Protein AF-A0A068TWH2-F1 (afdb_monomer)

Radius of gyration: 32.77 Å; Cα contacts (8 Å, |Δi|>4): 901; chains: 1; bounding box: 108×78×83 Å

Foldseek 3Di:
DALKDFAPDWFWAFLVVRDGDKHFAACAPVGRPGAQWIWGFDDQVWTWIFIGRHVHTDDTQGGDPPAARNNDPQQGDDQFKHWDFDHDPGITTIGMHGPDPVWTWMWGQYSQGKIWIWIADPVVRDTDTRDIPPVVSVVVVVVVVVVVVVVVVVVVVVVVVVVVVVVVVVVVVVVVVVVVPDDDDDDDDDDDDDPDLPADEDEPVQVCVQQVNVDPVQFPDADLQGTWGWGAGPVRFIKIKRKGDLVHPLNVLLLVQCSVPQSPDDDPQAWHWRHWYDDPSITITITHDAPQAFQLVQLLDPPNVLVCAPVLLLQQLLSVLVVLLCCCPVDPWNKDQLADDRNQWTAHPVRHTHGHRSSVMDTDDDPDFKDADPDQDYDPLLAAPCCVPGNIDGSLRVLQSSLQRLLCSFQSDHQPPDQDPPDQDGSLVVCVVCVVVVNNNVSGHPSNVPVDDPLLSVLSSQLSLQSQANDSVSRDRSVVSSVSNVDSPDDDDGHDHGRDDGPDDDDPPDPDDPDDDDDDDDDDDDDDDDDD

Organism: Coffea canephora (NCBI:txid49390)

Sequence (532 aa):
MSGTMLPGMKLGCNLKTGTSNIMRSWKNFDDPSHGEFTFSLDPPETPQLILRQGETKKYRWGPFDGDRFSGSNELRNNTVFKPIFVSTSDEVYYAYETLDDSTLVRSVVTPLGSIQYLTWRNTSRDWNMIVELNRIYYSIAENKRRKRIRVAIGISISTAFLLVLLAMAWQMMKRVKRRAEEDTVSMPIEESQDEDLELPIFGLATIVDATDQFAFGNKIGQGGFGPVYKGKLPNGSEIAVKRLSQDSGQGLREFQNEVKLIANLQHRNLVKLLGCCIQGEEKMLVYEYLPNKSLDNFIFDRVKRKLLPWNTRFDIVLGIARGLLYLHQDSRLRIIHRDLKTSNILLDIKMNPKISDFGTARIFGGEQTEEKTRRVIGTYGYMSPEYAMSGHFSIKSDVFSFGVIVLELISGRKNWGFYDPGHDYNLIGHTWKLWNEDRCLELVDEMLDGSFSIKEVIRCIQVALLCVQQRAEDRPAMSTVVFMLSNENVELPQPKEPGFITENSPFKNDPSWSGQDSNTGNELTITAVEGR

pLDDT: mean 81.64, std 18.41, range [25.48, 98.69]

Mean predicted aligned error: 18.65 Å

InterPro domains:
  IPR000719 Protein kinase domain [PS50011] (214-490)
  IPR000719 Protein kinase domain [SM00220] (214-464)
  IPR000858 S-locus glycoprotein domain [PF00954] (59-132)
  IPR001245 Serine-threonine/tyrosine-protein kinase, catalytic domain [PF07714] (216-482)
  IPR008271 Serine/threonine-protein kinase, active site [PS00108] (335-347)
  IPR011009 Protein kinase-like domain superfamily [SSF56112] (197-507)
  IPR021820 S-locus receptor kinase, C-terminal [PF11883] (487-532)

Structure (mmCIF, N/CA/C/O backbone):
data_AF-A0A068TWH2-F1
#
_entry.id   AF-A0A068TWH2-F1
#
loop_
_atom_site.group_PDB
_atom_site.id
_atom_site.type_symbol
_atom_site.label_atom_id
_atom_site.label_alt_id
_atom_site.label_comp_id
_atom_site.label_asym_id
_atom_site.label_entity_id
_atom_site.label_seq_id
_atom_site.pdbx_PDB_ins_code
_atom_site.Cartn_x
_atom_site.Cartn_y
_atom_site.Cartn_z
_atom_site.occupancy
_atom_site.B_iso_or_equiv
_atom_site.auth_seq_id
_atom_site.auth_comp_id
_atom_site.auth_asym_id
_atom_site.auth_atom_id
_atom_site.pdbx_PDB_model_num
ATOM 1 N N . MET A 1 1 ? 33.122 -28.842 38.135 1.00 57.72 1 MET A N 1
ATOM 2 C CA . MET A 1 1 ? 32.907 -28.379 36.745 1.00 57.72 1 MET A CA 1
ATOM 3 C C . MET A 1 1 ? 32.844 -26.864 36.756 1.00 57.72 1 MET A C 1
ATOM 5 O O . MET A 1 1 ? 32.037 -26.314 37.496 1.00 57.72 1 MET A O 1
ATOM 9 N N . SER A 1 2 ? 33.751 -26.213 36.030 1.00 74.75 2 SER A N 1
ATOM 10 C CA . SER A 1 2 ? 33.851 -24.752 35.959 1.00 74.75 2 SER A CA 1
ATOM 11 C C . SER A 1 2 ? 32.922 -24.212 34.869 1.00 74.75 2 SER A C 1
ATOM 13 O O . SER A 1 2 ? 32.707 -24.870 33.852 1.00 74.75 2 SER A O 1
ATOM 15 N N . GLY A 1 3 ? 32.378 -23.011 35.066 1.00 83.75 3 GLY A N 1
ATOM 16 C CA . GLY A 1 3 ? 31.690 -22.261 34.008 1.00 83.75 3 GLY A CA 1
ATOM 17 C C . GLY A 1 3 ? 32.635 -21.669 32.971 1.00 83.75 3 GLY A C 1
ATOM 18 O O . GLY A 1 3 ? 32.160 -21.081 32.004 1.00 83.75 3 GLY A O 1
ATOM 19 N N . THR A 1 4 ? 33.942 -21.845 33.171 1.00 89.56 4 THR A N 1
ATOM 20 C CA . THR A 1 4 ? 35.016 -21.335 32.325 1.00 89.56 4 THR A CA 1
ATOM 21 C C . THR A 1 4 ? 35.788 -22.486 31.696 1.00 89.56 4 THR A C 1
ATOM 23 O O . THR A 1 4 ? 36.175 -23.427 32.391 1.00 89.56 4 THR A O 1
ATOM 26 N N . MET A 1 5 ? 36.057 -22.373 30.402 1.00 92.44 5 MET A N 1
ATOM 27 C CA . MET A 1 5 ? 36.906 -23.275 29.633 1.00 92.44 5 MET A CA 1
ATOM 28 C C . MET A 1 5 ? 38.045 -22.452 29.025 1.00 92.44 5 MET A C 1
ATOM 30 O O . MET A 1 5 ? 37.830 -21.312 28.611 1.00 92.44 5 MET A O 1
ATOM 34 N N . LEU A 1 6 ? 39.255 -23.005 29.055 1.00 91.88 6 LEU A N 1
ATOM 35 C CA . LEU A 1 6 ? 40.493 -22.405 28.556 1.00 91.88 6 LEU A CA 1
ATOM 36 C C . LEU A 1 6 ? 40.940 -23.106 27.261 1.00 91.88 6 LEU A C 1
ATOM 38 O O . LEU A 1 6 ? 40.471 -24.219 26.996 1.00 91.88 6 LEU A O 1
ATOM 42 N N . PRO A 1 7 ? 41.845 -22.497 26.471 1.00 90.38 7 PRO A N 1
ATOM 43 C CA . PRO A 1 7 ? 42.427 -23.140 25.301 1.00 90.38 7 PRO A CA 1
ATOM 44 C C . PRO A 1 7 ? 42.982 -24.532 25.639 1.00 90.38 7 PRO A C 1
ATOM 46 O O . PRO A 1 7 ? 43.585 -24.727 26.694 1.00 90.38 7 PRO A O 1
ATOM 49 N N . GLY A 1 8 ? 42.726 -25.514 24.774 1.00 86.12 8 GLY A N 1
ATOM 50 C CA . GLY A 1 8 ? 43.142 -26.912 24.943 1.00 86.12 8 GLY A CA 1
ATOM 51 C C . GLY A 1 8 ? 42.276 -27.762 25.885 1.00 86.12 8 GLY A C 1
ATOM 52 O O . GLY A 1 8 ? 42.399 -28.988 25.888 1.00 86.12 8 GLY A O 1
ATOM 53 N N . MET A 1 9 ? 41.361 -27.170 26.662 1.00 91.62 9 MET A N 1
ATOM 54 C CA . MET A 1 9 ? 40.413 -27.948 27.468 1.00 91.62 9 MET A CA 1
ATOM 55 C C . MET A 1 9 ? 39.371 -28.645 26.577 1.00 91.62 9 MET A C 1
ATOM 57 O O . MET A 1 9 ? 38.856 -28.062 25.625 1.00 91.62 9 MET A O 1
ATOM 61 N N . LYS A 1 10 ? 39.027 -29.893 26.921 1.00 92.00 10 LYS A N 1
ATOM 62 C CA . LYS A 1 10 ? 38.087 -30.731 26.159 1.00 92.00 10 LYS A CA 1
ATOM 63 C C . LYS A 1 10 ? 36.667 -30.657 26.726 1.00 92.00 10 LYS A C 1
ATOM 65 O O . LYS A 1 10 ? 36.437 -31.085 27.860 1.00 92.00 10 LYS A O 1
ATOM 70 N N . LEU A 1 11 ? 35.714 -30.195 25.919 1.00 91.62 11 LEU A N 1
ATOM 71 C CA . LEU A 1 11 ? 34.271 -30.270 26.161 1.00 91.62 11 LEU A CA 1
ATOM 72 C C . LEU A 1 11 ? 33.678 -31.440 25.369 1.00 91.62 11 LEU A C 1
ATOM 74 O O . LEU A 1 11 ? 33.549 -31.366 24.150 1.00 91.62 11 LEU A O 1
ATOM 78 N N . GLY A 1 12 ? 33.306 -32.521 26.045 1.00 89.12 12 GLY A N 1
ATOM 79 C CA . GLY A 1 12 ? 32.801 -33.720 25.381 1.00 89.12 12 GLY A CA 1
ATOM 80 C C . GLY A 1 12 ? 33.006 -34.982 26.196 1.00 89.12 12 GLY A C 1
ATOM 81 O O . GLY A 1 12 ? 33.169 -34.914 27.415 1.00 89.12 12 GLY A O 1
ATOM 82 N N . CYS A 1 13 ? 32.974 -36.128 25.527 1.00 87.69 13 CYS A N 1
ATOM 83 C CA . CYS A 1 13 ? 32.904 -37.440 26.154 1.00 87.69 13 CYS A CA 1
ATOM 84 C C . CYS A 1 13 ? 34.111 -38.301 25.778 1.00 87.69 13 CYS A C 1
ATOM 86 O O . CYS A 1 13 ? 34.459 -38.430 24.604 1.00 87.69 13 CYS A O 1
ATOM 88 N N . ASN A 1 14 ? 34.703 -38.949 26.779 1.00 86.38 14 ASN A N 1
ATOM 89 C CA . ASN A 1 14 ? 35.609 -40.070 26.566 1.00 86.38 14 ASN A CA 1
ATOM 90 C C . ASN A 1 14 ? 34.771 -41.356 26.524 1.00 86.38 14 ASN A C 1
ATOM 92 O O . ASN A 1 14 ? 34.121 -41.711 27.509 1.00 86.38 14 ASN A O 1
ATOM 96 N N . LEU A 1 15 ? 34.756 -42.025 25.373 1.00 84.50 15 LEU A N 1
ATOM 97 C CA . LEU A 1 15 ? 33.912 -43.191 25.112 1.00 84.50 15 LEU A CA 1
ATOM 98 C C . LEU A 1 15 ? 34.458 -44.465 25.771 1.00 84.50 15 LEU A C 1
ATOM 100 O O . LEU A 1 15 ? 33.687 -45.379 26.047 1.00 84.50 15 LEU A O 1
ATOM 104 N N . LYS A 1 16 ? 35.759 -44.510 26.088 1.00 84.38 16 LYS A N 1
ATOM 105 C CA . LYS A 1 16 ? 36.389 -45.632 26.805 1.00 84.38 16 LYS A CA 1
ATOM 106 C C . LYS A 1 16 ? 36.079 -45.620 28.300 1.00 84.38 16 LYS A C 1
ATOM 108 O O . LYS A 1 16 ? 35.870 -46.674 28.890 1.00 84.38 16 LYS A O 1
ATOM 113 N N . THR A 1 17 ? 36.072 -44.441 28.920 1.00 84.31 17 THR A N 1
ATOM 114 C CA . THR A 1 17 ? 35.857 -44.283 30.371 1.00 84.31 17 THR A CA 1
ATOM 115 C C . THR A 1 17 ? 34.421 -43.906 30.736 1.00 84.31 17 THR A C 1
ATOM 117 O O . THR A 1 17 ? 34.065 -43.947 31.911 1.00 84.31 17 THR A O 1
ATOM 120 N N . GLY A 1 18 ? 33.600 -43.499 29.761 1.00 80.25 18 GLY A N 1
ATOM 121 C CA . GLY A 1 18 ? 32.225 -43.035 29.975 1.00 80.25 18 GLY A CA 1
ATOM 122 C C . GLY A 1 18 ? 32.119 -41.655 30.635 1.00 80.25 18 GLY A C 1
ATOM 123 O O . GLY A 1 18 ? 31.037 -41.256 31.061 1.00 80.25 18 GLY A O 1
ATOM 124 N N . THR A 1 19 ? 33.222 -40.910 30.753 1.00 83.56 19 THR A N 1
ATOM 125 C CA . THR A 1 19 ? 33.244 -39.607 31.436 1.00 83.56 19 THR A CA 1
ATOM 126 C C . THR A 1 19 ? 32.944 -38.455 30.479 1.00 83.56 19 THR A C 1
ATOM 128 O O . THR A 1 19 ? 33.543 -38.383 29.404 1.00 83.56 19 THR A O 1
ATOM 131 N N . SER A 1 20 ? 32.094 -37.511 30.900 1.00 84.50 20 SER A N 1
ATOM 132 C CA . SER A 1 20 ? 31.740 -36.310 30.129 1.00 84.50 20 SER A CA 1
ATOM 133 C C . SER A 1 20 ? 32.155 -35.012 30.825 1.00 84.50 20 SER A C 1
ATOM 135 O O . SER A 1 20 ? 31.813 -34.787 31.990 1.00 84.50 20 SER A O 1
ATOM 137 N N . ASN A 1 21 ? 32.789 -34.110 30.084 1.00 89.12 21 ASN A N 1
ATOM 138 C CA . ASN A 1 21 ? 33.066 -32.748 30.520 1.00 89.12 21 ASN A CA 1
ATOM 139 C C . ASN A 1 21 ? 31.970 -31.801 30.033 1.00 89.12 21 ASN A C 1
ATOM 141 O O . ASN A 1 21 ? 31.683 -31.733 28.837 1.00 89.12 21 ASN A O 1
ATOM 145 N N . ILE A 1 22 ? 31.396 -31.039 30.964 1.00 90.88 22 ILE A N 1
ATOM 146 C CA . ILE A 1 22 ? 30.394 -30.005 30.689 1.00 90.88 22 ILE A CA 1
ATOM 147 C C . ILE A 1 22 ? 30.770 -28.704 31.400 1.00 90.88 22 ILE A C 1
ATOM 149 O O . ILE A 1 22 ? 31.374 -28.720 32.478 1.00 90.88 22 ILE A O 1
ATOM 153 N N . MET A 1 23 ? 30.372 -27.577 30.820 1.00 93.06 23 MET A N 1
ATOM 154 C CA . MET A 1 23 ? 30.449 -26.267 31.464 1.00 93.06 23 MET A CA 1
ATOM 155 C C . MET A 1 23 ? 29.123 -25.952 32.149 1.00 93.06 23 MET A C 1
ATOM 157 O O . MET A 1 23 ? 28.052 -26.293 31.643 1.00 93.06 23 MET A O 1
ATOM 161 N N . ARG A 1 24 ? 29.180 -25.269 33.293 1.00 93.00 24 ARG A N 1
ATOM 162 C CA . ARG A 1 24 ? 27.990 -24.874 34.059 1.00 93.00 24 ARG A CA 1
ATOM 163 C C . ARG A 1 24 ? 28.081 -23.418 34.485 1.00 93.00 24 ARG A C 1
ATOM 165 O O . ARG A 1 24 ? 29.094 -23.019 35.051 1.00 93.00 24 ARG A O 1
ATOM 172 N N . SER A 1 25 ? 27.030 -22.644 34.233 1.00 92.56 25 SER A N 1
ATOM 173 C CA . SER A 1 25 ? 26.997 -21.229 34.598 1.00 92.56 25 SER A CA 1
ATOM 174 C C . SER A 1 25 ? 27.043 -21.028 36.110 1.00 92.56 25 SER A C 1
ATOM 176 O O . SER A 1 25 ? 26.692 -21.913 36.895 1.00 92.56 25 SER A O 1
ATOM 178 N N . TRP A 1 26 ? 27.406 -19.817 36.515 1.00 91.56 26 TRP A N 1
ATOM 179 C CA . TRP A 1 26 ? 27.103 -19.320 37.854 1.00 91.56 26 TRP A CA 1
ATOM 180 C C . TRP A 1 26 ? 25.601 -19.074 38.020 1.00 91.56 26 TRP A C 1
ATOM 182 O O . TRP A 1 26 ? 24.866 -18.966 37.029 1.00 91.56 26 TRP A O 1
ATOM 192 N N . LYS A 1 27 ? 25.145 -18.991 39.270 1.00 86.38 27 LYS A N 1
ATOM 193 C CA . LYS A 1 27 ? 23.747 -18.730 39.621 1.00 86.38 27 LYS A CA 1
ATOM 194 C C . LYS A 1 27 ? 23.327 -17.311 39.257 1.00 86.38 27 LYS A C 1
ATOM 196 O O . LYS A 1 27 ? 22.232 -17.108 38.740 1.00 86.38 27 LYS A O 1
ATOM 201 N N . ASN A 1 28 ? 24.196 -16.336 39.500 1.00 85.25 28 ASN A N 1
ATOM 202 C CA . ASN A 1 28 ? 24.076 -14.962 39.014 1.00 85.25 28 ASN A CA 1
ATOM 203 C C . ASN A 1 28 ? 25.483 -14.333 38.912 1.00 85.25 28 ASN A C 1
ATOM 205 O O . ASN A 1 28 ? 26.478 -15.041 39.033 1.00 85.25 28 ASN A O 1
ATOM 209 N N . PHE A 1 29 ? 25.582 -13.036 38.607 1.00 80.06 29 PHE A N 1
ATOM 210 C CA . PHE A 1 29 ? 26.879 -12.375 38.397 1.00 80.06 29 PHE A CA 1
ATOM 211 C C . PHE A 1 29 ? 27.706 -12.204 39.681 1.00 80.06 29 PHE A C 1
ATOM 213 O O . PHE A 1 29 ? 28.921 -12.062 39.585 1.00 80.06 29 PHE A O 1
ATOM 220 N N . ASP A 1 30 ? 27.063 -12.273 40.848 1.00 82.38 30 ASP A N 1
ATOM 221 C CA . ASP A 1 30 ? 27.673 -12.043 42.161 1.00 82.38 30 ASP A CA 1
ATOM 222 C C . ASP A 1 30 ? 27.807 -13.342 42.987 1.00 82.38 30 ASP A C 1
ATOM 224 O O . ASP A 1 30 ? 28.528 -13.383 43.981 1.00 82.38 30 ASP A O 1
ATOM 228 N N . ASP A 1 31 ? 27.123 -14.417 42.577 1.00 82.69 31 ASP A N 1
ATOM 229 C CA . ASP A 1 31 ? 27.065 -15.711 43.263 1.00 82.69 31 ASP A CA 1
ATOM 230 C C . ASP A 1 31 ? 27.645 -16.828 42.369 1.00 82.69 31 ASP A C 1
ATOM 232 O O . ASP A 1 31 ? 26.969 -17.274 41.429 1.00 82.69 31 ASP A O 1
ATOM 236 N N . PRO A 1 32 ? 28.867 -17.321 42.665 1.00 85.69 32 PRO A N 1
ATOM 237 C CA . PRO A 1 32 ? 29.549 -18.333 41.864 1.00 85.69 32 PRO A CA 1
ATOM 238 C C . PRO A 1 32 ? 29.022 -19.761 42.068 1.00 85.69 32 PRO A C 1
ATOM 240 O O . PRO A 1 32 ? 29.564 -20.704 41.483 1.00 85.69 32 PRO A O 1
ATOM 243 N N . SER A 1 33 ? 27.983 -19.955 42.889 1.00 88.25 33 SER A N 1
ATOM 244 C CA . SER A 1 33 ? 27.324 -21.254 43.033 1.00 88.25 33 SER A CA 1
ATOM 245 C C . SER A 1 33 ? 26.680 -21.721 41.721 1.00 88.25 33 SER A C 1
ATOM 247 O O . SER A 1 33 ? 26.533 -20.970 40.755 1.00 88.25 33 SER A O 1
ATOM 249 N N . HIS A 1 34 ? 26.322 -23.004 41.657 1.00 88.75 34 HIS A N 1
ATOM 250 C CA . HIS A 1 34 ? 25.810 -23.625 40.439 1.00 88.75 34 HIS A CA 1
ATOM 251 C C . HIS A 1 34 ? 24.520 -22.966 39.931 1.00 88.75 34 HIS A C 1
ATOM 253 O O . HIS A 1 34 ? 23.495 -22.969 40.610 1.00 88.75 34 HIS A O 1
ATOM 259 N N . GLY A 1 35 ? 24.578 -22.448 38.704 1.00 87.50 35 GLY A N 1
ATOM 260 C CA . GLY A 1 35 ? 23.433 -21.913 37.982 1.00 87.50 35 GLY A CA 1
ATOM 261 C C . GLY A 1 35 ? 22.685 -22.948 37.151 1.00 87.50 35 GLY A C 1
ATOM 262 O O . GLY A 1 35 ? 23.025 -24.135 37.109 1.00 87.50 35 GLY A O 1
ATOM 263 N N . GLU A 1 36 ? 21.639 -22.468 36.481 1.00 90.12 36 GLU A N 1
ATOM 264 C CA . GLU A 1 36 ? 20.695 -23.310 35.743 1.00 90.12 36 GLU A CA 1
ATOM 265 C C . GLU A 1 36 ? 21.182 -23.713 34.349 1.00 90.12 36 GLU A C 1
ATOM 267 O O . GLU A 1 36 ? 20.640 -24.658 33.772 1.00 90.12 36 GLU A O 1
ATOM 272 N N . PHE A 1 37 ? 22.174 -23.014 33.790 1.00 92.31 37 PHE A N 1
ATOM 273 C CA . PHE A 1 37 ? 22.613 -23.246 32.420 1.00 92.31 37 PHE A CA 1
ATOM 274 C C . PHE A 1 37 ? 23.804 -24.197 32.355 1.00 92.31 37 PHE A C 1
ATOM 276 O O . PHE A 1 37 ? 24.795 -24.034 33.069 1.00 92.31 37 PHE A O 1
ATOM 283 N N . THR A 1 38 ? 23.725 -25.175 31.454 1.00 92.69 38 THR A N 1
ATOM 284 C CA . THR A 1 38 ? 24.835 -26.083 31.146 1.00 92.69 38 THR A CA 1
ATOM 285 C C . THR A 1 38 ? 25.111 -26.111 29.652 1.00 92.69 38 THR A C 1
ATOM 287 O O . THR A 1 38 ? 24.189 -26.089 28.837 1.00 92.69 38 THR A O 1
ATOM 290 N N . PHE A 1 39 ? 26.391 -26.135 29.296 1.00 92.44 39 PHE A N 1
ATOM 291 C CA . PHE A 1 39 ? 26.862 -26.222 27.920 1.00 92.44 39 PHE A CA 1
ATOM 292 C C . PHE A 1 39 ? 27.692 -27.491 27.759 1.00 92.44 39 PHE A C 1
ATOM 294 O O . PHE A 1 39 ? 28.569 -27.777 28.578 1.00 92.44 39 PHE A O 1
ATOM 301 N N . SER A 1 40 ? 27.367 -28.283 26.746 1.00 90.62 40 SER A N 1
ATOM 302 C CA . SER A 1 40 ? 27.868 -29.649 26.592 1.00 90.62 40 SER A CA 1
ATOM 303 C C . SER A 1 40 ? 27.865 -30.078 25.131 1.00 90.62 40 SER A C 1
ATOM 305 O O . SER A 1 40 ? 27.082 -29.555 24.336 1.00 90.62 40 SER A O 1
ATOM 307 N N . LEU A 1 41 ? 28.664 -31.091 24.811 1.00 88.69 41 LEU A N 1
ATOM 308 C CA . LEU A 1 41 ? 28.595 -31.812 23.544 1.00 88.69 41 LEU A CA 1
ATOM 309 C C . LEU A 1 41 ? 27.765 -33.093 23.733 1.00 88.69 41 LEU A C 1
ATOM 311 O O . LEU A 1 41 ? 28.064 -33.892 24.618 1.00 88.69 41 LEU A O 1
ATOM 315 N N . ASP A 1 42 ? 26.700 -33.253 22.949 1.00 80.62 42 ASP A N 1
ATOM 316 C CA . ASP A 1 42 ? 25.801 -34.413 23.018 1.00 80.62 42 ASP A CA 1
ATOM 317 C C . ASP A 1 42 ? 26.414 -35.694 22.397 1.00 80.62 42 ASP A C 1
ATOM 319 O O . ASP A 1 42 ? 27.420 -35.599 21.692 1.00 80.62 42 ASP A O 1
ATOM 323 N N . PRO A 1 43 ? 25.840 -36.889 22.674 1.00 66.19 43 PRO A N 1
ATOM 324 C CA . PRO A 1 43 ? 26.450 -38.199 22.402 1.00 66.19 43 PRO A CA 1
ATOM 325 C C . PRO A 1 43 ? 26.815 -38.478 20.924 1.00 66.19 43 PRO A C 1
ATOM 327 O O . PRO A 1 43 ? 26.304 -37.821 20.014 1.00 66.19 43 PRO A O 1
ATOM 330 N N . PRO A 1 44 ? 27.672 -39.491 20.674 1.00 61.19 44 PRO A N 1
ATOM 331 C CA . PRO A 1 44 ? 28.502 -39.605 19.470 1.00 61.19 44 PRO A CA 1
ATOM 332 C C . PRO A 1 44 ? 27.762 -39.970 18.174 1.00 61.19 44 PRO A C 1
ATOM 334 O O . PRO A 1 44 ? 28.359 -39.845 17.112 1.00 61.19 44 PRO A O 1
ATOM 337 N N . GLU A 1 45 ? 26.491 -40.388 18.222 1.00 67.00 45 GLU A N 1
ATOM 338 C CA . GLU A 1 45 ? 25.708 -40.689 17.007 1.00 67.00 45 GLU A CA 1
ATOM 339 C C . GLU A 1 45 ? 25.443 -39.428 16.168 1.00 67.00 45 GLU A C 1
ATOM 341 O O . GLU A 1 45 ? 25.473 -39.472 14.941 1.00 67.00 45 GLU A O 1
ATOM 346 N N . THR A 1 46 ? 25.238 -38.284 16.830 1.00 70.88 46 THR A N 1
ATOM 347 C CA . THR A 1 46 ? 25.145 -36.961 16.198 1.00 70.88 46 THR A CA 1
ATOM 348 C C . THR A 1 46 ? 25.747 -35.916 17.144 1.00 70.88 46 THR A C 1
ATOM 350 O O . THR A 1 46 ? 25.005 -35.277 17.900 1.00 70.88 46 THR A O 1
ATOM 353 N N . PRO A 1 47 ? 27.079 -35.740 17.164 1.00 79.56 47 PRO A N 1
ATOM 354 C CA . PRO A 1 47 ? 27.720 -34.835 18.104 1.00 79.56 47 PRO A CA 1
ATOM 355 C C . PRO A 1 47 ? 27.349 -33.387 17.782 1.00 79.56 4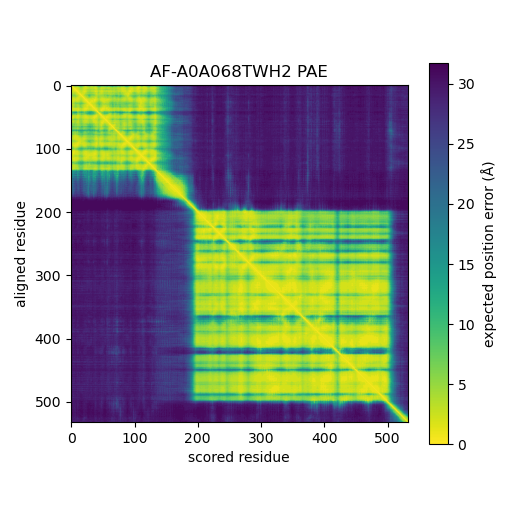7 PRO A C 1
ATOM 357 O O . PRO A 1 47 ? 27.613 -32.874 16.694 1.00 79.56 47 PRO A O 1
ATOM 360 N N . GLN A 1 48 ? 26.701 -32.729 18.741 1.00 86.38 48 GLN A N 1
ATOM 361 C CA . GLN A 1 48 ? 26.226 -31.352 18.615 1.00 86.38 48 GLN A CA 1
ATOM 362 C C . GLN A 1 48 ? 26.508 -30.590 19.900 1.00 86.38 48 GLN A C 1
ATOM 364 O O . GLN A 1 48 ? 26.324 -31.121 20.998 1.00 86.38 48 GLN A O 1
ATOM 369 N N . LEU A 1 49 ? 26.909 -29.326 19.774 1.00 89.38 49 LEU A N 1
ATOM 370 C CA . LEU A 1 49 ? 26.976 -28.423 20.918 1.00 89.38 49 LEU A CA 1
ATOM 371 C C . LEU A 1 49 ? 25.558 -28.033 21.334 1.00 89.38 49 LEU A C 1
ATOM 373 O O . LEU A 1 49 ? 24.742 -27.613 20.505 1.00 89.38 49 LEU A O 1
ATOM 377 N N . ILE A 1 50 ? 25.266 -28.169 22.626 1.00 88.94 50 ILE A N 1
ATOM 378 C CA . ILE A 1 50 ? 23.942 -27.922 23.193 1.00 88.94 50 ILE A CA 1
ATOM 379 C C . ILE A 1 50 ? 24.054 -27.062 24.443 1.00 88.94 50 ILE A C 1
ATOM 381 O O . ILE A 1 50 ? 24.850 -27.327 25.343 1.00 88.94 50 ILE A O 1
ATOM 385 N N . LEU A 1 51 ? 23.176 -26.063 24.514 1.00 91.25 51 LEU A N 1
ATOM 386 C CA . LEU A 1 51 ? 22.895 -25.305 25.725 1.00 91.25 51 LEU A CA 1
ATOM 387 C C . LEU A 1 51 ? 21.593 -25.813 26.348 1.00 91.25 51 LEU A C 1
ATOM 389 O O . LEU A 1 51 ? 20.551 -25.856 25.685 1.00 91.25 51 LEU A O 1
ATOM 393 N N . ARG A 1 52 ? 21.636 -26.149 27.635 1.00 90.88 52 ARG A N 1
ATOM 394 C CA . ARG A 1 52 ? 20.478 -26.559 28.433 1.00 90.88 52 ARG A CA 1
ATOM 395 C C . ARG A 1 52 ? 20.196 -25.563 29.549 1.00 90.88 52 ARG A C 1
ATOM 397 O O . ARG A 1 52 ? 21.117 -24.931 30.056 1.00 90.88 52 ARG A O 1
ATOM 404 N N . GLN A 1 53 ? 18.930 -25.471 29.940 1.00 91.62 53 GLN A N 1
ATOM 405 C CA . GLN A 1 53 ? 18.493 -24.874 31.203 1.00 91.62 53 GLN A CA 1
ATOM 406 C C . GLN A 1 53 ? 17.819 -25.984 32.017 1.00 91.62 53 GLN A C 1
ATOM 408 O O . GLN A 1 53 ? 16.762 -26.479 31.613 1.00 91.62 53 GLN A O 1
ATOM 413 N N . GLY A 1 54 ? 18.453 -26.425 33.105 1.00 87.56 54 GLY A N 1
ATOM 414 C CA . GLY A 1 54 ? 18.100 -27.691 33.756 1.00 87.56 54 GLY A CA 1
ATOM 415 C C . GLY A 1 54 ? 18.189 -28.860 32.765 1.00 87.56 54 GLY A C 1
ATOM 416 O O . GLY A 1 54 ? 19.175 -28.982 32.040 1.00 87.56 54 GLY A O 1
ATOM 417 N N . GLU A 1 55 ? 17.126 -29.660 32.668 1.00 84.06 55 GLU A N 1
ATOM 418 C CA . GLU A 1 55 ? 17.028 -30.790 31.725 1.00 84.06 55 GLU A CA 1
ATOM 419 C C . GLU A 1 55 ? 16.592 -30.378 30.303 1.00 84.06 55 GLU A C 1
ATOM 421 O O . GLU A 1 55 ? 16.638 -31.167 29.358 1.00 84.06 55 GLU A O 1
ATOM 426 N N . THR A 1 56 ? 16.159 -29.127 30.106 1.00 85.88 56 THR A N 1
ATOM 427 C CA . THR A 1 56 ? 15.585 -28.684 28.826 1.00 85.88 56 THR A CA 1
ATOM 428 C C . THR A 1 56 ? 16.663 -28.175 27.872 1.00 85.88 56 THR A C 1
ATOM 430 O O . THR A 1 56 ? 17.354 -27.202 28.178 1.00 85.88 56 THR A O 1
ATOM 433 N N . LYS A 1 57 ? 16.751 -28.751 26.664 1.00 87.94 57 LYS A N 1
ATOM 434 C CA . LYS A 1 57 ? 17.613 -28.249 25.575 1.00 87.94 57 LYS A CA 1
ATOM 435 C C . LYS A 1 57 ? 17.055 -26.927 25.030 1.00 87.94 57 LYS A C 1
ATOM 437 O O . LYS A 1 57 ? 15.966 -26.910 24.465 1.00 87.94 57 LYS A O 1
ATOM 442 N N . LYS A 1 58 ? 17.792 -25.826 25.195 1.00 86.94 58 LYS A N 1
ATOM 443 C CA . LYS A 1 58 ? 17.395 -24.479 24.744 1.00 86.94 58 LYS A CA 1
ATOM 444 C C . LYS A 1 58 ? 17.909 -24.140 23.357 1.00 86.94 58 LYS A C 1
ATOM 446 O O . LYS A 1 58 ? 17.207 -23.471 22.608 1.00 86.94 58 LYS A O 1
ATOM 451 N N . TYR A 1 59 ? 19.116 -24.587 23.028 1.00 85.50 59 TYR A N 1
ATOM 452 C CA . TYR A 1 59 ? 19.737 -24.290 21.744 1.00 85.50 59 TYR A CA 1
ATOM 453 C C . TYR A 1 59 ? 20.628 -25.445 21.288 1.00 85.50 59 TYR A C 1
ATOM 455 O O . TYR A 1 59 ? 21.235 -26.119 22.125 1.00 85.50 59 TYR A O 1
ATOM 463 N N . ARG A 1 60 ? 20.690 -25.669 19.971 1.00 85.75 60 ARG A N 1
ATOM 464 C CA . ARG A 1 60 ? 21.537 -26.675 19.317 1.00 85.75 60 ARG A CA 1
ATOM 465 C C . ARG A 1 60 ? 22.281 -26.008 18.170 1.00 85.75 60 ARG A C 1
ATOM 467 O O . ARG A 1 60 ? 21.637 -25.433 17.300 1.00 85.75 60 ARG A O 1
ATOM 474 N N . TRP A 1 61 ? 23.603 -26.119 18.146 1.00 84.25 61 TRP A N 1
ATOM 475 C CA . TRP A 1 61 ? 24.425 -25.543 17.074 1.00 84.25 61 TRP A CA 1
ATOM 476 C C . TRP A 1 61 ? 24.629 -26.498 15.884 1.00 84.25 61 TRP A C 1
ATOM 478 O O . TRP A 1 61 ? 25.478 -26.249 15.042 1.00 84.25 61 TRP A O 1
ATOM 488 N N . GLY A 1 62 ? 23.820 -27.557 15.764 1.00 78.56 62 GLY A N 1
ATOM 489 C CA . GLY A 1 62 ? 23.894 -28.512 14.649 1.00 78.56 62 GLY A CA 1
ATOM 490 C C . GLY A 1 62 ? 25.181 -29.355 14.649 1.00 78.56 62 GLY A C 1
ATOM 491 O O . GLY A 1 62 ? 25.985 -29.229 15.572 1.00 78.56 62 GLY A O 1
ATOM 492 N N . PRO A 1 63 ? 25.356 -30.275 13.680 1.00 79.38 63 PRO A N 1
ATOM 493 C CA . PRO A 1 63 ? 26.585 -31.059 13.528 1.00 79.38 63 PRO A CA 1
ATOM 494 C C . PRO A 1 63 ? 27.756 -30.206 13.019 1.00 79.38 63 PRO A C 1
ATOM 496 O O . PRO A 1 63 ? 27.544 -29.142 12.424 1.00 79.38 63 PRO A O 1
ATOM 499 N N . PHE A 1 64 ? 28.975 -30.700 13.245 1.00 78.44 64 PHE A N 1
ATOM 500 C CA . PHE A 1 64 ? 30.213 -30.138 12.702 1.00 78.44 64 PHE A CA 1
ATOM 501 C C . PHE A 1 64 ? 30.365 -30.513 11.219 1.00 78.44 64 PHE A C 1
ATOM 503 O O . PHE A 1 64 ? 30.239 -31.687 10.875 1.00 78.44 64 PHE A O 1
ATOM 510 N N . ASP A 1 65 ? 30.613 -29.532 10.350 1.00 74.38 65 ASP A N 1
ATOM 511 C CA . ASP A 1 65 ? 30.682 -29.703 8.887 1.00 74.38 65 ASP A CA 1
ATOM 512 C C . ASP A 1 65 ? 32.113 -29.836 8.331 1.00 74.38 65 ASP A C 1
ATOM 514 O O . ASP A 1 65 ? 32.293 -30.022 7.129 1.00 74.38 65 ASP A O 1
ATOM 518 N N . GLY A 1 66 ? 33.127 -29.777 9.200 1.00 70.75 66 GLY A N 1
ATOM 519 C CA . GLY A 1 66 ? 34.547 -29.800 8.835 1.00 70.75 66 GLY A CA 1
ATOM 520 C C . GLY A 1 66 ? 35.264 -28.468 9.071 1.00 70.75 66 GLY A C 1
ATOM 521 O O . GLY A 1 66 ? 36.478 -28.474 9.254 1.00 70.75 66 GLY A O 1
ATOM 522 N N . ASP A 1 67 ? 34.528 -27.356 9.143 1.00 70.06 67 ASP A N 1
ATOM 523 C CA . ASP A 1 67 ? 35.063 -26.016 9.444 1.00 70.06 67 ASP A CA 1
ATOM 524 C C . ASP A 1 67 ? 34.373 -25.391 10.669 1.00 70.06 67 ASP A C 1
ATOM 526 O O . ASP A 1 67 ? 35.004 -24.730 11.497 1.00 70.06 67 ASP A O 1
ATOM 530 N N . ARG A 1 68 ? 33.068 -25.636 10.836 1.00 78.44 68 ARG A N 1
ATOM 531 C CA . ARG A 1 68 ? 32.254 -25.067 11.916 1.00 78.44 68 ARG A CA 1
ATOM 532 C C . ARG A 1 68 ? 31.091 -25.974 12.306 1.00 78.44 68 ARG A C 1
ATOM 534 O O . ARG A 1 68 ? 30.779 -26.972 11.664 1.00 78.44 68 ARG A O 1
ATOM 541 N N . PHE A 1 69 ? 30.396 -25.601 13.374 1.00 79.31 69 PHE A N 1
ATOM 542 C CA . PHE A 1 69 ? 29.081 -26.164 13.671 1.00 79.31 69 PHE A CA 1
ATOM 543 C C . PHE A 1 69 ? 28.024 -25.456 12.814 1.00 79.31 69 PHE A C 1
ATOM 545 O O . PHE A 1 69 ? 27.930 -24.231 12.843 1.00 79.31 69 PHE A O 1
ATOM 552 N N . SER A 1 70 ? 27.233 -26.217 12.053 1.00 73.94 70 SER A N 1
ATOM 553 C CA . SER A 1 70 ? 26.274 -25.719 11.039 1.00 73.94 70 SER A CA 1
ATOM 554 C C . SER A 1 70 ? 25.242 -24.694 11.541 1.00 73.94 70 SER A C 1
ATOM 556 O O . SER A 1 70 ? 24.714 -23.909 10.758 1.00 73.94 70 SER A O 1
ATOM 558 N N . GLY A 1 71 ? 24.960 -24.672 12.844 1.00 69.44 71 GLY A N 1
ATOM 559 C CA . GLY A 1 71 ? 24.089 -23.704 13.513 1.00 69.44 71 GLY A CA 1
ATOM 560 C C . GLY A 1 71 ? 24.806 -22.484 14.107 1.00 69.44 71 GLY A C 1
ATOM 561 O O . GLY A 1 71 ? 24.160 -21.700 14.796 1.00 69.44 71 GLY A O 1
ATOM 562 N N . SER A 1 72 ? 26.116 -22.317 13.895 1.00 68.44 72 SER A N 1
ATOM 563 C CA . SER A 1 72 ? 26.887 -21.119 14.274 1.00 68.44 72 SER A CA 1
ATOM 564 C C . SER A 1 72 ? 27.703 -20.591 13.103 1.00 68.44 72 SER A C 1
ATOM 566 O O . SER A 1 72 ? 28.538 -21.306 12.556 1.00 68.44 72 SER A O 1
ATOM 568 N N . ASN A 1 73 ? 27.571 -19.299 12.812 1.00 69.19 73 ASN A N 1
ATOM 569 C CA . ASN A 1 73 ? 28.536 -18.595 11.962 1.00 69.19 73 ASN A CA 1
ATOM 570 C C . ASN A 1 73 ? 29.726 -18.061 12.779 1.00 69.19 73 ASN A C 1
ATOM 572 O O . ASN A 1 73 ? 30.749 -17.674 12.218 1.00 69.19 73 ASN A O 1
ATOM 576 N N . GLU A 1 74 ? 29.582 -18.024 14.103 1.00 77.56 74 GLU A N 1
ATOM 577 C CA . GLU A 1 74 ? 30.498 -17.372 15.030 1.00 77.56 74 GLU A CA 1
ATOM 578 C C . GLU A 1 74 ? 31.638 -18.285 15.512 1.00 77.56 74 GLU A C 1
ATOM 580 O O . GLU A 1 74 ? 32.707 -17.789 15.859 1.00 77.56 74 GLU A O 1
ATOM 585 N N . LEU A 1 75 ? 31.446 -19.611 15.509 1.00 76.94 75 LEU A N 1
ATOM 586 C CA . LEU A 1 75 ? 32.471 -20.602 15.872 1.00 76.94 75 LEU A CA 1
ATOM 587 C C . LEU A 1 75 ? 33.229 -21.102 14.636 1.00 76.94 75 LEU A C 1
ATOM 589 O O . LEU A 1 75 ? 33.194 -22.287 14.315 1.00 76.94 75 LEU A O 1
ATOM 593 N N . ARG A 1 76 ? 33.907 -20.183 13.950 1.00 79.62 76 ARG A N 1
ATOM 594 C CA . ARG A 1 76 ? 34.833 -20.473 12.845 1.00 79.62 76 ARG A CA 1
ATOM 595 C C . ARG A 1 76 ? 36.234 -19.979 13.182 1.00 79.62 76 ARG A C 1
ATOM 597 O O . ARG A 1 76 ? 36.391 -19.146 14.081 1.00 79.62 76 ARG A O 1
ATOM 604 N N . ASN A 1 77 ? 37.225 -20.438 12.424 1.00 80.50 77 ASN A N 1
ATOM 605 C CA . ASN A 1 77 ? 38.581 -19.895 12.486 1.00 80.50 77 ASN A CA 1
ATOM 606 C C . ASN A 1 77 ? 38.549 -18.360 12.379 1.00 80.50 77 ASN A C 1
ATOM 608 O O . ASN A 1 77 ? 37.940 -17.794 11.468 1.00 80.50 77 ASN A O 1
ATOM 612 N N . ASN A 1 78 ? 39.182 -17.683 13.333 1.00 81.12 78 ASN A N 1
ATOM 613 C CA . ASN A 1 78 ? 39.314 -16.230 13.357 1.00 81.12 78 ASN A CA 1
ATOM 614 C C . ASN A 1 78 ? 40.744 -15.840 13.746 1.00 81.12 78 ASN A C 1
ATOM 616 O O . ASN A 1 78 ? 41.576 -16.702 13.999 1.00 81.12 78 ASN A O 1
ATOM 620 N N . THR A 1 79 ? 41.038 -14.542 13.798 1.00 80.25 79 THR A N 1
ATOM 621 C CA . THR A 1 79 ? 42.388 -14.029 14.083 1.00 80.25 79 THR A CA 1
ATOM 622 C C . THR A 1 79 ? 42.879 -14.286 15.511 1.00 80.25 79 THR A C 1
ATOM 624 O O . THR A 1 79 ? 44.037 -14.002 15.796 1.00 80.25 79 THR A O 1
ATOM 627 N N . VAL A 1 80 ? 42.035 -14.805 16.409 1.00 83.81 80 VAL A N 1
ATOM 628 C CA . VAL A 1 80 ? 42.353 -15.006 17.830 1.00 83.81 80 VAL A CA 1
ATOM 629 C C . VAL A 1 80 ? 42.396 -16.485 18.221 1.00 83.81 80 VAL A C 1
ATOM 631 O O . VAL A 1 80 ? 43.311 -16.908 18.930 1.00 83.81 80 VAL A O 1
ATOM 634 N N . PHE A 1 81 ? 41.425 -17.287 17.783 1.00 87.31 81 PHE A N 1
ATOM 635 C CA . PHE A 1 81 ? 41.365 -18.712 18.108 1.00 87.31 81 PHE A CA 1
ATOM 636 C C . PHE A 1 81 ? 40.850 -19.562 16.944 1.00 87.31 81 PHE A C 1
ATOM 638 O O . PHE A 1 81 ? 40.088 -19.094 16.091 1.00 87.31 81 PHE A O 1
ATOM 645 N N . LYS A 1 82 ? 41.229 -20.844 16.960 1.00 87.44 82 LYS A N 1
ATOM 646 C CA . LYS A 1 82 ? 40.731 -21.881 16.048 1.00 87.44 82 LYS A CA 1
ATOM 647 C C . LYS A 1 82 ? 39.910 -22.930 16.817 1.00 87.44 82 LYS A C 1
ATOM 649 O O . LYS A 1 82 ? 40.409 -23.470 17.810 1.00 87.44 82 LYS A O 1
ATOM 654 N N . PRO A 1 83 ? 38.647 -23.204 16.440 1.00 88.25 83 PRO A N 1
ATOM 655 C CA . PRO A 1 83 ? 37.904 -24.335 16.981 1.00 88.25 83 PRO A CA 1
ATOM 656 C C . PRO A 1 83 ? 38.530 -25.666 16.549 1.00 88.25 83 PRO A C 1
ATOM 658 O O . PRO A 1 83 ? 39.003 -25.816 15.427 1.00 88.25 83 PRO A O 1
ATOM 661 N N . ILE A 1 84 ? 38.499 -26.646 17.446 1.00 88.56 84 ILE A N 1
ATOM 662 C CA . ILE A 1 84 ? 38.962 -28.012 17.213 1.00 88.56 84 ILE A CA 1
ATOM 663 C C . ILE A 1 84 ? 37.821 -28.948 17.560 1.00 88.56 84 ILE A C 1
ATOM 665 O O . ILE A 1 84 ? 37.282 -28.920 18.667 1.00 88.56 84 ILE A O 1
ATOM 669 N N . PHE A 1 85 ? 37.467 -29.796 16.608 1.00 89.75 85 PHE A N 1
ATOM 670 C CA . PHE A 1 85 ? 36.499 -30.853 16.814 1.00 89.75 85 PHE A CA 1
ATOM 671 C C . PHE A 1 85 ? 37.152 -32.192 16.501 1.00 89.75 85 PHE A C 1
ATOM 673 O O . PHE A 1 85 ? 37.731 -32.374 15.432 1.00 89.75 85 PHE A O 1
ATOM 680 N N . VAL A 1 86 ? 37.066 -33.122 17.447 1.00 88.69 86 VAL A N 1
ATOM 681 C CA . VAL A 1 86 ? 37.607 -34.472 17.304 1.00 88.69 86 VAL A CA 1
ATOM 682 C C . VAL A 1 86 ? 36.487 -35.462 17.549 1.00 88.69 86 VAL A C 1
ATOM 684 O O . VAL A 1 86 ? 35.787 -35.381 18.557 1.00 88.69 86 VAL A O 1
ATOM 687 N N . SER A 1 87 ? 36.333 -36.405 16.624 1.00 87.56 87 SER A N 1
ATOM 688 C CA . SER A 1 87 ? 35.409 -37.525 16.743 1.00 87.56 87 SER A CA 1
ATOM 689 C C . SER A 1 87 ? 36.127 -38.798 16.314 1.00 87.56 87 SER A C 1
ATOM 691 O O . SER A 1 87 ? 36.446 -38.987 15.143 1.00 87.56 87 SER A O 1
ATOM 693 N N . THR A 1 88 ? 36.444 -39.637 17.294 1.00 86.50 88 THR A N 1
ATOM 694 C CA . THR A 1 88 ? 37.120 -40.928 17.114 1.00 86.50 88 THR A CA 1
ATOM 695 C C . THR A 1 88 ? 36.328 -42.026 17.822 1.00 86.50 88 THR A C 1
ATOM 697 O O . THR A 1 88 ? 35.377 -41.739 18.549 1.00 86.50 88 THR A O 1
ATOM 700 N N . SER A 1 89 ? 36.741 -43.287 17.666 1.00 83.69 89 SER A N 1
ATOM 701 C CA . SER A 1 89 ? 36.184 -44.409 18.439 1.00 83.69 89 SER A CA 1
ATOM 702 C C . SER A 1 89 ? 36.384 -44.270 19.953 1.00 83.69 89 SER A C 1
ATOM 704 O O . SER A 1 89 ? 35.681 -44.913 20.728 1.00 83.69 89 SER A O 1
ATOM 706 N N . ASP A 1 90 ? 37.346 -43.449 20.373 1.00 86.56 90 ASP A N 1
ATOM 707 C CA . ASP A 1 90 ? 37.816 -43.381 21.753 1.00 86.56 90 ASP A CA 1
ATOM 708 C C . ASP A 1 90 ? 37.271 -42.160 22.494 1.00 86.56 90 ASP A C 1
ATOM 710 O O . ASP A 1 90 ? 36.985 -42.222 23.690 1.00 86.56 90 ASP A O 1
ATOM 714 N N . GLU A 1 91 ? 37.126 -41.038 21.794 1.00 89.69 91 GLU A N 1
ATOM 715 C CA . GLU A 1 91 ? 36.660 -39.776 22.354 1.00 89.69 91 GLU A CA 1
ATOM 716 C C . GLU A 1 91 ? 35.998 -38.889 21.300 1.00 89.69 91 GLU A C 1
ATOM 718 O O . GLU A 1 91 ? 36.371 -38.891 20.121 1.00 89.69 91 GLU A O 1
ATOM 723 N N . VAL A 1 92 ? 35.027 -38.098 21.759 1.00 89.56 92 VAL A N 1
ATOM 724 C CA . VAL A 1 92 ? 34.364 -37.064 20.967 1.00 89.56 92 VAL A CA 1
ATOM 725 C C . VAL A 1 92 ? 34.344 -35.778 21.774 1.00 89.56 92 VAL A C 1
ATOM 727 O O . VAL A 1 92 ? 33.730 -35.725 22.841 1.00 89.56 92 VAL A O 1
ATOM 730 N N . TYR A 1 93 ? 35.030 -34.743 21.295 1.00 91.31 93 TYR A N 1
ATOM 731 C CA . TYR A 1 93 ? 35.131 -33.483 22.018 1.00 91.31 93 TYR A CA 1
ATOM 732 C C . TYR A 1 93 ? 35.253 -32.268 21.103 1.00 91.31 93 TYR A C 1
ATOM 734 O O . TYR A 1 93 ? 35.747 -32.325 19.978 1.00 91.31 93 TYR A O 1
ATOM 742 N N . TYR A 1 94 ? 34.823 -31.143 21.658 1.00 91.38 94 TYR A N 1
ATOM 743 C CA . TYR A 1 94 ? 35.094 -29.805 21.181 1.00 91.38 94 TYR A CA 1
ATOM 744 C C . TYR A 1 94 ? 36.165 -29.159 22.064 1.00 91.38 94 TYR A C 1
ATOM 746 O O . TYR A 1 94 ? 36.136 -29.283 23.289 1.00 91.38 94 TYR A O 1
ATOM 754 N N . ALA A 1 95 ? 37.103 -28.465 21.441 1.00 91.75 95 ALA A N 1
ATOM 755 C CA . ALA A 1 95 ? 38.103 -27.632 22.084 1.00 91.75 95 ALA A CA 1
ATOM 756 C C . ALA A 1 95 ? 38.361 -26.399 21.209 1.00 91.75 95 ALA A C 1
ATOM 758 O O . ALA A 1 95 ? 37.806 -26.251 20.119 1.00 91.75 95 ALA A O 1
ATOM 759 N N . TYR A 1 96 ? 39.219 -25.506 21.675 1.00 90.81 96 TYR A N 1
ATOM 760 C CA . TYR A 1 96 ? 39.774 -24.447 20.843 1.00 90.81 96 TYR A CA 1
ATOM 761 C C . TYR A 1 96 ? 41.215 -24.172 21.258 1.00 90.81 96 TYR A C 1
ATOM 763 O O . TYR A 1 96 ? 41.592 -24.402 22.408 1.00 90.81 96 TYR A O 1
ATOM 771 N N . GLU A 1 97 ? 42.007 -23.670 20.323 1.00 90.06 97 GLU A N 1
ATOM 772 C CA . GLU A 1 97 ? 43.395 -23.260 20.539 1.00 90.06 97 GLU A CA 1
ATOM 773 C C . GLU A 1 97 ? 43.560 -21.787 20.177 1.00 90.06 97 GLU A C 1
ATOM 775 O O . GLU A 1 97 ? 42.882 -21.272 19.285 1.00 90.06 97 GLU A O 1
ATOM 780 N N . THR A 1 98 ? 44.459 -21.106 20.877 1.00 88.44 98 THR A N 1
ATOM 781 C CA . THR A 1 98 ? 44.899 -19.752 20.534 1.00 88.44 98 THR A CA 1
ATOM 782 C C . THR A 1 98 ? 45.836 -19.799 19.334 1.00 88.44 98 THR A C 1
ATOM 784 O O . THR A 1 98 ? 46.587 -20.756 19.170 1.00 88.44 98 THR A O 1
ATOM 787 N N . LEU A 1 99 ? 45.784 -18.779 18.474 1.00 84.44 99 LEU A N 1
ATOM 788 C CA . LEU A 1 99 ? 46.757 -18.646 17.380 1.00 84.44 99 LEU A CA 1
ATOM 789 C C . LEU A 1 99 ? 48.090 -18.043 17.847 1.00 84.44 99 LEU A C 1
ATOM 791 O O . LEU A 1 99 ? 49.111 -18.242 17.197 1.00 84.44 99 LEU A O 1
ATOM 795 N N . ASP A 1 100 ? 48.063 -17.322 18.968 1.00 83.00 100 ASP A N 1
ATOM 796 C CA . ASP A 1 100 ? 49.218 -16.716 19.624 1.00 83.00 100 ASP A CA 1
ATOM 797 C C . ASP A 1 100 ? 49.197 -17.093 21.111 1.00 83.00 100 ASP A C 1
ATOM 799 O O . ASP A 1 100 ? 48.263 -16.737 21.836 1.00 83.00 100 ASP A O 1
ATOM 803 N N . ASP A 1 101 ? 50.230 -17.806 21.562 1.00 77.69 101 ASP A N 1
ATOM 804 C CA . ASP A 1 101 ? 50.371 -18.297 22.939 1.00 77.69 101 ASP A CA 1
ATOM 805 C C . ASP A 1 101 ? 50.493 -17.167 23.976 1.00 77.69 101 ASP A C 1
ATOM 807 O O . ASP A 1 101 ? 50.278 -17.386 25.169 1.00 77.69 101 ASP A O 1
ATOM 811 N N . SER A 1 102 ? 50.799 -15.940 23.541 1.00 79.94 102 SER A N 1
ATOM 812 C CA . SER A 1 102 ? 50.831 -14.761 24.410 1.00 79.94 102 SER A CA 1
ATOM 813 C C . SER A 1 102 ? 49.439 -14.163 24.683 1.00 79.94 102 SER A C 1
ATOM 815 O O . SER A 1 102 ? 49.277 -13.342 25.593 1.00 79.94 102 SER A O 1
ATOM 817 N N . THR A 1 103 ? 48.411 -14.591 23.939 1.00 80.69 103 THR A N 1
ATOM 818 C CA . THR A 1 103 ? 47.035 -14.099 24.073 1.00 80.69 103 THR A CA 1
ATOM 819 C C . THR A 1 103 ? 46.244 -14.946 25.070 1.00 80.69 103 THR A C 1
ATOM 821 O O . THR A 1 103 ? 45.933 -16.111 24.834 1.00 80.69 103 THR A O 1
ATOM 824 N N . LEU A 1 104 ? 45.813 -14.338 26.179 1.00 88.50 104 LEU A N 1
ATOM 825 C CA . LEU A 1 104 ? 44.912 -14.998 27.124 1.00 88.50 104 LEU A CA 1
ATOM 826 C C . LEU A 1 104 ? 43.478 -14.991 26.591 1.00 88.50 104 LEU A C 1
ATOM 828 O O . LEU A 1 104 ? 42.842 -13.939 26.527 1.00 88.50 104 LEU A O 1
ATOM 832 N N . VAL A 1 105 ? 42.945 -16.175 26.293 1.00 90.12 105 VAL A N 1
ATOM 833 C CA . VAL A 1 105 ? 41.557 -16.371 25.854 1.00 90.12 105 VAL A CA 1
ATOM 834 C C . VAL A 1 105 ? 40.822 -17.270 26.839 1.00 90.12 105 VAL A C 1
ATOM 836 O O . VAL A 1 105 ? 41.377 -18.240 27.346 1.00 90.12 105 VAL A O 1
ATOM 839 N N . ARG A 1 106 ? 39.548 -16.988 27.108 1.00 92.31 106 ARG A N 1
ATOM 840 C CA . ARG A 1 106 ? 38.671 -17.872 27.889 1.00 92.31 106 ARG A CA 1
ATOM 841 C C . ARG A 1 106 ? 37.260 -17.875 27.329 1.00 92.31 106 ARG A C 1
ATOM 843 O O . ARG A 1 106 ? 36.797 -16.857 26.823 1.00 92.31 106 ARG A O 1
ATOM 850 N N . SER A 1 107 ? 36.559 -18.987 27.491 1.00 92.12 107 SER A N 1
ATOM 851 C CA . SER A 1 107 ? 35.128 -19.080 27.210 1.00 92.12 107 SER A CA 1
ATOM 852 C C . SER A 1 107 ? 34.339 -19.263 28.501 1.00 92.12 107 SER A C 1
ATOM 854 O O . SER A 1 107 ? 34.788 -19.971 29.401 1.00 92.12 107 SER A O 1
ATOM 856 N N . VAL A 1 108 ? 33.186 -18.600 28.622 1.00 92.25 108 VAL A N 1
ATOM 857 C CA . VAL A 1 108 ? 32.361 -18.605 29.840 1.00 92.25 108 VAL A CA 1
ATOM 858 C C . VAL A 1 108 ? 30.889 -18.809 29.498 1.00 92.25 108 VAL A C 1
ATOM 860 O O . VAL A 1 108 ? 30.368 -18.144 28.604 1.00 92.25 108 VAL A O 1
ATOM 863 N N . VAL A 1 109 ? 30.199 -19.683 30.239 1.00 92.25 109 VAL A N 1
ATOM 864 C CA . VAL A 1 109 ? 28.727 -19.763 30.219 1.00 92.25 109 VAL A CA 1
ATOM 865 C C . VAL A 1 109 ? 28.161 -18.772 31.232 1.00 92.25 109 VAL A C 1
ATOM 867 O O . VAL A 1 109 ? 28.380 -18.903 32.439 1.00 92.25 109 VAL A O 1
ATOM 870 N N . THR A 1 110 ? 27.416 -17.779 30.756 1.00 90.19 110 THR A N 1
ATOM 871 C CA . THR A 1 110 ? 26.844 -16.735 31.609 1.00 90.19 110 THR A CA 1
ATOM 872 C C . THR A 1 110 ? 25.607 -17.239 32.367 1.00 90.19 110 THR A C 1
ATOM 874 O O . THR A 1 110 ? 24.903 -18.131 31.881 1.00 90.19 110 THR A O 1
ATOM 877 N N . PRO A 1 111 ? 25.258 -16.640 33.525 1.00 87.25 111 PRO A N 1
ATOM 878 C CA . PRO A 1 111 ? 24.009 -16.938 34.242 1.00 87.25 111 PRO A CA 1
ATOM 879 C C . PRO A 1 111 ? 22.737 -16.657 33.431 1.00 87.25 111 PRO A C 1
ATOM 881 O O . PRO A 1 111 ? 21.644 -17.054 33.820 1.00 87.25 111 PRO A O 1
ATOM 884 N N . LEU A 1 112 ? 22.870 -15.937 32.315 1.00 86.81 112 LEU A N 1
ATOM 885 C CA . LEU A 1 112 ? 21.782 -15.595 31.408 1.00 86.81 112 LEU A CA 1
ATOM 886 C C . LEU A 1 112 ? 21.701 -16.543 30.204 1.00 86.81 112 LEU A C 1
ATOM 888 O O . LEU A 1 112 ? 20.855 -16.331 29.343 1.00 86.81 112 LEU A O 1
ATOM 892 N N . GLY A 1 113 ? 22.545 -17.577 30.131 1.00 86.69 113 GLY A N 1
ATOM 893 C CA . GLY A 1 113 ? 22.485 -18.583 29.072 1.00 86.69 113 GLY A CA 1
ATOM 894 C C . GLY A 1 113 ? 23.113 -18.144 27.747 1.00 86.69 113 GLY A C 1
ATOM 895 O O . GLY A 1 113 ? 22.707 -18.636 26.697 1.00 86.69 113 GLY A O 1
ATOM 896 N N . SER A 1 114 ? 24.082 -17.228 27.770 1.00 89.88 114 SER A N 1
ATOM 897 C CA . SER A 1 114 ? 24.976 -16.977 26.629 1.00 89.88 114 SER A CA 1
ATOM 898 C C . SER A 1 114 ? 26.346 -17.613 26.862 1.00 89.88 114 SER A C 1
ATOM 900 O O . SER A 1 114 ? 26.748 -17.828 28.006 1.00 89.88 114 SER A O 1
ATOM 902 N N . ILE A 1 115 ? 27.059 -17.938 25.781 1.00 91.25 115 ILE A N 1
ATOM 903 C CA . ILE A 1 115 ? 28.444 -18.422 25.846 1.00 91.25 115 ILE A CA 1
ATOM 904 C C . ILE A 1 115 ? 29.333 -17.344 25.247 1.00 91.25 115 ILE A C 1
ATOM 906 O O . ILE A 1 115 ? 29.165 -16.992 24.083 1.00 91.25 115 ILE A O 1
ATOM 910 N N . GLN A 1 116 ? 30.264 -16.816 26.032 1.00 91.94 116 GLN A N 1
ATOM 911 C CA . GLN A 1 116 ? 31.122 -15.704 25.630 1.00 91.94 116 GLN A CA 1
ATOM 912 C C . GLN A 1 116 ? 32.568 -16.164 25.516 1.00 91.94 116 GLN A C 1
ATOM 914 O O . GLN A 1 116 ? 33.095 -16.727 26.471 1.00 91.94 116 GLN A O 1
ATOM 919 N N . TYR A 1 117 ? 33.211 -15.882 24.385 1.00 91.50 117 TYR A N 1
ATOM 920 C CA . TYR A 1 117 ? 34.655 -15.998 24.193 1.00 91.50 117 TYR A CA 1
ATOM 921 C C . TYR A 1 117 ? 35.276 -14.623 24.397 1.00 91.50 117 TYR A C 1
ATOM 923 O O . TYR A 1 117 ? 34.907 -13.652 23.731 1.00 91.50 117 TYR A O 1
ATOM 931 N N . LEU A 1 118 ? 36.200 -14.545 25.344 1.00 91.06 118 LEU A N 1
ATOM 932 C CA . LEU A 1 118 ? 36.811 -13.318 25.823 1.00 91.06 118 LEU A CA 1
ATOM 933 C C . LEU A 1 118 ? 38.326 -13.397 25.631 1.00 91.06 118 LEU A C 1
ATOM 935 O O . LEU A 1 118 ? 38.917 -14.429 25.943 1.00 91.06 118 LEU A O 1
ATOM 939 N N . THR A 1 119 ? 38.952 -12.302 25.209 1.00 91.38 119 THR A N 1
ATOM 940 C CA . THR A 1 119 ? 40.410 -12.122 25.236 1.00 91.38 119 THR A CA 1
ATOM 941 C C . THR A 1 119 ? 40.800 -11.064 26.250 1.00 91.38 119 THR A C 1
ATOM 943 O O . THR A 1 119 ? 40.087 -10.078 26.437 1.00 91.38 119 THR A O 1
ATOM 946 N N . TRP A 1 120 ? 41.932 -11.250 26.914 1.00 88.62 120 TRP A N 1
ATOM 947 C CA . TRP A 1 120 ? 42.479 -10.248 27.817 1.00 88.62 120 TRP A CA 1
ATOM 948 C C . TRP A 1 120 ? 43.140 -9.124 27.026 1.00 88.62 120 TRP A C 1
ATOM 950 O O . TRP A 1 120 ? 43.931 -9.383 26.117 1.00 88.62 120 TRP A O 1
ATOM 960 N N . ARG A 1 121 ? 42.850 -7.870 27.381 1.00 82.69 121 ARG A N 1
ATOM 961 C CA . ARG A 1 121 ? 43.548 -6.713 26.823 1.00 82.69 121 ARG A CA 1
ATOM 962 C C . ARG A 1 121 ? 44.495 -6.131 27.868 1.00 82.69 121 ARG A C 1
ATOM 964 O O . ARG A 1 121 ? 44.063 -5.545 28.857 1.00 82.69 121 ARG A O 1
ATOM 971 N N . ASN A 1 122 ? 45.801 -6.233 27.617 1.00 80.69 122 ASN A N 1
ATOM 972 C CA . ASN A 1 122 ? 46.825 -5.732 28.542 1.00 80.69 122 ASN A CA 1
ATOM 973 C C . ASN A 1 122 ? 46.753 -4.212 28.764 1.00 80.69 122 ASN A C 1
ATOM 975 O O . ASN A 1 122 ? 47.048 -3.749 29.864 1.00 80.69 122 ASN A O 1
ATOM 979 N N . THR A 1 123 ? 46.335 -3.438 27.755 1.00 81.69 123 THR A N 1
ATOM 980 C CA . THR A 1 123 ? 46.266 -1.969 27.841 1.00 81.69 123 THR A CA 1
ATOM 981 C C . THR A 1 123 ? 45.179 -1.478 28.795 1.00 81.69 123 THR A C 1
ATOM 983 O O . THR A 1 123 ? 45.433 -0.576 29.588 1.00 81.69 123 THR A O 1
ATOM 986 N N . SER A 1 124 ? 43.988 -2.077 28.758 1.00 82.44 124 SER A N 1
ATOM 987 C CA . SER A 1 124 ? 42.838 -1.694 29.590 1.00 82.44 124 SER A CA 1
ATOM 988 C C . SER A 1 124 ? 42.627 -2.587 30.816 1.00 82.44 124 SER A C 1
ATOM 990 O O . SER A 1 124 ? 41.781 -2.271 31.649 1.00 82.44 124 SER A O 1
ATOM 992 N N . ARG A 1 125 ? 43.422 -3.659 30.966 1.00 83.75 125 ARG A N 1
ATOM 993 C CA . ARG A 1 125 ? 43.336 -4.644 32.061 1.00 83.75 125 ARG A CA 1
ATOM 994 C C . ARG A 1 125 ? 41.922 -5.207 32.243 1.00 83.75 125 ARG A C 1
ATOM 996 O O . ARG A 1 125 ? 41.445 -5.374 33.365 1.00 83.75 125 ARG A O 1
ATOM 1003 N N . ASP A 1 126 ? 41.258 -5.496 31.132 1.00 87.31 126 ASP A N 1
ATOM 1004 C CA . ASP A 1 126 ? 39.904 -6.033 31.097 1.00 87.31 126 ASP A CA 1
ATOM 1005 C C . ASP A 1 126 ? 39.753 -7.146 30.049 1.00 87.31 126 ASP A C 1
ATOM 1007 O O . ASP A 1 126 ? 40.619 -7.394 29.204 1.00 87.31 126 ASP A O 1
ATOM 1011 N N . TRP A 1 127 ? 38.631 -7.859 30.142 1.00 88.00 127 TRP A N 1
ATOM 1012 C CA . TRP A 1 127 ? 38.257 -8.908 29.200 1.00 88.00 127 TRP A CA 1
ATOM 1013 C C . TRP A 1 127 ? 37.407 -8.319 28.078 1.00 88.00 127 TRP A C 1
ATOM 1015 O O . TRP A 1 127 ? 36.292 -7.856 28.313 1.00 88.00 127 TRP A O 1
ATOM 1025 N N . ASN A 1 128 ? 37.905 -8.390 26.849 1.00 88.12 128 ASN A N 1
ATOM 1026 C CA . ASN A 1 128 ? 37.183 -7.970 25.660 1.00 88.12 128 ASN A CA 1
ATOM 1027 C C . ASN A 1 128 ? 36.474 -9.162 25.002 1.00 88.12 128 ASN A C 1
ATOM 1029 O O . ASN A 1 128 ? 37.061 -10.229 24.836 1.00 88.12 128 ASN A O 1
ATOM 1033 N N . MET A 1 129 ? 35.206 -8.987 24.633 1.00 89.06 129 MET A N 1
ATOM 1034 C CA . MET A 1 129 ? 34.395 -10.035 24.012 1.00 89.06 129 MET A CA 1
ATOM 1035 C C . MET A 1 129 ? 34.659 -10.135 22.511 1.00 89.06 129 MET A C 1
ATOM 1037 O O . MET A 1 129 ? 34.552 -9.142 21.799 1.00 89.06 129 MET A O 1
ATOM 1041 N N . ILE A 1 130 ? 34.944 -11.351 22.046 1.00 86.06 130 ILE A N 1
ATOM 1042 C CA . ILE A 1 130 ? 35.242 -11.660 20.641 1.00 86.06 130 ILE A CA 1
ATOM 1043 C C . ILE A 1 130 ? 34.030 -12.304 19.974 1.00 86.06 130 ILE A C 1
ATOM 1045 O O . ILE A 1 130 ? 33.626 -11.911 18.883 1.00 86.06 130 ILE A O 1
ATOM 1049 N N . VAL A 1 131 ? 33.442 -13.295 20.647 1.00 86.19 131 VAL A N 1
ATOM 1050 C CA . VAL A 1 131 ? 32.293 -14.062 20.158 1.00 86.19 131 VAL A CA 1
ATOM 1051 C C . VAL A 1 131 ? 31.294 -14.245 21.292 1.00 86.19 131 VAL A C 1
ATOM 1053 O O . VAL A 1 131 ? 31.679 -14.587 22.410 1.00 86.19 131 VAL A O 1
ATOM 1056 N N . GLU A 1 132 ? 30.008 -14.068 20.999 1.00 87.94 132 GLU A N 1
ATOM 1057 C CA . GLU A 1 132 ? 28.916 -14.433 21.900 1.00 87.94 132 GLU A CA 1
ATOM 1058 C C . GLU A 1 132 ? 27.908 -15.330 21.184 1.00 87.94 132 GLU A C 1
ATOM 1060 O O . GLU A 1 132 ? 27.309 -14.944 20.180 1.00 87.94 132 GLU A O 1
ATOM 1065 N N . LEU A 1 133 ? 27.683 -16.517 21.739 1.00 85.88 133 LEU A N 1
ATOM 1066 C CA . LEU A 1 133 ? 26.653 -17.441 21.286 1.00 85.88 133 LEU A CA 1
ATOM 1067 C C . LEU A 1 133 ? 25.351 -17.204 22.059 1.00 85.88 133 LEU A C 1
ATOM 1069 O O . LEU A 1 133 ? 25.371 -16.914 23.257 1.00 85.88 133 LEU A O 1
ATOM 1073 N N . ASN A 1 134 ? 24.214 -17.400 21.382 1.00 81.12 134 ASN A N 1
ATOM 1074 C CA . ASN A 1 134 ? 22.859 -17.207 21.921 1.00 81.12 134 ASN A CA 1
ATOM 1075 C C . ASN A 1 134 ? 22.511 -15.743 22.304 1.00 81.12 134 ASN A C 1
ATOM 1077 O O . ASN A 1 134 ? 21.789 -15.477 23.267 1.00 81.12 134 ASN A O 1
ATOM 1081 N N . ARG A 1 135 ? 22.980 -14.771 21.504 1.00 68.62 135 ARG A N 1
ATOM 1082 C CA . ARG A 1 135 ? 22.792 -13.316 21.706 1.00 68.62 135 ARG A CA 1
ATOM 1083 C C . ARG A 1 135 ? 21.321 -12.862 21.796 1.00 68.62 135 ARG A C 1
ATOM 1085 O O . ARG A 1 135 ? 20.995 -11.912 22.509 1.00 68.62 135 ARG A O 1
ATOM 1092 N N . ILE A 1 136 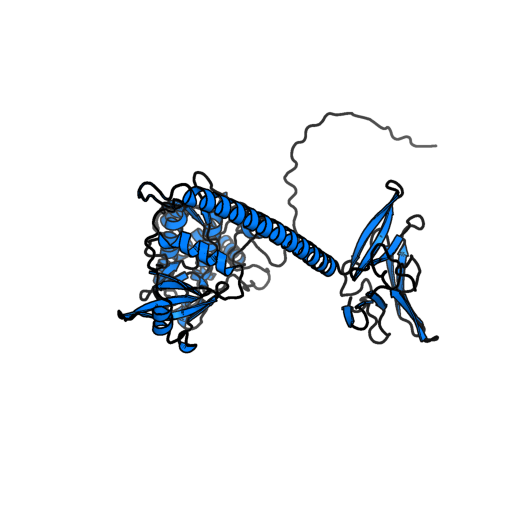? 20.407 -13.553 21.106 1.00 58.66 136 ILE A N 1
ATOM 1093 C CA . ILE A 1 136 ? 18.977 -13.193 21.043 1.00 58.66 136 ILE A CA 1
ATOM 1094 C C . ILE A 1 136 ? 18.304 -13.356 22.416 1.00 58.66 136 ILE A C 1
ATOM 1096 O O . ILE A 1 136 ? 17.541 -12.482 22.835 1.00 58.66 136 ILE A O 1
ATOM 1100 N N . TYR A 1 137 ? 18.632 -14.411 23.167 1.00 58.72 137 TYR A N 1
ATOM 1101 C CA . TYR A 1 137 ? 18.015 -14.681 24.468 1.00 58.72 137 TYR A CA 1
ATOM 1102 C C . TYR A 1 137 ? 18.368 -13.616 25.525 1.00 58.72 137 TYR A C 1
ATOM 1104 O O . TYR A 1 137 ? 17.485 -13.177 26.268 1.00 58.72 137 TYR A O 1
ATOM 1112 N N . TYR A 1 138 ? 19.611 -13.117 25.530 1.00 56.06 138 TYR A N 1
ATOM 1113 C CA . TYR A 1 138 ? 20.052 -12.029 26.415 1.00 56.06 138 TYR A CA 1
ATOM 1114 C C . TYR A 1 138 ? 19.221 -10.752 26.207 1.00 56.06 138 TYR A C 1
ATOM 1116 O O . TYR A 1 138 ? 18.678 -10.193 27.163 1.00 56.06 138 TYR A O 1
ATOM 1124 N N . SER A 1 139 ? 19.030 -10.334 24.950 1.00 56.66 139 SER A N 1
ATOM 1125 C CA . SER A 1 139 ? 18.267 -9.116 24.632 1.00 56.66 139 SER A CA 1
ATOM 1126 C C . SER A 1 139 ? 16.785 -9.206 25.028 1.00 56.66 139 SER A C 1
ATOM 1128 O O . SER A 1 139 ? 16.175 -8.211 25.432 1.00 56.66 139 SER A O 1
ATOM 1130 N N . ILE A 1 140 ? 16.198 -10.406 24.974 1.00 58.69 140 ILE A N 1
ATOM 1131 C CA . ILE A 1 140 ? 14.815 -10.664 25.395 1.00 58.69 140 ILE A CA 1
ATOM 1132 C C . ILE A 1 140 ? 14.699 -10.639 26.927 1.00 58.69 140 ILE A C 1
ATOM 1134 O O . ILE A 1 140 ? 13.761 -10.041 27.471 1.00 58.69 140 ILE A O 1
ATOM 1138 N N . ALA A 1 141 ? 15.646 -11.258 27.636 1.00 58.94 141 ALA A N 1
ATOM 1139 C CA . ALA A 1 141 ? 15.662 -11.307 29.097 1.00 58.94 141 ALA A CA 1
ATOM 1140 C C . ALA A 1 141 ? 15.878 -9.915 29.720 1.00 58.94 141 ALA A C 1
ATOM 1142 O O . ALA A 1 141 ? 15.156 -9.522 30.645 1.00 58.94 141 ALA A O 1
ATOM 1143 N N . GLU A 1 142 ? 16.797 -9.121 29.166 1.00 63.94 142 GLU A N 1
ATOM 1144 C CA . GLU A 1 142 ? 17.072 -7.762 29.634 1.00 63.94 142 GLU A CA 1
ATOM 1145 C C . GLU A 1 142 ? 15.883 -6.817 29.384 1.00 63.94 142 GLU A C 1
ATOM 1147 O O . GLU A 1 142 ? 15.485 -6.048 30.268 1.00 63.94 142 GLU A O 1
ATOM 1152 N N . ASN A 1 143 ? 15.224 -6.935 28.225 1.00 64.75 143 ASN A N 1
ATOM 1153 C CA . ASN A 1 143 ? 14.014 -6.169 27.924 1.00 64.75 143 ASN A CA 1
ATOM 1154 C C . ASN A 1 143 ? 12.855 -6.491 28.876 1.00 64.75 143 ASN A C 1
ATOM 1156 O O . ASN A 1 143 ? 12.155 -5.573 29.316 1.00 64.75 143 ASN A O 1
ATOM 1160 N N . LYS A 1 144 ? 12.664 -7.763 29.257 1.00 64.81 144 LYS A N 1
ATOM 1161 C CA . LYS A 1 144 ? 11.663 -8.144 30.271 1.00 64.81 144 LYS A CA 1
ATOM 1162 C C . LYS A 1 144 ? 11.952 -7.494 31.628 1.00 64.81 144 LYS A C 1
ATOM 1164 O O . LYS A 1 144 ? 11.023 -6.976 32.252 1.00 64.81 144 LYS A O 1
ATOM 1169 N N . ARG A 1 145 ? 13.218 -7.449 32.065 1.00 69.00 145 ARG A N 1
ATOM 1170 C CA . ARG A 1 145 ? 13.627 -6.781 33.317 1.00 69.00 145 ARG A CA 1
ATOM 1171 C C . ARG A 1 145 ? 13.379 -5.267 33.259 1.00 69.00 145 ARG A C 1
ATOM 1173 O O . ARG A 1 145 ? 12.731 -4.724 34.153 1.00 69.00 145 ARG A O 1
ATOM 1180 N N . ARG A 1 146 ? 13.792 -4.595 32.176 1.00 68.88 146 ARG A N 1
ATOM 1181 C CA . ARG A 1 146 ? 13.572 -3.146 31.972 1.00 68.88 146 ARG A CA 1
ATOM 1182 C C . ARG A 1 146 ? 12.087 -2.776 31.860 1.00 68.88 146 ARG A C 1
ATOM 1184 O O . ARG A 1 146 ? 11.703 -1.675 32.252 1.00 68.88 146 ARG A O 1
ATOM 1191 N N . LYS A 1 147 ? 11.238 -3.664 31.327 1.00 68.38 147 LYS A N 1
ATOM 1192 C CA . LYS A 1 147 ? 9.779 -3.460 31.257 1.00 68.38 147 LYS A CA 1
ATOM 1193 C C . LYS A 1 147 ? 9.139 -3.498 32.649 1.00 68.38 147 LYS A C 1
ATOM 1195 O O . LYS A 1 147 ? 8.337 -2.624 32.954 1.00 68.38 147 LYS A O 1
ATOM 1200 N N . ARG A 1 148 ? 9.538 -4.445 33.510 1.00 69.69 148 ARG A N 1
ATOM 1201 C CA . ARG A 1 148 ? 9.043 -4.540 34.899 1.00 69.69 148 ARG A CA 1
ATOM 1202 C C . ARG A 1 148 ? 9.379 -3.294 35.724 1.00 69.69 148 ARG A C 1
ATOM 1204 O O . ARG A 1 148 ? 8.506 -2.779 36.412 1.00 69.69 148 ARG A O 1
ATOM 1211 N N . ILE A 1 149 ? 10.599 -2.768 35.589 1.00 71.19 149 ILE A N 1
ATOM 1212 C CA . ILE A 1 149 ? 11.029 -1.543 36.289 1.00 71.19 149 ILE A CA 1
ATOM 1213 C C . ILE A 1 149 ? 10.209 -0.326 35.831 1.00 71.19 149 ILE A C 1
ATOM 1215 O O . ILE A 1 149 ? 9.712 0.427 36.663 1.00 71.19 149 ILE A O 1
ATOM 1219 N N . ARG A 1 150 ? 9.999 -0.158 34.517 1.00 70.88 150 ARG A N 1
ATOM 1220 C CA . ARG A 1 150 ? 9.197 0.956 33.976 1.00 70.88 150 ARG A CA 1
ATOM 1221 C C . ARG A 1 150 ? 7.734 0.923 34.432 1.00 70.88 150 ARG A C 1
ATOM 1223 O O . ARG A 1 150 ? 7.176 1.973 34.725 1.00 70.88 150 ARG A O 1
ATOM 1230 N N . VAL A 1 151 ? 7.133 -0.265 34.525 1.00 75.50 151 VAL A N 1
ATOM 1231 C CA . VAL A 1 151 ? 5.757 -0.429 35.029 1.00 75.50 151 VAL A CA 1
ATOM 1232 C C . VAL A 1 151 ? 5.662 -0.065 36.512 1.00 75.50 151 VAL A C 1
ATOM 1234 O O . VAL A 1 151 ? 4.751 0.664 36.891 1.00 75.50 151 VAL A O 1
ATOM 1237 N N . ALA A 1 152 ? 6.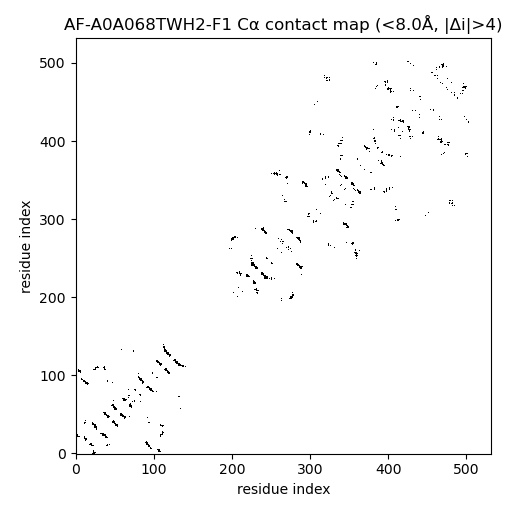617 -0.503 37.338 1.00 73.44 152 ALA A N 1
ATOM 1238 C CA . ALA A 1 152 ? 6.630 -0.177 38.765 1.00 73.44 152 ALA A CA 1
ATOM 1239 C C . ALA A 1 152 ? 6.735 1.339 39.016 1.00 73.44 152 ALA A C 1
ATOM 1241 O O . ALA A 1 152 ? 5.968 1.879 39.806 1.00 73.44 152 ALA A O 1
ATOM 1242 N N . ILE A 1 153 ? 7.615 2.035 38.283 1.00 79.38 153 ILE A N 1
ATOM 1243 C CA . ILE A 1 153 ? 7.757 3.499 38.369 1.00 79.38 153 ILE A CA 1
ATOM 1244 C C . ILE A 1 153 ? 6.457 4.204 37.951 1.00 79.38 153 ILE A C 1
ATOM 1246 O O . ILE A 1 153 ? 6.021 5.133 38.626 1.00 79.38 153 ILE A O 1
ATOM 1250 N N . GLY A 1 154 ? 5.812 3.742 36.874 1.00 77.69 154 GLY A N 1
ATOM 1251 C CA . GLY A 1 154 ? 4.534 4.296 36.417 1.00 77.69 154 GLY A CA 1
ATOM 1252 C C . GLY A 1 154 ? 3.432 4.189 37.474 1.00 77.69 154 GLY A C 1
ATOM 1253 O O . GLY A 1 154 ? 2.763 5.178 37.754 1.00 77.69 154 GLY A O 1
ATOM 1254 N N . ILE A 1 155 ? 3.300 3.025 38.122 1.00 83.62 155 ILE A N 1
ATOM 1255 C CA . ILE A 1 155 ? 2.306 2.806 39.185 1.00 83.62 155 ILE A CA 1
ATOM 1256 C C . ILE A 1 155 ? 2.555 3.753 40.366 1.00 83.62 155 ILE A C 1
ATOM 1258 O O . ILE A 1 155 ? 1.611 4.367 40.853 1.00 83.62 155 ILE A O 1
ATOM 1262 N N . SER A 1 156 ? 3.810 3.923 40.796 1.00 80.38 156 SER A N 1
ATOM 1263 C CA . SER A 1 156 ? 4.156 4.825 41.904 1.00 80.38 156 SER A CA 1
ATOM 1264 C C . SER A 1 156 ? 3.859 6.300 41.606 1.00 80.38 156 SER A C 1
ATOM 1266 O O . SER A 1 156 ? 3.433 7.030 42.498 1.00 80.38 156 SER A O 1
ATOM 1268 N N . ILE A 1 157 ? 4.055 6.752 40.362 1.00 83.81 157 ILE A N 1
ATOM 1269 C CA . ILE A 1 157 ? 3.742 8.134 39.961 1.00 83.81 157 ILE A CA 1
ATOM 1270 C C . ILE A 1 157 ? 2.223 8.345 39.907 1.00 83.81 157 ILE A C 1
ATOM 1272 O O . ILE A 1 157 ? 1.722 9.349 40.413 1.00 83.81 157 ILE A O 1
ATOM 1276 N N . SER A 1 158 ? 1.475 7.389 39.349 1.00 81.00 158 SER A N 1
ATOM 1277 C CA . SER A 1 158 ? 0.013 7.469 39.269 1.00 81.00 158 SER A CA 1
ATOM 1278 C C . SER A 1 158 ? -0.656 7.459 40.646 1.00 81.00 158 SER A C 1
ATOM 1280 O O . SER A 1 158 ? -1.606 8.209 40.861 1.00 81.00 158 SER A O 1
ATOM 1282 N N . THR A 1 159 ? -0.158 6.662 41.598 1.00 86.38 159 THR A N 1
ATOM 1283 C CA . THR A 1 159 ? -0.703 6.640 42.966 1.00 86.38 159 THR A CA 1
ATOM 1284 C C . THR A 1 159 ? -0.405 7.932 43.721 1.00 86.38 159 THR A C 1
ATOM 1286 O O . THR A 1 159 ? -1.300 8.467 44.374 1.00 86.38 159 THR A O 1
ATOM 1289 N N . ALA A 1 160 ? 0.804 8.486 43.588 1.00 87.06 160 ALA A N 1
ATOM 1290 C CA . ALA A 1 160 ? 1.146 9.781 44.174 1.00 87.06 160 ALA A CA 1
ATOM 1291 C C . ALA A 1 160 ? 0.274 10.914 43.603 1.00 87.06 160 ALA A C 1
ATOM 1293 O O . ALA A 1 160 ? -0.248 11.732 44.359 1.00 87.06 160 ALA A O 1
ATOM 1294 N N . PHE A 1 161 ? 0.049 10.926 42.285 1.00 87.88 161 PHE A N 1
ATOM 1295 C CA . PHE A 1 161 ? -0.812 11.912 41.631 1.00 87.88 161 PHE A CA 1
ATOM 1296 C C . PHE A 1 161 ? -2.271 11.810 42.101 1.00 87.88 161 PHE A C 1
ATOM 1298 O O . PHE A 1 161 ? -2.888 12.826 42.421 1.00 87.88 161 PHE A O 1
ATOM 1305 N N . LEU A 1 162 ? -2.806 10.590 42.236 1.00 91.69 162 LEU A N 1
ATOM 1306 C CA . LEU A 1 162 ? -4.161 10.365 42.746 1.00 91.69 162 LEU A CA 1
ATOM 1307 C C . LEU A 1 162 ? -4.321 10.861 44.193 1.00 91.69 162 LEU A C 1
ATOM 1309 O O . LEU A 1 162 ? -5.325 11.487 44.520 1.00 91.69 162 LEU A O 1
ATOM 1313 N N . LEU A 1 163 ? -3.323 10.638 45.055 1.00 92.00 163 LEU A N 1
ATOM 1314 C CA . LEU A 1 163 ? -3.340 11.130 46.438 1.00 92.00 163 LEU A CA 1
ATOM 1315 C C . LEU A 1 163 ? -3.320 12.663 46.508 1.00 92.00 163 LEU A C 1
ATOM 1317 O O . LEU A 1 163 ? -4.023 13.245 47.334 1.00 92.00 163 LEU A O 1
ATOM 1321 N N . VAL A 1 164 ? -2.571 13.321 45.620 1.00 91.81 164 VAL A N 1
ATOM 1322 C CA . VAL A 1 164 ? -2.555 14.788 45.513 1.00 91.81 164 VAL A CA 1
ATOM 1323 C C . VAL A 1 164 ? -3.908 15.317 45.030 1.00 91.81 164 VAL A C 1
ATOM 1325 O O . VAL A 1 164 ? -4.428 16.265 45.617 1.00 91.81 164 VAL A O 1
ATOM 1328 N N . LEU A 1 165 ? -4.532 14.677 44.034 1.00 91.12 165 LEU A N 1
ATOM 1329 C CA . LEU A 1 165 ? -5.881 15.033 43.576 1.00 91.12 165 LEU A CA 1
ATOM 1330 C C . LEU A 1 165 ? -6.932 14.857 44.677 1.00 91.12 165 LEU A C 1
ATOM 1332 O O . LEU A 1 165 ? -7.769 15.736 44.864 1.00 91.12 165 LEU A O 1
ATOM 1336 N N . LEU A 1 166 ? -6.866 13.769 45.448 1.00 91.94 166 LEU A N 1
ATOM 1337 C CA . LEU A 1 166 ? -7.769 13.532 46.577 1.00 91.94 166 LEU A CA 1
ATOM 1338 C C . LEU A 1 166 ? -7.567 14.561 47.698 1.00 91.94 166 LEU A C 1
ATOM 1340 O O . LEU A 1 166 ? -8.544 15.041 48.272 1.00 91.94 166 LEU A O 1
ATOM 1344 N N . ALA A 1 167 ? -6.323 14.957 47.980 1.00 89.19 167 ALA A N 1
ATOM 1345 C CA . ALA A 1 167 ? -6.024 16.008 48.950 1.00 89.19 167 ALA A CA 1
ATOM 1346 C C . ALA A 1 167 ? -6.525 17.387 48.482 1.00 89.19 167 ALA A C 1
ATOM 1348 O O . ALA A 1 167 ? -7.099 18.133 49.279 1.00 89.19 167 ALA A O 1
ATOM 1349 N N . MET A 1 168 ? -6.370 17.709 47.192 1.00 87.00 168 MET A N 1
ATOM 1350 C CA . MET A 1 168 ? -6.906 18.936 46.592 1.00 87.00 168 MET A CA 1
ATOM 1351 C C . MET A 1 168 ? -8.437 18.939 46.594 1.00 87.00 168 MET A C 1
ATOM 1353 O O . MET A 1 168 ? -9.035 19.920 47.030 1.00 87.00 168 MET A O 1
ATOM 1357 N N . ALA A 1 169 ? -9.079 17.829 46.223 1.00 85.19 169 ALA A N 1
ATOM 1358 C CA . ALA A 1 169 ? -10.530 17.672 46.285 1.00 85.19 169 ALA A CA 1
ATOM 1359 C C . ALA A 1 169 ? -11.055 17.805 47.723 1.00 85.19 169 ALA A C 1
ATOM 1361 O O . ALA A 1 169 ? -12.050 18.488 47.958 1.00 85.19 169 ALA A O 1
ATOM 1362 N N . TRP A 1 170 ? -10.360 17.235 48.713 1.00 83.44 170 TRP A N 1
ATOM 1363 C CA . TRP A 1 170 ? -10.705 17.397 50.127 1.00 83.44 170 TRP A CA 1
ATOM 1364 C C . TRP A 1 170 ? -10.566 18.850 50.599 1.00 83.44 170 TRP A C 1
ATOM 1366 O O . TRP A 1 170 ? -11.453 19.366 51.281 1.00 83.44 170 TRP A O 1
ATOM 1376 N N . GLN A 1 171 ? -9.503 19.553 50.192 1.00 80.75 171 GLN A N 1
ATOM 1377 C CA . GLN A 1 171 ? -9.346 20.983 50.472 1.00 80.75 171 GLN A CA 1
ATOM 1378 C C . GLN A 1 171 ? -10.428 21.831 49.791 1.00 80.75 171 GLN A C 1
ATOM 1380 O O . GLN A 1 171 ? -10.948 22.755 50.418 1.00 80.75 171 GLN A O 1
ATOM 1385 N N . MET A 1 172 ? -10.800 21.517 48.547 1.00 78.19 172 MET A N 1
ATOM 1386 C CA . MET A 1 172 ? -11.884 22.191 47.828 1.00 78.19 172 MET A CA 1
ATOM 1387 C C . MET A 1 172 ? -13.232 21.934 48.498 1.00 78.19 172 MET A C 1
ATOM 1389 O O . MET A 1 172 ? -13.933 22.894 48.790 1.00 78.19 172 MET A O 1
ATOM 1393 N N . MET A 1 173 ? -13.557 20.693 48.870 1.00 76.94 173 MET A N 1
ATOM 1394 C CA . MET A 1 173 ? -14.779 20.374 49.622 1.00 76.94 173 MET A CA 1
ATOM 1395 C C . MET A 1 173 ? -14.828 21.096 50.975 1.00 76.94 173 MET A C 1
ATOM 1397 O O . MET A 1 173 ? -15.876 21.599 51.376 1.00 76.94 173 MET A O 1
ATOM 1401 N N . LYS A 1 174 ? -13.687 21.234 51.663 1.00 76.06 174 LYS A N 1
ATOM 1402 C CA . LYS A 1 174 ? -13.586 21.997 52.917 1.00 76.06 174 LYS A CA 1
ATOM 1403 C C . LYS A 1 174 ? -13.769 23.508 52.706 1.00 76.06 174 LYS A C 1
ATOM 1405 O O . LYS A 1 174 ? -14.290 24.185 53.591 1.00 76.06 174 LYS A O 1
ATOM 1410 N N . ARG A 1 175 ? -13.364 24.039 51.544 1.00 66.25 175 ARG A N 1
ATOM 1411 C CA . ARG A 1 175 ? -13.588 25.439 51.133 1.00 66.25 175 ARG A CA 1
ATOM 1412 C C . ARG A 1 175 ? -15.031 25.687 50.681 1.00 66.25 175 ARG A C 1
ATOM 1414 O O . ARG A 1 175 ? -15.581 26.719 51.040 1.00 66.25 175 ARG A O 1
ATOM 1421 N N . VAL A 1 176 ? -15.653 24.736 49.981 1.00 63.81 176 VAL A N 1
ATOM 1422 C CA . VAL A 1 176 ? -17.059 24.782 49.537 1.00 63.81 176 VAL A CA 1
ATOM 1423 C C . VAL A 1 176 ? -18.014 24.670 50.726 1.00 63.81 176 VAL A C 1
ATOM 1425 O O . VAL A 1 176 ? -18.951 25.448 50.820 1.00 63.81 176 VAL A O 1
ATOM 1428 N N . LYS A 1 177 ? -17.719 23.822 51.723 1.00 54.94 177 LYS A N 1
ATOM 1429 C CA . LYS A 1 177 ? -18.502 23.750 52.973 1.00 54.94 177 LYS A CA 1
ATOM 1430 C C . LYS A 1 177 ? -18.412 25.030 53.828 1.00 54.94 177 LYS A C 1
ATOM 1432 O O . LYS A 1 177 ? -19.272 25.254 54.667 1.00 54.94 177 LYS A O 1
ATOM 1437 N N . ARG A 1 178 ? -17.391 25.873 53.611 1.00 52.06 178 ARG A N 1
ATOM 1438 C CA . ARG A 1 178 ? -17.265 27.230 54.191 1.00 52.06 178 ARG A CA 1
ATOM 1439 C C . ARG A 1 178 ? -17.904 28.331 53.333 1.00 52.06 178 ARG A C 1
ATOM 1441 O O . ARG A 1 178 ? -17.959 29.460 53.796 1.00 52.06 178 ARG A O 1
ATOM 1448 N N . ARG A 1 179 ? -18.333 28.020 52.106 1.00 48.06 179 ARG A N 1
ATOM 1449 C CA . ARG A 1 179 ? -18.960 28.934 51.132 1.00 48.06 179 ARG A CA 1
ATOM 1450 C C . ARG A 1 179 ? -20.394 28.508 50.775 1.00 48.06 179 ARG A C 1
ATOM 1452 O O . ARG A 1 179 ? -20.903 28.891 49.736 1.00 48.06 179 ARG A O 1
ATOM 1459 N N . ALA A 1 180 ? -21.019 27.678 51.611 1.00 46.59 180 ALA A N 1
ATOM 1460 C CA . ALA A 1 180 ? -22.405 27.228 51.454 1.00 46.59 180 ALA A CA 1
ATOM 1461 C C . ALA A 1 180 ? -23.398 28.086 52.269 1.00 46.59 180 ALA A C 1
ATOM 1463 O O . ALA A 1 180 ? -24.437 27.595 52.695 1.00 46.59 180 ALA A O 1
ATOM 1464 N N . GLU A 1 181 ? -23.055 29.356 52.480 1.00 44.59 181 GLU A N 1
ATOM 1465 C CA . GLU A 1 181 ? -23.985 30.476 52.619 1.00 44.59 181 GLU A CA 1
ATOM 1466 C C . GLU A 1 181 ? -23.556 31.467 51.522 1.00 44.59 181 GLU A C 1
ATOM 1468 O O . GLU A 1 181 ? -22.365 31.756 51.420 1.00 44.59 181 GLU A O 1
ATOM 1473 N N . GLU A 1 182 ? -24.511 31.916 50.703 1.00 33.47 182 GLU A N 1
ATOM 1474 C CA . GLU A 1 182 ? -24.384 32.794 49.516 1.00 33.47 182 GLU A CA 1
ATOM 1475 C C . GLU A 1 182 ? -24.143 32.115 48.145 1.00 33.47 182 GLU A C 1
ATOM 1477 O O . GLU A 1 182 ? -23.030 31.844 47.702 1.00 33.47 182 GLU A O 1
ATOM 1482 N N . ASP A 1 183 ? -25.287 31.872 47.498 1.00 33.31 183 ASP A N 1
ATOM 1483 C CA . ASP A 1 183 ? -25.636 31.955 46.073 1.00 33.31 183 ASP A CA 1
ATOM 1484 C C . ASP A 1 183 ? -24.716 31.418 44.955 1.00 33.31 183 ASP A C 1
ATOM 1486 O O . ASP A 1 183 ? -23.708 31.985 44.540 1.00 33.31 183 ASP A O 1
ATOM 1490 N N . THR A 1 184 ? -25.231 30.332 44.370 1.00 38.25 184 THR A N 1
ATOM 1491 C CA . THR A 1 184 ? -25.466 30.040 42.944 1.00 38.25 184 THR A CA 1
ATOM 1492 C C . THR A 1 184 ? -24.918 31.016 41.889 1.00 38.25 184 THR A C 1
ATOM 1494 O O . THR A 1 184 ? -25.568 32.008 41.592 1.00 38.25 184 THR A O 1
ATOM 1497 N N . VAL A 1 185 ? -23.843 30.628 41.182 1.00 29.94 185 VAL A N 1
ATOM 1498 C CA . VAL A 1 185 ? -23.657 30.842 39.726 1.00 29.94 185 VAL A CA 1
ATOM 1499 C C . VAL A 1 185 ? -22.765 29.723 39.159 1.00 29.94 185 VAL A C 1
ATOM 1501 O O . VAL A 1 185 ? -21.684 29.438 39.669 1.00 29.94 185 VAL A O 1
ATOM 1504 N N . SER A 1 186 ? -23.239 29.081 38.094 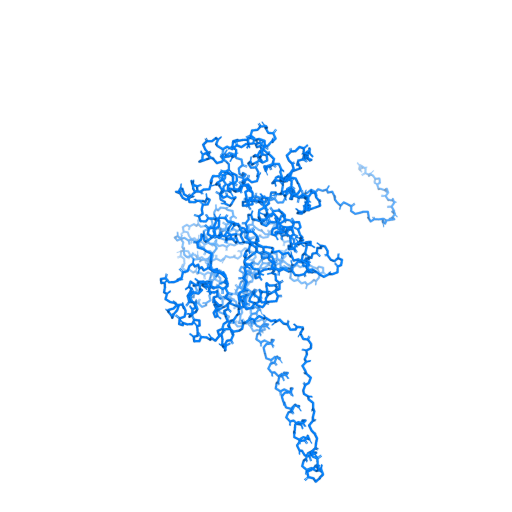1.00 35.69 186 SER A N 1
ATOM 1505 C CA . SER A 1 186 ? -22.564 28.076 37.260 1.00 35.69 186 SER A CA 1
ATOM 1506 C C . SER A 1 186 ? -21.638 28.702 36.212 1.00 35.69 186 SER A C 1
ATOM 1508 O O . SER A 1 186 ? -22.069 29.667 35.587 1.00 35.69 186 SER A O 1
ATOM 1510 N N . MET A 1 187 ? -20.465 28.106 35.926 1.00 26.55 187 MET A N 1
ATOM 1511 C CA . MET A 1 187 ? -19.770 28.188 34.618 1.00 26.55 187 MET A CA 1
ATOM 1512 C C . MET A 1 187 ? -18.543 27.229 34.534 1.00 26.55 187 MET A C 1
ATOM 1514 O O . MET A 1 187 ? -18.190 26.646 35.557 1.00 26.55 187 MET A O 1
ATOM 1518 N N . PRO A 1 188 ? -17.954 26.966 33.344 1.00 29.69 188 PRO A N 1
ATOM 1519 C CA . PRO A 1 188 ? -17.969 25.686 32.627 1.00 29.69 188 PRO A CA 1
ATOM 1520 C C . PRO A 1 188 ? -16.632 24.917 32.671 1.00 29.69 188 PRO A C 1
ATOM 1522 O O . PRO A 1 188 ? -15.605 25.438 33.098 1.00 29.69 188 PRO A O 1
ATOM 1525 N N . ILE A 1 189 ? -16.650 23.665 32.204 1.00 29.47 189 ILE A N 1
ATOM 1526 C CA . ILE A 1 189 ? -15.443 22.855 31.991 1.00 29.47 189 ILE A CA 1
ATOM 1527 C C . ILE A 1 189 ? -14.898 23.170 30.595 1.00 29.47 189 ILE A C 1
ATOM 1529 O O . ILE A 1 189 ? -15.626 23.075 29.611 1.00 29.47 189 ILE A O 1
ATOM 1533 N N . GLU A 1 190 ? -13.625 23.559 30.544 1.00 27.44 190 GLU A N 1
ATOM 1534 C CA . GLU A 1 190 ? -12.843 23.754 29.325 1.00 27.44 190 GLU A CA 1
ATOM 1535 C C . GLU A 1 190 ? -12.739 22.442 28.538 1.00 27.44 190 GLU A C 1
ATOM 1537 O O . GLU A 1 190 ? -12.108 21.478 28.978 1.00 27.44 190 GLU A O 1
ATOM 1542 N N . GLU A 1 191 ? -13.343 22.425 27.354 1.00 28.58 191 GLU A N 1
ATOM 1543 C CA . GLU A 1 191 ? -13.005 21.472 26.307 1.00 28.58 191 GLU A CA 1
ATOM 1544 C C . GLU A 1 191 ? -11.695 21.910 25.650 1.00 28.58 191 GLU A C 1
ATOM 1546 O O . GLU A 1 191 ? -11.522 23.050 25.212 1.00 28.58 191 GLU A O 1
ATOM 1551 N N . SER A 1 192 ? -10.750 20.976 25.589 1.00 31.28 192 SER A N 1
ATOM 1552 C CA . SER A 1 192 ? -9.619 21.055 24.679 1.00 31.28 192 SER A CA 1
ATOM 1553 C C . SER A 1 192 ? -10.143 21.220 23.255 1.00 31.28 192 SER A C 1
ATOM 1555 O O . SER A 1 192 ? -10.917 20.385 22.795 1.00 31.28 192 SER A O 1
ATOM 1557 N N . GLN A 1 193 ? -9.698 22.275 22.579 1.00 38.06 193 GLN A N 1
ATOM 1558 C CA . GLN A 1 193 ? -9.977 22.547 21.173 1.00 38.06 193 GLN A CA 1
ATOM 1559 C C . GLN A 1 193 ? -9.539 21.361 20.296 1.00 38.06 193 GLN A C 1
ATOM 1561 O O . GLN A 1 193 ? -8.355 21.214 20.000 1.00 38.06 193 GLN A O 1
ATOM 1566 N N . ASP A 1 194 ? -10.493 20.535 19.880 1.00 36.22 194 ASP A N 1
ATOM 1567 C CA . ASP A 1 194 ? -10.409 19.734 18.660 1.00 36.22 194 ASP A CA 1
ATOM 1568 C C . ASP A 1 194 ? -11.532 20.266 17.763 1.00 36.22 194 ASP A C 1
ATOM 1570 O O . ASP A 1 194 ? -12.698 20.261 18.154 1.00 36.22 194 ASP A O 1
ATOM 1574 N N . GLU A 1 195 ? -11.170 20.822 16.607 1.00 43.25 195 GLU A N 1
ATOM 1575 C CA . GLU A 1 195 ? -12.133 21.282 15.603 1.00 43.25 195 GLU A CA 1
ATOM 1576 C C . GLU A 1 195 ? -13.091 20.127 15.253 1.00 43.25 195 GLU A C 1
ATOM 1578 O O . GLU A 1 195 ? -12.638 19.029 14.921 1.00 43.25 195 GLU A O 1
ATOM 1583 N N . ASP A 1 196 ? -14.400 20.384 15.352 1.00 42.28 196 ASP A N 1
ATOM 1584 C CA . ASP A 1 196 ? -15.511 19.463 15.080 1.00 42.28 196 ASP A CA 1
ATOM 1585 C C . ASP A 1 196 ? -15.258 18.551 13.863 1.00 42.28 196 ASP A C 1
ATOM 1587 O O . ASP A 1 196 ? -15.413 18.948 12.705 1.00 42.28 196 ASP A O 1
ATOM 1591 N N . LEU A 1 197 ? -14.919 17.281 14.110 1.00 51.25 197 LEU A N 1
ATOM 1592 C CA . LEU A 1 197 ? -15.117 16.226 13.119 1.00 51.25 197 LEU A CA 1
ATOM 1593 C C . LEU A 1 197 ? -16.593 15.803 13.177 1.00 51.25 197 LEU A C 1
ATOM 1595 O O . LEU A 1 197 ? -16.978 15.029 14.053 1.00 51.25 197 LEU A O 1
ATOM 1599 N N . GLU A 1 198 ? -17.406 16.229 12.206 1.00 64.38 198 GLU A N 1
ATOM 1600 C CA . GLU A 1 198 ? -18.768 15.711 11.972 1.00 64.38 198 GLU A CA 1
ATOM 1601 C C . GLU A 1 198 ? -18.743 14.266 11.419 1.00 64.38 198 GLU A C 1
ATOM 1603 O O . GLU A 1 198 ? -19.307 13.961 10.367 1.00 64.38 198 GLU A O 1
ATOM 1608 N N . LEU A 1 199 ? -18.048 13.339 12.085 1.00 77.06 199 LEU A N 1
ATOM 1609 C CA . LEU A 1 199 ? -18.056 11.930 11.702 1.00 77.06 199 LEU A CA 1
ATOM 1610 C C . LEU A 1 199 ? -19.209 11.206 12.426 1.00 77.06 199 LEU A C 1
ATOM 1612 O O . LEU A 1 199 ? -19.190 11.128 13.655 1.00 77.06 199 LEU A O 1
ATOM 1616 N N . PRO A 1 200 ? -20.192 10.623 11.709 1.00 86.31 200 PRO A N 1
ATOM 1617 C CA . PRO A 1 200 ? -21.308 9.927 12.342 1.00 86.31 200 PRO A CA 1
ATOM 1618 C C . PRO A 1 200 ? -20.852 8.774 13.245 1.00 86.31 200 PRO A C 1
ATOM 1620 O O . PRO A 1 200 ? -20.074 7.908 12.826 1.00 86.31 200 PRO A O 1
ATOM 1623 N N . ILE A 1 201 ? -21.378 8.730 14.472 1.00 89.25 201 ILE A N 1
ATOM 1624 C CA . ILE A 1 201 ? -21.142 7.631 15.414 1.00 89.25 201 ILE A CA 1
ATOM 1625 C C . ILE A 1 201 ? -22.306 6.642 15.330 1.00 89.25 201 ILE A C 1
ATOM 1627 O O . ILE A 1 201 ? -23.454 6.977 15.614 1.00 89.25 201 ILE A O 1
ATOM 1631 N N . PHE A 1 202 ? -22.002 5.401 14.962 1.00 90.19 202 PHE A N 1
ATOM 1632 C CA . PHE A 1 202 ? -22.961 4.302 14.929 1.00 90.19 202 PHE A CA 1
ATOM 1633 C C . PHE A 1 202 ? -22.994 3.571 16.276 1.00 90.19 202 PHE A C 1
ATOM 1635 O O . PHE A 1 202 ? -21.950 3.252 16.850 1.00 90.19 202 PHE A O 1
ATOM 1642 N N . GLY A 1 203 ? -24.195 3.249 16.763 1.00 92.25 203 GLY A N 1
ATOM 1643 C CA . GLY A 1 203 ? -24.366 2.397 17.941 1.00 92.25 203 GLY A CA 1
ATOM 1644 C C . GLY A 1 203 ? -23.958 0.949 17.657 1.00 92.25 203 GLY A C 1
ATOM 1645 O O . GLY A 1 203 ? -24.206 0.437 16.562 1.00 92.25 203 GLY A O 1
ATOM 1646 N N . LEU A 1 204 ? -23.366 0.264 18.643 1.00 93.19 204 LEU A N 1
ATOM 1647 C CA . LEU A 1 204 ? -22.905 -1.121 18.477 1.00 93.19 204 LEU A CA 1
ATOM 1648 C C . LEU A 1 204 ? -24.044 -2.058 18.063 1.00 93.19 204 LEU A C 1
ATOM 1650 O O . LEU A 1 204 ? -23.849 -2.872 17.168 1.00 93.19 204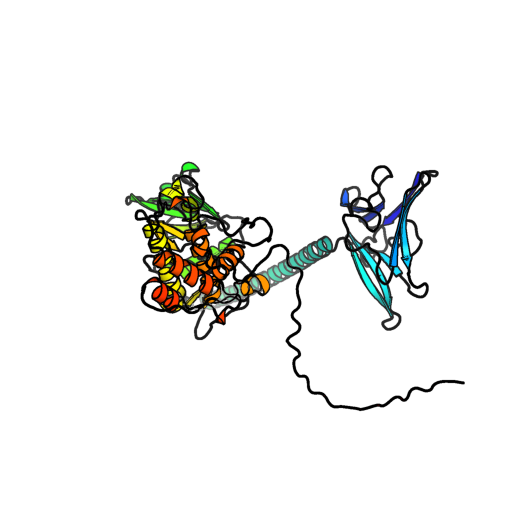 LEU A O 1
ATOM 1654 N N . ALA A 1 205 ? -25.232 -1.903 18.655 1.00 93.00 205 ALA A N 1
ATOM 1655 C CA . ALA A 1 205 ? -26.412 -2.699 18.310 1.00 93.00 205 ALA A CA 1
ATOM 1656 C C . ALA A 1 205 ? -26.756 -2.589 16.816 1.00 93.00 205 ALA A C 1
ATOM 1658 O O . ALA A 1 205 ? -26.896 -3.603 16.143 1.00 93.00 205 ALA A O 1
ATOM 1659 N N . THR A 1 206 ? -26.760 -1.371 16.262 1.00 94.06 206 THR A N 1
ATOM 1660 C CA . THR A 1 206 ? -27.006 -1.144 14.831 1.00 94.06 206 THR A CA 1
ATOM 1661 C C . THR A 1 206 ? -25.997 -1.878 13.950 1.00 94.06 206 THR A C 1
ATOM 1663 O O . THR A 1 206 ? -26.373 -2.426 12.919 1.00 94.06 206 THR A O 1
ATOM 1666 N N . ILE A 1 207 ? -24.717 -1.892 14.333 1.00 95.69 207 ILE A N 1
ATOM 1667 C CA . ILE A 1 207 ? -23.658 -2.555 13.559 1.00 95.69 207 ILE A CA 1
ATOM 1668 C C . ILE A 1 207 ? -23.729 -4.079 13.694 1.00 95.69 207 ILE A C 1
ATOM 1670 O O . ILE A 1 207 ? -23.540 -4.792 12.707 1.00 95.69 207 ILE A O 1
ATOM 1674 N N . VAL A 1 208 ? -24.020 -4.581 14.893 1.00 94.44 208 VAL A N 1
ATOM 1675 C CA . VAL A 1 208 ? -24.240 -6.008 15.157 1.00 94.44 208 VAL A CA 1
ATOM 1676 C C . VAL A 1 208 ? -25.406 -6.517 14.312 1.00 94.44 208 VAL A C 1
ATOM 1678 O O . VAL A 1 208 ? -25.235 -7.494 13.588 1.00 94.44 208 VAL A O 1
ATOM 1681 N N . ASP A 1 209 ? -26.537 -5.813 14.313 1.00 95.25 209 ASP A N 1
ATOM 1682 C CA . ASP A 1 209 ? -27.710 -6.178 13.515 1.00 95.25 209 ASP A CA 1
ATOM 1683 C C . ASP A 1 209 ? -27.412 -6.082 12.013 1.00 95.25 209 ASP A C 1
ATOM 1685 O O . ASP A 1 209 ? -27.691 -7.010 11.254 1.00 95.25 209 ASP A O 1
ATOM 1689 N N . ALA A 1 210 ? -26.764 -4.996 11.575 1.00 95.31 210 ALA A N 1
ATOM 1690 C CA . ALA A 1 210 ? -26.428 -4.790 10.167 1.00 95.31 210 ALA A CA 1
ATOM 1691 C C . ALA A 1 210 ? -25.484 -5.865 9.609 1.00 95.31 210 ALA A C 1
ATOM 1693 O O . ALA A 1 210 ? -25.512 -6.127 8.408 1.00 95.31 210 ALA A O 1
ATOM 1694 N N . THR A 1 211 ? -24.633 -6.462 10.447 1.00 95.38 211 THR A N 1
ATOM 1695 C CA . THR A 1 211 ? -23.650 -7.486 10.051 1.00 95.38 211 THR A CA 1
ATOM 1696 C C . THR A 1 211 ? -24.105 -8.916 10.338 1.00 95.38 211 THR A C 1
ATOM 1698 O O . THR A 1 211 ? -23.313 -9.841 10.141 1.00 95.38 211 THR A O 1
ATOM 1701 N N . ASP A 1 212 ? -25.355 -9.109 10.775 1.00 94.44 212 ASP A N 1
ATOM 1702 C CA . ASP A 1 212 ? -25.886 -10.398 11.233 1.00 94.44 212 ASP A CA 1
ATOM 1703 C C . ASP A 1 212 ? -24.986 -11.026 12.311 1.00 94.44 212 ASP A C 1
ATOM 1705 O O . ASP A 1 212 ? -24.425 -12.107 12.153 1.00 94.44 212 ASP A O 1
ATOM 1709 N N . GLN A 1 213 ? -24.740 -10.270 13.385 1.00 94.00 213 GLN A N 1
ATOM 1710 C CA . GLN A 1 213 ? -23.871 -10.661 14.501 1.00 94.00 213 GLN A CA 1
ATOM 1711 C C . GLN A 1 213 ? -22.441 -11.023 14.070 1.00 94.00 213 GLN A C 1
ATOM 1713 O O . GLN A 1 213 ? -21.815 -11.926 14.627 1.00 94.00 213 GLN A O 1
ATOM 1718 N N . PHE A 1 214 ? -21.902 -10.306 13.078 1.00 93.69 214 PHE A N 1
ATOM 1719 C CA . PHE A 1 214 ? -20.606 -10.607 12.462 1.00 93.69 214 PHE A CA 1
ATOM 1720 C C . PHE A 1 214 ? -20.523 -12.039 11.907 1.00 93.69 214 PHE A C 1
ATOM 1722 O O . PHE A 1 214 ? -19.478 -12.691 12.007 1.00 93.69 214 PHE A O 1
ATOM 1729 N N . ALA A 1 215 ? -21.620 -12.531 11.317 1.00 92.19 215 ALA A N 1
ATOM 1730 C CA . ALA A 1 215 ? -21.686 -13.856 10.717 1.00 92.19 215 ALA A CA 1
ATOM 1731 C C . ALA A 1 215 ? -20.509 -14.107 9.767 1.00 92.19 215 ALA A C 1
ATOM 1733 O O . ALA A 1 215 ? -20.111 -13.251 8.970 1.00 92.19 215 ALA A O 1
ATOM 1734 N N . PHE A 1 216 ? -19.977 -15.331 9.797 1.00 90.69 216 PHE A N 1
ATOM 1735 C CA . PHE A 1 216 ? -18.842 -15.712 8.957 1.00 90.69 216 PHE A CA 1
ATOM 1736 C C . PHE A 1 216 ? -19.127 -15.510 7.459 1.00 90.69 216 PHE A C 1
ATOM 1738 O O . PHE A 1 216 ? -18.245 -15.070 6.727 1.00 90.69 216 PHE A O 1
ATOM 1745 N N . GLY A 1 217 ? -20.368 -15.750 7.015 1.00 90.75 217 GLY A N 1
ATOM 1746 C CA . GLY A 1 217 ? -20.792 -15.523 5.627 1.00 90.75 217 GLY A CA 1
ATOM 1747 C C . GLY A 1 217 ? -20.722 -14.058 5.176 1.00 90.75 217 GLY A C 1
ATOM 1748 O O . GLY A 1 217 ? -20.578 -13.793 3.985 1.00 90.75 217 GLY A O 1
ATOM 1749 N N . ASN A 1 218 ? -20.744 -13.113 6.119 1.00 92.25 218 ASN A N 1
ATOM 1750 C CA . ASN A 1 218 ? -20.603 -11.686 5.847 1.00 92.25 218 ASN A CA 1
ATOM 1751 C C . ASN A 1 218 ? -19.146 -11.216 5.877 1.00 92.25 218 ASN A C 1
ATOM 1753 O O . ASN A 1 218 ? -18.869 -10.069 5.534 1.00 92.25 218 ASN A O 1
ATOM 1757 N N . LYS A 1 219 ? -18.184 -12.061 6.256 1.00 93.75 219 LYS A N 1
ATOM 1758 C CA . LYS A 1 219 ? -16.770 -11.684 6.264 1.00 93.75 219 LYS A CA 1
ATOM 1759 C C . LYS A 1 219 ? -16.249 -11.544 4.831 1.00 93.75 219 LYS A C 1
ATOM 1761 O O . LYS A 1 219 ? -16.198 -12.509 4.075 1.00 93.75 219 LYS A O 1
ATOM 1766 N N . ILE A 1 220 ? -15.819 -10.339 4.465 1.00 91.00 220 ILE A N 1
ATOM 1767 C CA . ILE A 1 220 ? -15.345 -10.010 3.110 1.00 91.00 220 ILE A CA 1
ATOM 1768 C C . ILE A 1 220 ? -13.825 -9.865 3.004 1.00 91.00 220 ILE A C 1
ATOM 1770 O O . ILE A 1 220 ? -13.299 -9.918 1.893 1.00 91.00 220 ILE A O 1
ATOM 1774 N N . GLY A 1 221 ? -13.121 -9.718 4.130 1.00 85.44 221 GLY A N 1
ATOM 1775 C CA . GLY A 1 221 ? -11.663 -9.611 4.168 1.00 85.44 221 GLY A CA 1
ATOM 1776 C C . GLY A 1 221 ? -11.094 -9.661 5.586 1.00 85.44 221 GLY A C 1
ATOM 1777 O O . GLY A 1 221 ? -11.832 -9.664 6.573 1.00 85.44 221 GLY A O 1
ATOM 1778 N N . GLN A 1 222 ? -9.768 -9.719 5.695 1.00 84.38 222 GLN A N 1
ATOM 1779 C CA . GLN A 1 222 ? -9.041 -9.611 6.961 1.00 84.38 222 GLN A CA 1
ATOM 1780 C C . GLN A 1 222 ? -7.641 -9.043 6.706 1.00 84.38 222 GLN A C 1
ATOM 1782 O O . GLN A 1 222 ? -6.919 -9.563 5.861 1.00 84.38 222 GLN A O 1
ATOM 1787 N N . GLY A 1 223 ? -7.266 -8.002 7.453 1.00 71.19 223 GLY A N 1
ATOM 1788 C CA . GLY A 1 223 ? -5.937 -7.379 7.407 1.00 71.19 223 GLY A CA 1
ATOM 1789 C C . GLY A 1 223 ? -5.296 -7.260 8.793 1.00 71.19 223 GLY A C 1
ATOM 1790 O O . GLY A 1 223 ? -5.809 -7.813 9.767 1.00 71.19 223 GLY A O 1
ATOM 1791 N N . GLY A 1 224 ? -4.193 -6.508 8.896 1.00 66.12 224 GLY A N 1
ATOM 1792 C CA . GLY A 1 224 ? -3.475 -6.274 10.165 1.00 66.12 224 GLY A CA 1
ATOM 1793 C C . GLY A 1 224 ? -4.297 -5.528 11.226 1.00 66.12 224 GLY A C 1
ATOM 1794 O O . GLY A 1 224 ? -4.091 -5.709 12.428 1.00 66.12 224 GLY A O 1
ATOM 1795 N N . PHE A 1 225 ? -5.282 -4.755 10.774 1.00 70.81 225 PHE A N 1
ATOM 1796 C CA . PHE A 1 225 ? -6.266 -4.092 11.621 1.00 70.81 225 PHE A CA 1
ATOM 1797 C C . PHE A 1 225 ? -7.284 -5.072 12.233 1.00 70.81 225 PHE A C 1
ATOM 1799 O O . PHE A 1 225 ? -7.694 -4.916 13.383 1.00 70.81 225 PHE A O 1
ATOM 1806 N N . GLY A 1 226 ? -7.697 -6.088 11.470 1.00 84.56 226 GLY A N 1
ATOM 1807 C CA . GLY A 1 226 ? -8.750 -7.024 11.853 1.00 84.56 226 GLY A CA 1
ATOM 1808 C C . GLY A 1 226 ? -9.646 -7.458 10.684 1.00 84.56 226 GLY A C 1
ATOM 1809 O O . GLY A 1 226 ? -9.338 -7.180 9.518 1.00 84.56 226 GLY A O 1
ATOM 1810 N N . PRO A 1 227 ? -10.725 -8.205 10.974 1.00 90.75 227 PRO A N 1
ATOM 1811 C CA . PRO A 1 227 ? -11.690 -8.657 9.975 1.00 90.75 227 PRO A CA 1
ATOM 1812 C C . PRO A 1 227 ? -12.585 -7.520 9.458 1.00 90.75 227 PRO A C 1
ATOM 1814 O O . PRO A 1 227 ? -12.943 -6.595 10.190 1.00 90.75 227 PRO A O 1
ATOM 1817 N N . VAL A 1 228 ? -12.986 -7.632 8.191 1.00 93.44 228 VAL A N 1
ATOM 1818 C CA . VAL A 1 228 ? -13.939 -6.736 7.528 1.00 93.44 228 VAL A CA 1
ATOM 1819 C C . VAL A 1 228 ? -15.201 -7.518 7.183 1.00 93.44 228 VAL A C 1
ATOM 1821 O O . VAL A 1 228 ? -15.115 -8.582 6.564 1.00 93.44 228 VAL A O 1
ATOM 1824 N N . TYR A 1 229 ? -16.361 -6.979 7.548 1.00 95.94 229 TYR A N 1
ATOM 1825 C CA . TYR A 1 229 ? -17.670 -7.581 7.304 1.00 95.94 229 TYR A CA 1
ATOM 1826 C C . TYR A 1 229 ? -18.507 -6.715 6.367 1.00 95.94 229 TYR A C 1
ATOM 1828 O O . TYR A 1 229 ? -18.496 -5.491 6.466 1.00 95.94 229 TYR A O 1
ATOM 1836 N N . LYS A 1 230 ? -19.259 -7.346 5.470 1.00 96.69 230 LYS A N 1
ATOM 1837 C CA . LYS A 1 230 ? -20.372 -6.715 4.769 1.00 96.69 230 LYS A CA 1
ATOM 1838 C C . LYS A 1 230 ? -21.530 -6.559 5.751 1.00 96.69 230 LYS A C 1
ATOM 1840 O O . LYS A 1 230 ? -21.822 -7.476 6.511 1.00 96.69 230 LYS A O 1
ATOM 1845 N N . GLY A 1 231 ? -22.193 -5.414 5.714 1.00 96.31 231 GLY A N 1
ATOM 1846 C CA . GLY A 1 231 ? -23.430 -5.198 6.445 1.00 96.31 231 GLY A CA 1
ATOM 1847 C C . GLY A 1 231 ? -24.459 -4.451 5.615 1.00 96.31 231 GLY A C 1
ATOM 1848 O O . GLY A 1 231 ? -24.141 -3.889 4.564 1.00 96.31 231 GLY A O 1
ATOM 1849 N N . LYS A 1 232 ? -25.698 -4.437 6.096 1.00 96.94 232 LYS A N 1
ATOM 1850 C CA . LYS A 1 232 ? -26.797 -3.675 5.511 1.00 96.94 232 LYS A CA 1
ATOM 1851 C C . LYS A 1 232 ? -27.502 -2.886 6.606 1.00 96.94 232 LYS A C 1
ATOM 1853 O O . LYS A 1 232 ? -28.053 -3.464 7.536 1.00 96.94 232 LYS A O 1
ATOM 1858 N N . LEU A 1 233 ? -27.456 -1.562 6.504 1.00 93.75 233 LEU A N 1
ATOM 1859 C CA . LEU A 1 233 ? -28.113 -0.664 7.451 1.00 93.75 233 LEU A CA 1
ATOM 1860 C C . LEU A 1 233 ? -29.649 -0.722 7.301 1.00 93.75 233 LEU A C 1
ATOM 1862 O O . LEU A 1 233 ? -30.143 -1.112 6.239 1.00 93.75 233 LEU A O 1
ATOM 1866 N N . PRO A 1 234 ? -30.424 -0.272 8.311 1.00 90.56 234 PRO A N 1
ATOM 1867 C CA . PRO A 1 234 ? -31.892 -0.274 8.258 1.00 90.56 234 PRO A CA 1
ATOM 1868 C C . PRO A 1 234 ? -32.483 0.515 7.081 1.00 90.56 234 PRO A C 1
ATOM 1870 O O . PRO A 1 234 ? -33.539 0.169 6.564 1.00 90.56 234 PRO A O 1
ATOM 1873 N N . ASN A 1 235 ? -31.780 1.553 6.621 1.00 90.38 235 ASN A N 1
ATOM 1874 C CA . ASN A 1 235 ? -32.154 2.341 5.443 1.00 90.38 235 ASN A CA 1
ATOM 1875 C C . ASN A 1 235 ? -31.860 1.632 4.103 1.00 90.38 235 ASN A C 1
ATOM 1877 O O . ASN A 1 235 ? -32.081 2.211 3.044 1.00 90.38 235 ASN A O 1
ATOM 1881 N N . GLY A 1 236 ? -31.348 0.399 4.136 1.00 91.38 236 GLY A N 1
ATOM 1882 C CA . GLY A 1 236 ? -31.022 -0.411 2.967 1.00 91.38 236 GLY A CA 1
ATOM 1883 C C . GLY A 1 236 ? -29.602 -0.229 2.431 1.00 91.38 236 GLY A C 1
ATOM 1884 O O . GLY A 1 236 ? -29.198 -1.014 1.573 1.00 91.38 236 GLY A O 1
ATOM 1885 N N . SER A 1 237 ? -28.837 0.740 2.941 1.00 93.38 237 SER A N 1
ATOM 1886 C CA . SER A 1 237 ? -27.468 1.010 2.493 1.00 93.38 237 SER A CA 1
ATOM 1887 C C . SER A 1 237 ? -26.522 -0.136 2.850 1.00 93.38 237 SER A C 1
ATOM 1889 O O . SER A 1 237 ? -26.427 -0.541 4.011 1.00 93.38 237 SER A O 1
ATOM 1891 N N . GLU A 1 238 ? -25.788 -0.638 1.858 1.00 96.38 238 GLU A N 1
ATOM 1892 C CA . GLU A 1 238 ? -24.726 -1.620 2.077 1.00 96.38 238 GLU A CA 1
ATOM 1893 C C . GLU A 1 238 ? -23.450 -0.935 2.585 1.00 96.38 238 GLU A C 1
ATOM 1895 O O . GLU A 1 238 ? -23.014 0.088 2.051 1.00 96.38 238 GLU A O 1
ATOM 1900 N N . ILE A 1 239 ? -22.842 -1.519 3.616 1.00 96.62 239 ILE A N 1
ATOM 1901 C CA . ILE A 1 239 ? -21.660 -0.987 4.299 1.00 96.62 239 ILE A CA 1
ATOM 1902 C C . ILE A 1 239 ? -20.568 -2.047 4.436 1.00 96.62 239 ILE A C 1
ATOM 1904 O O . ILE A 1 239 ? -20.836 -3.250 4.435 1.00 96.62 239 ILE A O 1
ATOM 1908 N N . ALA A 1 240 ? -19.327 -1.591 4.583 1.00 96.75 240 ALA A N 1
ATOM 1909 C CA . ALA A 1 240 ? -18.197 -2.420 4.980 1.00 96.75 240 ALA A CA 1
ATOM 1910 C C . ALA A 1 240 ? -17.731 -2.014 6.386 1.00 96.75 240 ALA A C 1
ATOM 1912 O O . ALA A 1 240 ? -17.356 -0.867 6.618 1.00 96.75 240 ALA A O 1
ATOM 1913 N N . VAL A 1 241 ? -17.755 -2.957 7.325 1.00 95.38 241 VAL A N 1
ATOM 1914 C CA . VAL A 1 241 ? -17.416 -2.746 8.736 1.00 95.38 241 VAL A CA 1
ATOM 1915 C C . VAL A 1 241 ? -16.059 -3.371 9.025 1.00 95.38 241 VAL A C 1
ATOM 1917 O O . VAL A 1 241 ? -15.926 -4.594 9.071 1.00 95.38 241 VAL A O 1
ATOM 1920 N N . LYS A 1 242 ? -15.046 -2.532 9.232 1.00 92.75 242 LYS A N 1
ATOM 1921 C CA . LYS A 1 242 ? -13.685 -2.932 9.607 1.00 92.75 242 LYS A CA 1
ATOM 1922 C C . LYS A 1 242 ? -13.601 -2.938 11.136 1.00 92.75 242 LYS A C 1
ATOM 1924 O O . LYS A 1 242 ? -13.603 -1.877 11.759 1.00 92.75 242 LYS A O 1
ATOM 1929 N N . ARG A 1 243 ? -13.586 -4.128 11.747 1.00 91.56 243 ARG A N 1
ATOM 1930 C CA . ARG A 1 243 ? -13.587 -4.314 13.210 1.00 91.56 243 ARG A CA 1
ATOM 1931 C C . ARG A 1 243 ? -12.162 -4.495 13.722 1.00 91.56 243 ARG A C 1
ATOM 1933 O O . ARG A 1 243 ? -11.426 -5.336 13.208 1.00 91.56 243 ARG A O 1
ATOM 1940 N N . LEU A 1 244 ? -11.780 -3.714 14.729 1.00 85.75 244 LEU A N 1
ATOM 1941 C CA . LEU A 1 244 ? -10.449 -3.778 15.325 1.00 85.75 244 LEU A CA 1
ATOM 1942 C C . LEU A 1 244 ? -10.264 -5.099 16.085 1.00 85.75 244 LEU A C 1
ATOM 1944 O O . LEU A 1 244 ? -11.102 -5.469 16.904 1.00 85.75 244 LEU A O 1
ATOM 1948 N N . SER A 1 245 ? -9.155 -5.799 15.839 1.00 77.38 245 SER A N 1
ATOM 1949 C CA . SER A 1 245 ? -8.783 -6.984 16.622 1.00 77.38 245 SER A CA 1
ATOM 1950 C C . SER A 1 245 ? -8.305 -6.600 18.032 1.00 77.38 245 SER A C 1
ATOM 1952 O O . SER A 1 245 ? -7.481 -5.694 18.175 1.00 77.38 245 SER A O 1
ATOM 1954 N N . GLN A 1 246 ? -8.773 -7.312 19.066 1.00 64.50 246 GLN A N 1
ATOM 1955 C CA . GLN A 1 246 ? -8.476 -7.025 20.482 1.00 64.50 246 GLN A CA 1
ATOM 1956 C C . GLN A 1 246 ? -6.983 -7.198 20.849 1.00 64.50 246 GLN A C 1
ATOM 1958 O O . GLN A 1 246 ? -6.491 -6.525 21.752 1.00 64.50 246 GLN A O 1
ATOM 1963 N N . ASP A 1 247 ? -6.222 -8.003 20.097 1.00 61.09 247 ASP A N 1
ATOM 1964 C CA . ASP A 1 247 ? -4.827 -8.358 20.426 1.00 61.09 247 ASP A CA 1
ATOM 1965 C C . ASP A 1 247 ? -3.758 -7.434 19.800 1.00 61.09 247 ASP A C 1
ATOM 1967 O O . ASP A 1 247 ? -2.550 -7.657 19.931 1.00 61.09 247 ASP A O 1
ATOM 1971 N N . SER A 1 248 ? -4.173 -6.385 19.086 1.00 60.47 248 SER A N 1
ATOM 1972 C CA . SER A 1 248 ? -3.296 -5.604 18.209 1.00 60.47 248 SER A CA 1
ATOM 1973 C C . SER A 1 248 ? -3.034 -4.190 18.743 1.00 60.47 248 SER A C 1
ATOM 1975 O O . SER A 1 248 ? -3.767 -3.241 18.467 1.00 60.47 248 SER A O 1
ATOM 1977 N N . GLY A 1 249 ? -1.905 -3.993 19.440 1.00 63.81 249 GLY A N 1
ATOM 1978 C CA . GLY A 1 249 ? -1.427 -2.645 19.805 1.00 63.81 249 GLY A CA 1
ATOM 1979 C C . GLY A 1 249 ? -1.109 -1.749 18.591 1.00 63.81 249 GLY A C 1
ATOM 1980 O O . GLY A 1 249 ? -1.018 -0.528 18.716 1.00 63.81 249 GLY A O 1
ATOM 1981 N N . GLN A 1 250 ? -0.940 -2.350 17.409 1.00 67.94 250 GLN A N 1
ATOM 1982 C CA . GLN A 1 250 ? -0.801 -1.660 16.127 1.00 67.94 250 GLN A CA 1
ATOM 1983 C C . GLN A 1 250 ? -2.152 -1.154 15.604 1.00 67.94 250 GLN A C 1
ATOM 1985 O O . GLN A 1 250 ? -2.237 0.005 15.201 1.00 67.94 250 GLN A O 1
ATOM 1990 N N . GLY A 1 251 ? -3.203 -1.970 15.685 1.00 71.88 251 GLY A N 1
ATOM 1991 C CA . GLY A 1 251 ? -4.515 -1.645 15.135 1.00 71.88 251 GLY A CA 1
ATOM 1992 C C . GLY A 1 251 ? -5.175 -0.441 15.813 1.00 71.88 251 GLY A C 1
ATOM 1993 O O . GLY A 1 251 ? -5.828 0.347 15.141 1.00 71.88 251 GLY A O 1
ATOM 1994 N N . LEU A 1 252 ? -4.934 -0.205 17.112 1.00 75.62 252 LEU A N 1
ATOM 1995 C CA . LEU A 1 252 ? -5.439 1.005 17.781 1.00 75.62 252 LEU A CA 1
ATOM 1996 C C . LEU A 1 252 ? -4.844 2.295 17.186 1.00 75.62 252 LEU A C 1
ATOM 1998 O O . LEU A 1 252 ? -5.546 3.294 17.053 1.00 75.62 252 LEU A O 1
ATOM 2002 N N . ARG A 1 253 ? -3.556 2.280 16.813 1.00 76.94 253 ARG A N 1
ATOM 2003 C CA . ARG A 1 253 ? -2.908 3.437 16.172 1.00 76.94 253 ARG A CA 1
ATOM 2004 C C . ARG A 1 253 ? -3.390 3.623 14.741 1.00 76.94 253 ARG A C 1
ATOM 2006 O O . ARG A 1 253 ? -3.579 4.756 14.320 1.00 76.94 253 ARG A O 1
ATOM 2013 N N . GLU A 1 254 ? -3.577 2.527 14.010 1.00 80.56 254 GLU A N 1
ATOM 2014 C CA . GLU A 1 254 ? -4.156 2.563 12.664 1.00 80.56 254 GLU A CA 1
ATOM 2015 C C . GLU A 1 254 ? -5.580 3.123 12.704 1.00 80.56 254 GLU A C 1
ATOM 2017 O O . GLU A 1 254 ? -5.882 4.019 11.931 1.00 80.56 254 GLU A O 1
ATOM 2022 N N . PHE A 1 255 ? -6.404 2.714 13.675 1.00 83.88 255 PHE A N 1
ATOM 2023 C CA . PHE A 1 255 ? -7.745 3.268 13.890 1.00 83.88 255 PHE A CA 1
ATOM 2024 C C . PHE A 1 255 ? -7.716 4.775 14.128 1.00 83.88 255 PHE A C 1
ATOM 2026 O O . PHE A 1 255 ? -8.412 5.520 13.446 1.00 83.88 255 PHE A O 1
ATOM 2033 N N . GLN A 1 256 ? -6.889 5.236 15.070 1.00 81.19 256 GLN A N 1
ATOM 2034 C CA . GLN A 1 256 ? -6.762 6.665 15.357 1.00 81.19 256 GLN A CA 1
ATOM 2035 C C . GLN A 1 256 ? -6.270 7.455 14.139 1.00 81.19 256 GLN A C 1
ATOM 2037 O O . GLN A 1 256 ? -6.762 8.555 13.902 1.00 81.19 256 GLN A O 1
ATOM 2042 N N . ASN A 1 257 ? -5.331 6.905 13.361 1.00 80.56 257 ASN A N 1
ATOM 2043 C CA . ASN A 1 257 ? -4.878 7.536 12.122 1.00 80.56 257 ASN A CA 1
ATOM 2044 C C . ASN A 1 257 ? -6.003 7.600 11.090 1.00 80.56 257 ASN A C 1
ATOM 2046 O O . ASN A 1 257 ? -6.212 8.664 10.521 1.00 80.56 257 ASN A O 1
ATOM 2050 N N . GLU A 1 258 ? -6.734 6.504 10.863 1.00 84.25 258 GLU A N 1
ATOM 2051 C CA . GLU A 1 258 ? -7.825 6.475 9.887 1.00 84.25 258 GLU A CA 1
ATOM 2052 C C . GLU A 1 258 ? -8.913 7.476 10.260 1.00 84.25 258 GLU A C 1
ATOM 2054 O O . GLU A 1 258 ? -9.239 8.305 9.422 1.00 84.25 258 GLU A O 1
ATOM 2059 N N . VAL A 1 259 ? -9.397 7.491 11.509 1.00 82.94 259 VAL A N 1
ATOM 2060 C CA . VAL A 1 259 ? -10.408 8.469 11.957 1.00 82.94 259 VAL A CA 1
ATOM 2061 C C . VAL A 1 259 ? -9.936 9.906 11.722 1.00 82.94 259 VAL A C 1
ATOM 2063 O O . VAL A 1 259 ? -10.683 10.702 11.163 1.00 82.94 259 VAL A O 1
ATOM 2066 N N . LYS A 1 260 ? -8.691 10.235 12.093 1.00 81.12 260 LYS A N 1
ATOM 2067 C CA . LYS A 1 260 ? -8.144 11.593 11.931 1.00 81.12 260 LYS A CA 1
ATOM 2068 C C . LYS A 1 260 ? -7.943 11.997 10.470 1.00 81.12 260 LYS A C 1
ATOM 2070 O O . LYS A 1 260 ? -8.107 13.164 10.137 1.00 81.12 260 LYS A O 1
ATOM 2075 N N . LEU A 1 261 ? -7.538 11.058 9.617 1.00 76.56 261 LEU A N 1
ATOM 2076 C CA . LEU A 1 261 ? -7.185 11.329 8.226 1.00 76.56 261 LEU A CA 1
ATOM 2077 C C . LEU A 1 261 ? -8.396 11.305 7.309 1.00 76.56 261 LEU A C 1
ATOM 2079 O O . LEU A 1 261 ? -8.632 12.262 6.585 1.00 76.56 261 LEU A O 1
ATOM 2083 N N . ILE A 1 262 ? -9.141 10.201 7.304 1.00 75.44 262 ILE A N 1
ATOM 2084 C CA . ILE A 1 262 ? -10.098 9.916 6.236 1.00 75.44 262 ILE A CA 1
ATOM 2085 C C . ILE A 1 262 ? -11.451 10.598 6.447 1.00 75.44 262 ILE A C 1
ATOM 2087 O O . ILE A 1 262 ? -12.187 10.766 5.480 1.00 75.44 262 ILE A O 1
ATOM 2091 N N . ALA A 1 263 ? -11.779 11.015 7.675 1.00 74.81 263 ALA A N 1
ATOM 2092 C CA . ALA A 1 263 ? -13.054 11.673 7.967 1.00 74.81 263 ALA A CA 1
ATOM 2093 C C . ALA A 1 263 ? -13.286 12.925 7.104 1.00 74.81 263 ALA A C 1
ATOM 2095 O O . ALA A 1 263 ? -14.419 13.211 6.730 1.00 74.81 263 ALA A O 1
ATOM 2096 N N . ASN A 1 264 ? -12.205 13.611 6.722 1.00 74.12 264 ASN A N 1
ATOM 2097 C CA . ASN A 1 264 ? -12.254 14.845 5.940 1.00 74.12 264 ASN A CA 1
ATOM 2098 C C . ASN A 1 264 ? -11.845 14.662 4.468 1.00 74.12 264 ASN A C 1
ATOM 2100 O O . ASN A 1 264 ? -11.833 15.633 3.712 1.00 74.12 264 ASN A O 1
ATOM 2104 N N . LEU A 1 265 ? -11.508 13.441 4.033 1.00 84.69 265 LEU A N 1
ATOM 2105 C CA . LEU A 1 265 ? -11.117 13.184 2.645 1.00 84.69 265 LEU A CA 1
ATOM 2106 C C . LEU A 1 265 ? -12.343 12.867 1.801 1.00 84.69 265 LEU A C 1
ATOM 2108 O O . LEU A 1 265 ? -13.035 11.873 2.016 1.00 84.69 265 LEU A O 1
ATOM 2112 N N . GLN A 1 266 ? -12.585 13.700 0.794 1.00 88.38 266 GLN A N 1
ATOM 2113 C CA . GLN A 1 266 ? -13.697 13.529 -0.131 1.00 88.38 266 GLN A CA 1
ATOM 2114 C C . GLN A 1 266 ? -13.193 13.617 -1.563 1.00 88.38 266 GLN A C 1
ATOM 2116 O O . GLN A 1 266 ? -12.927 14.693 -2.092 1.00 88.38 266 GLN A O 1
ATOM 2121 N N . HIS A 1 267 ? -13.072 12.461 -2.208 1.00 95.00 267 HIS A N 1
ATOM 2122 C CA . HIS A 1 267 ? -12.665 12.385 -3.601 1.00 95.00 267 HIS A CA 1
ATOM 2123 C C . HIS A 1 267 ? -13.211 11.110 -4.250 1.00 95.00 267 HIS A C 1
ATOM 2125 O O . HIS A 1 267 ? -13.319 10.068 -3.607 1.00 95.00 267 HIS A O 1
ATOM 2131 N N . ARG A 1 268 ? -13.535 11.169 -5.549 1.00 95.69 268 ARG A N 1
ATOM 2132 C CA . ARG A 1 268 ? -14.158 10.050 -6.286 1.00 95.69 268 ARG A CA 1
ATOM 2133 C C . ARG A 1 268 ? -13.297 8.780 -6.325 1.00 95.69 268 ARG A C 1
ATOM 2135 O O . ARG A 1 268 ? -13.843 7.690 -6.453 1.00 95.69 268 ARG A O 1
ATOM 2142 N N . ASN A 1 269 ? -11.974 8.938 -6.220 1.00 97.81 269 ASN A N 1
ATOM 2143 C CA . ASN A 1 269 ? -10.994 7.850 -6.238 1.00 97.81 269 ASN A CA 1
ATOM 2144 C C . ASN A 1 269 ? -10.431 7.499 -4.853 1.00 97.81 269 ASN A C 1
ATOM 2146 O O . ASN A 1 269 ? -9.400 6.838 -4.775 1.00 97.81 269 ASN A O 1
ATOM 2150 N N . LEU A 1 270 ? -11.078 7.925 -3.768 1.00 96.12 270 LEU A N 1
ATOM 2151 C CA . LEU A 1 270 ? -10.778 7.474 -2.408 1.00 96.12 270 LEU A CA 1
ATOM 2152 C C . LEU A 1 270 ? -12.017 6.784 -1.825 1.00 96.12 270 LEU A C 1
ATOM 2154 O O . LEU A 1 270 ? -13.148 7.121 -2.183 1.00 96.12 270 LEU A O 1
ATOM 2158 N N . VAL A 1 271 ? -11.816 5.804 -0.947 1.00 94.69 271 VAL A N 1
ATOM 2159 C CA . VAL A 1 271 ? -12.928 5.159 -0.236 1.00 94.69 271 VAL A CA 1
ATOM 2160 C C . VAL A 1 271 ? -13.522 6.125 0.783 1.00 94.69 271 VAL A C 1
ATOM 2162 O O . VAL A 1 271 ? -12.801 6.703 1.593 1.00 94.69 271 VAL A O 1
ATOM 2165 N N . LYS A 1 272 ? -14.847 6.267 0.775 1.00 92.19 272 LYS A N 1
ATOM 2166 C CA . LYS A 1 272 ? -15.574 7.108 1.722 1.00 92.19 272 LYS A CA 1
ATOM 2167 C C . LYS A 1 272 ? -15.772 6.393 3.059 1.00 92.19 272 LYS A C 1
ATOM 2169 O O . LYS A 1 272 ? -16.410 5.337 3.121 1.00 92.19 272 LYS A O 1
ATOM 2174 N N . LEU A 1 273 ? -15.286 7.006 4.136 1.00 91.94 273 LEU A N 1
ATOM 2175 C CA . LEU A 1 273 ? -15.688 6.653 5.495 1.00 91.94 273 LEU A CA 1
ATOM 2176 C C . LEU A 1 273 ? -17.061 7.270 5.782 1.00 91.94 273 LEU A C 1
ATOM 2178 O O . LEU A 1 273 ? -17.275 8.462 5.580 1.00 91.94 273 LEU A O 1
ATOM 2182 N N . LEU A 1 274 ? -18.000 6.436 6.212 1.00 91.69 274 LEU A N 1
ATOM 2183 C CA . LEU A 1 274 ? -19.364 6.831 6.558 1.00 91.69 274 LEU A CA 1
ATOM 2184 C C . LEU A 1 274 ? -19.508 7.143 8.046 1.00 91.69 274 LEU A C 1
ATOM 2186 O O . LEU A 1 274 ? -20.397 7.898 8.420 1.00 91.69 274 LEU A O 1
ATOM 2190 N N . GLY A 1 275 ? -18.665 6.545 8.888 1.00 91.50 275 GLY A N 1
ATOM 2191 C CA . GLY A 1 275 ? -18.655 6.798 10.320 1.00 91.50 275 GLY A CA 1
ATOM 2192 C C . GLY A 1 275 ? -17.803 5.807 11.098 1.00 91.50 275 GLY A C 1
ATOM 2193 O O . GLY A 1 275 ? -17.084 4.984 10.524 1.00 91.50 275 GLY A O 1
ATOM 2194 N N . CYS A 1 276 ? -17.902 5.858 12.421 1.00 92.06 276 CYS A N 1
ATOM 2195 C CA . CYS A 1 276 ? -17.229 4.917 13.310 1.00 92.06 276 CYS A CA 1
ATOM 2196 C C . CYS A 1 276 ? -18.166 4.415 14.414 1.00 92.06 276 CYS A C 1
ATOM 2198 O O . CYS A 1 276 ? -19.217 4.989 14.677 1.00 92.06 276 CYS A O 1
ATOM 2200 N N . CYS A 1 277 ? -17.795 3.312 15.055 1.00 90.81 277 CYS A N 1
ATOM 2201 C CA . CYS A 1 277 ? -18.435 2.816 16.267 1.00 90.81 277 CYS A CA 1
ATOM 2202 C C . CYS A 1 277 ? -17.359 2.680 17.342 1.00 90.81 277 CYS A C 1
ATOM 2204 O O . CYS A 1 277 ? -16.336 2.032 17.110 1.00 90.81 277 CYS A O 1
ATOM 2206 N N . ILE A 1 278 ? -17.574 3.311 18.496 1.00 88.56 278 ILE A N 1
ATOM 2207 C CA . ILE A 1 278 ? -16.665 3.261 19.643 1.00 88.56 278 ILE A CA 1
ATOM 2208 C C . ILE A 1 278 ? -17.516 2.980 20.880 1.00 88.56 278 ILE A C 1
ATOM 2210 O O . ILE A 1 278 ? -18.188 3.874 21.389 1.00 88.56 278 ILE A O 1
ATOM 2214 N N . GLN A 1 279 ? -17.503 1.737 21.361 1.00 85.00 279 GLN A N 1
ATOM 2215 C CA . GLN A 1 279 ? -18.238 1.342 22.564 1.00 85.00 279 GLN A CA 1
ATOM 2216 C C . GLN A 1 279 ? -17.406 0.366 23.402 1.00 85.00 279 GLN A C 1
ATOM 2218 O O . GLN A 1 279 ? -17.235 -0.800 23.053 1.00 85.00 279 GLN A O 1
ATOM 2223 N N . GLY A 1 280 ? -16.871 0.851 24.526 1.00 82.25 280 GLY A N 1
ATOM 2224 C CA . GLY A 1 280 ? -15.957 0.078 25.370 1.00 82.25 280 GLY A CA 1
ATOM 2225 C C . GLY A 1 280 ? -14.682 -0.320 24.617 1.00 82.25 280 GLY A C 1
ATOM 2226 O O . GLY A 1 280 ? -13.929 0.532 24.135 1.00 82.25 280 GLY A O 1
ATOM 2227 N N . GLU A 1 281 ? -14.427 -1.624 24.517 1.00 80.56 281 GLU A N 1
ATOM 2228 C CA . GLU A 1 281 ? -13.280 -2.158 23.771 1.00 80.56 281 GLU A CA 1
ATOM 2229 C C . GLU A 1 281 ? -13.538 -2.264 22.263 1.00 80.56 281 GLU A C 1
ATOM 2231 O O . GLU A 1 281 ? -12.584 -2.263 21.482 1.00 80.56 281 GLU A O 1
ATOM 2236 N N . GLU A 1 282 ? -14.804 -2.260 21.841 1.00 84.81 282 GLU A N 1
ATOM 2237 C CA . GLU A 1 282 ? -15.193 -2.371 20.440 1.00 84.81 282 GLU A CA 1
ATOM 2238 C C . GLU A 1 282 ? -14.938 -1.058 19.696 1.00 84.81 282 GLU A C 1
ATOM 2240 O O . GLU A 1 282 ? -15.492 -0.005 20.025 1.00 84.81 282 GLU A O 1
ATOM 2245 N N . LYS A 1 283 ? -14.080 -1.131 18.675 1.00 89.12 283 LYS A N 1
ATOM 2246 C CA . LYS A 1 283 ? -13.761 -0.021 17.772 1.00 89.12 283 LYS A CA 1
ATOM 2247 C C . LYS A 1 283 ? -13.925 -0.495 16.339 1.00 89.12 283 LYS A C 1
ATOM 2249 O O . LYS A 1 283 ? -13.303 -1.479 15.933 1.00 89.12 283 LYS A O 1
ATOM 2254 N N . MET A 1 284 ? -14.772 0.187 15.580 1.00 91.88 284 MET A N 1
ATOM 2255 C CA . MET A 1 284 ? -15.087 -0.187 14.203 1.00 91.88 284 MET A CA 1
ATOM 2256 C C . MET A 1 284 ? -15.137 1.039 13.304 1.00 91.88 284 MET A C 1
ATOM 2258 O O . MET A 1 284 ? -15.565 2.114 13.724 1.00 91.88 284 MET A O 1
ATOM 2262 N N . LEU A 1 285 ? -14.721 0.858 12.057 1.00 92.56 285 LEU A N 1
ATOM 2263 C CA . LEU A 1 285 ? -14.838 1.853 10.996 1.00 92.56 285 LEU A CA 1
ATOM 2264 C C . LEU A 1 285 ? -15.861 1.371 9.976 1.00 92.56 285 LEU A C 1
ATOM 2266 O O . LEU A 1 285 ? -15.844 0.201 9.584 1.00 92.56 285 LEU A O 1
ATOM 2270 N N . VAL A 1 286 ? -16.757 2.268 9.575 1.00 94.25 286 VAL A N 1
ATOM 2271 C CA . VAL A 1 286 ? -17.863 1.979 8.662 1.00 94.25 286 VAL A CA 1
ATOM 2272 C C . VAL A 1 286 ? -17.608 2.705 7.351 1.00 94.25 286 VAL A C 1
ATOM 2274 O O . VAL A 1 286 ? -17.615 3.931 7.308 1.00 94.25 286 VAL A O 1
ATOM 2277 N N . TYR A 1 287 ? -17.396 1.952 6.279 1.00 94.44 287 TYR A N 1
ATOM 2278 C CA . TYR A 1 287 ? -17.128 2.463 4.935 1.00 94.44 287 TYR A CA 1
ATOM 2279 C C . TYR A 1 287 ? -18.288 2.179 3.985 1.00 94.44 287 TYR A C 1
ATOM 2281 O O . TYR A 1 287 ? -19.125 1.307 4.242 1.00 94.44 287 TYR A O 1
ATOM 2289 N N . GLU A 1 288 ? -18.298 2.875 2.848 1.00 94.69 288 GLU A N 1
ATOM 2290 C CA . GLU A 1 288 ? -19.102 2.453 1.700 1.00 94.69 288 GLU A CA 1
ATOM 2291 C C . GLU A 1 288 ? -18.719 1.026 1.266 1.00 94.69 288 GLU A C 1
ATOM 2293 O O . GLU A 1 288 ? -17.540 0.661 1.236 1.00 94.69 288 GLU A O 1
ATOM 2298 N N . TYR A 1 289 ? -19.714 0.197 0.942 1.00 96.12 289 TYR A N 1
ATOM 2299 C CA . TYR A 1 289 ? -19.452 -1.134 0.405 1.00 96.12 289 TYR A CA 1
ATOM 2300 C C . TYR A 1 289 ? -19.103 -1.064 -1.086 1.00 96.12 289 TYR A C 1
ATOM 2302 O O . TYR A 1 289 ? -19.841 -0.487 -1.884 1.00 96.12 289 TYR A O 1
ATOM 2310 N N . LEU A 1 290 ? -17.992 -1.699 -1.466 1.00 96.06 290 LEU A N 1
ATOM 2311 C CA . LEU A 1 290 ? -17.522 -1.773 -2.848 1.00 96.06 290 LEU A CA 1
ATOM 2312 C C . LEU A 1 290 ? -17.637 -3.219 -3.361 1.00 96.06 290 LEU A C 1
ATOM 2314 O O . LEU A 1 290 ? -16.885 -4.093 -2.913 1.00 96.06 290 LEU A O 1
ATOM 2318 N N . PRO A 1 291 ? -18.586 -3.508 -4.276 1.00 93.94 291 PRO A N 1
ATOM 2319 C CA . PRO A 1 291 ? -18.965 -4.880 -4.621 1.00 93.94 291 PRO A CA 1
ATOM 2320 C C . PRO A 1 291 ? -17.877 -5.631 -5.392 1.00 93.94 291 PRO A C 1
ATOM 2322 O O . PRO A 1 291 ? -17.754 -6.848 -5.247 1.00 93.94 291 PRO A O 1
ATOM 2325 N N . ASN A 1 292 ? -17.047 -4.912 -6.155 1.00 95.06 292 ASN A N 1
ATOM 2326 C CA . ASN A 1 292 ? -15.955 -5.498 -6.925 1.00 95.06 292 ASN A CA 1
ATOM 2327 C C . ASN A 1 292 ? -14.668 -5.672 -6.098 1.00 95.06 292 ASN A C 1
ATOM 2329 O O . ASN A 1 292 ? -13.649 -6.066 -6.644 1.00 95.06 292 ASN A O 1
ATOM 2333 N N . LYS A 1 293 ? -14.700 -5.483 -4.769 1.00 93.62 293 LYS A N 1
ATOM 2334 C CA . LYS A 1 293 ? -13.561 -5.765 -3.869 1.00 93.62 293 LYS A CA 1
ATOM 2335 C C . LYS A 1 293 ? -12.260 -5.092 -4.353 1.00 93.62 293 LYS A C 1
ATOM 2337 O O . LYS A 1 293 ? -12.312 -4.017 -4.938 1.00 93.62 293 LYS A O 1
ATOM 2342 N N . SER A 1 294 ? -11.101 -5.672 -4.044 1.00 95.44 294 SER A N 1
ATOM 2343 C CA . SER A 1 294 ? -9.780 -5.149 -4.403 1.00 95.44 294 SER A CA 1
ATOM 2344 C C . SER A 1 294 ? -9.305 -5.561 -5.801 1.00 95.44 294 SER A C 1
ATOM 2346 O O . SER A 1 294 ? -9.670 -6.623 -6.309 1.00 95.44 294 SER A O 1
ATOM 2348 N N . LEU A 1 295 ? -8.460 -4.722 -6.403 1.00 96.62 295 LEU A N 1
ATOM 2349 C CA . LEU A 1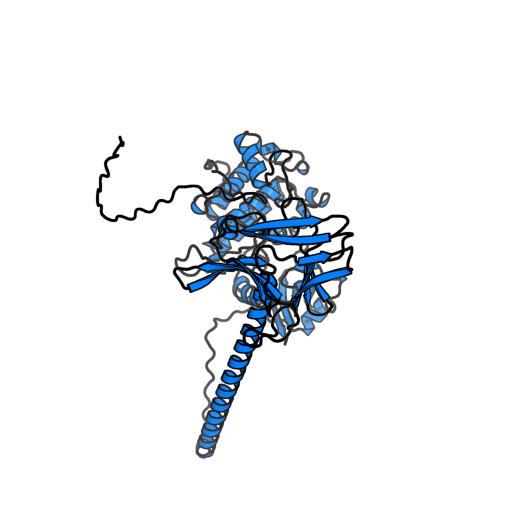 295 ? -7.909 -4.867 -7.751 1.00 96.62 295 LEU A CA 1
ATOM 2350 C C . LEU A 1 295 ? -7.083 -6.150 -7.926 1.00 96.62 295 LEU A C 1
ATOM 2352 O O . LEU A 1 295 ? -7.152 -6.793 -8.976 1.00 96.62 295 LEU A O 1
ATOM 2356 N N . ASP A 1 296 ? -6.345 -6.559 -6.894 1.00 94.44 296 ASP A N 1
ATOM 2357 C CA . ASP A 1 296 ? -5.561 -7.801 -6.879 1.00 94.44 296 ASP A CA 1
ATOM 2358 C C . ASP A 1 296 ? -6.415 -9.059 -7.147 1.00 94.44 296 ASP A C 1
ATOM 2360 O O . ASP A 1 296 ? -5.953 -9.983 -7.820 1.00 94.44 296 ASP A O 1
ATOM 2364 N N . ASN A 1 297 ? -7.685 -9.066 -6.713 1.00 93.19 297 ASN A N 1
ATOM 2365 C CA . ASN A 1 297 ? -8.635 -10.156 -6.972 1.00 93.19 297 ASN A CA 1
ATOM 2366 C C . ASN A 1 297 ? -9.007 -10.304 -8.448 1.00 93.19 297 ASN A C 1
ATOM 2368 O O . ASN A 1 297 ? -9.547 -11.343 -8.826 1.00 93.19 297 ASN A O 1
ATOM 2372 N N . PHE A 1 298 ? -8.810 -9.264 -9.255 1.00 94.00 298 PHE A N 1
ATOM 2373 C CA . PHE A 1 298 ? -9.088 -9.308 -10.684 1.00 94.00 298 PHE A CA 1
ATOM 2374 C C . PHE A 1 298 ? -7.822 -9.639 -11.445 1.00 94.00 298 PHE A C 1
ATOM 2376 O O . PHE A 1 298 ? -7.788 -10.608 -12.195 1.00 94.00 298 PHE A O 1
ATOM 2383 N N . ILE A 1 299 ? -6.775 -8.851 -11.231 1.00 93.56 299 ILE A N 1
ATOM 2384 C CA . ILE A 1 299 ? -5.609 -8.886 -12.099 1.00 93.56 299 ILE A CA 1
ATOM 2385 C C . ILE A 1 299 ? -4.800 -10.183 -11.992 1.00 93.56 299 ILE A C 1
ATOM 2387 O O . ILE A 1 299 ? -4.302 -10.680 -13.000 1.00 93.56 299 ILE A O 1
ATOM 2391 N N . PHE A 1 300 ? -4.711 -10.779 -10.802 1.00 91.44 300 PHE A N 1
ATOM 2392 C CA . PHE A 1 300 ? -3.932 -12.005 -10.603 1.00 91.44 300 PHE A CA 1
ATOM 2393 C C . PHE A 1 300 ? -4.768 -13.283 -10.728 1.00 91.44 300 PHE A C 1
ATOM 2395 O O . PHE A 1 300 ? -4.217 -14.384 -10.769 1.00 91.44 300 PHE A O 1
ATOM 2402 N N . ASP A 1 301 ? -6.089 -13.159 -10.845 1.00 91.81 301 ASP A N 1
ATOM 2403 C CA . ASP A 1 301 ? -6.992 -14.284 -11.066 1.00 91.81 301 ASP A CA 1
ATOM 2404 C C . ASP A 1 301 ? -7.086 -14.606 -12.565 1.00 91.81 301 ASP A C 1
ATOM 2406 O O . ASP A 1 301 ? -7.292 -13.730 -13.399 1.00 91.81 301 ASP A O 1
ATOM 2410 N N . ARG A 1 302 ? -6.924 -15.877 -12.945 1.00 85.88 302 ARG A N 1
ATOM 2411 C CA . ARG A 1 302 ? -6.896 -16.280 -14.366 1.00 85.88 302 ARG A CA 1
ATOM 2412 C C . ARG A 1 302 ? -8.210 -16.012 -15.105 1.00 85.88 302 ARG A C 1
ATOM 2414 O O . ARG A 1 302 ? -8.187 -15.792 -16.313 1.00 85.88 302 ARG A O 1
ATOM 2421 N N . VAL A 1 303 ? -9.342 -16.067 -14.407 1.00 88.25 303 VAL A N 1
ATOM 2422 C CA . VAL A 1 303 ? -10.671 -15.907 -15.003 1.00 88.25 303 VAL A CA 1
ATOM 2423 C C . VAL A 1 303 ? -11.075 -14.439 -14.978 1.00 88.25 303 VAL A C 1
ATOM 2425 O O . VAL A 1 303 ? -11.433 -13.882 -16.013 1.00 88.25 303 VAL A O 1
ATOM 2428 N N . LYS A 1 304 ? -10.972 -13.786 -13.817 1.00 90.56 304 LYS A N 1
ATOM 2429 C CA . LYS A 1 304 ? -11.409 -12.396 -13.634 1.00 90.56 304 LYS A CA 1
ATOM 2430 C C . LYS A 1 304 ? -10.514 -11.385 -14.336 1.00 90.56 304 LYS A C 1
ATOM 2432 O O . LYS A 1 304 ? -11.004 -10.321 -14.695 1.00 90.56 304 LYS A O 1
ATOM 2437 N N . ARG A 1 305 ? -9.248 -11.709 -14.608 1.00 89.06 305 ARG A N 1
ATOM 2438 C CA . ARG A 1 305 ? -8.345 -10.837 -15.375 1.00 89.06 305 ARG A CA 1
ATOM 2439 C C . ARG A 1 305 ? -8.869 -10.522 -16.777 1.00 89.06 305 ARG A C 1
ATOM 2441 O O . ARG A 1 305 ? -8.647 -9.419 -17.265 1.00 89.06 305 ARG A O 1
ATOM 2448 N N . LYS A 1 306 ? -9.632 -11.439 -17.388 1.00 87.25 306 LYS A N 1
ATOM 2449 C CA . LYS A 1 306 ? -10.328 -11.209 -18.670 1.00 87.25 306 LYS A CA 1
ATOM 2450 C C . LYS A 1 306 ? -11.417 -10.134 -18.585 1.00 87.25 306 LYS A C 1
ATOM 2452 O O . LYS A 1 306 ? -11.803 -9.580 -19.603 1.00 87.25 306 LYS A O 1
ATOM 2457 N N . LEU A 1 307 ? -11.918 -9.842 -17.383 1.00 89.19 307 LEU A N 1
ATOM 2458 C CA . LEU A 1 307 ? -12.924 -8.803 -17.138 1.00 89.19 307 LEU A CA 1
ATOM 2459 C C . LEU A 1 307 ? -12.308 -7.397 -17.058 1.00 89.19 307 LEU A C 1
ATOM 2461 O O . LEU A 1 307 ? -13.037 -6.428 -16.868 1.00 89.19 307 LEU A O 1
ATOM 2465 N N . LEU A 1 308 ? -10.982 -7.282 -17.181 1.00 92.31 308 LEU A N 1
ATOM 2466 C CA . LEU A 1 308 ? -10.244 -6.023 -17.216 1.00 92.31 308 LEU A CA 1
ATOM 2467 C C . LEU A 1 308 ? -9.647 -5.803 -18.614 1.00 92.31 308 LEU A C 1
ATOM 2469 O O . LEU A 1 308 ? -8.443 -6.032 -18.793 1.00 92.31 308 LEU A O 1
ATOM 2473 N N . PRO A 1 309 ? -10.454 -5.369 -19.605 1.00 93.25 309 PRO A N 1
ATOM 2474 C CA . PRO A 1 309 ? -9.920 -4.943 -20.892 1.00 93.25 309 PRO A CA 1
ATOM 2475 C C . PRO A 1 309 ? -9.023 -3.715 -20.707 1.00 93.25 309 PRO A C 1
ATOM 2477 O O . PRO A 1 309 ? -9.099 -3.017 -19.691 1.00 93.25 309 PRO A O 1
ATOM 2480 N N . TRP A 1 310 ? -8.183 -3.438 -21.703 1.00 95.00 310 TRP A N 1
ATOM 2481 C CA . TRP A 1 310 ? -7.164 -2.392 -21.614 1.00 95.00 310 TRP A CA 1
ATOM 2482 C C . TRP A 1 310 ? -7.729 -1.029 -21.194 1.00 95.00 310 TRP A C 1
ATOM 2484 O O . TRP A 1 310 ? -7.231 -0.453 -20.233 1.00 95.00 310 TRP A O 1
ATOM 2494 N N . ASN A 1 311 ? -8.825 -0.572 -21.808 1.00 94.00 311 ASN A N 1
ATOM 2495 C CA . ASN A 1 311 ? -9.449 0.714 -21.464 1.00 94.00 311 ASN A CA 1
ATOM 2496 C C . ASN A 1 311 ? -9.810 0.806 -19.972 1.00 94.00 311 ASN A C 1
ATOM 2498 O O . ASN A 1 311 ? -9.539 1.812 -19.327 1.00 94.00 311 ASN A O 1
ATOM 2502 N N . THR A 1 312 ? -10.347 -0.270 -19.386 1.00 95.62 312 THR A N 1
ATOM 2503 C CA . THR A 1 312 ? -10.652 -0.313 -17.949 1.00 95.62 312 THR A CA 1
ATOM 2504 C C . THR A 1 312 ? -9.379 -0.280 -17.105 1.00 95.62 312 THR A C 1
ATOM 2506 O O . THR A 1 312 ? -9.351 0.383 -16.071 1.00 95.62 312 THR A O 1
ATOM 2509 N N . ARG A 1 313 ? -8.303 -0.959 -17.529 1.00 96.31 313 ARG A N 1
ATOM 2510 C CA . ARG A 1 313 ? -7.005 -0.881 -16.836 1.00 96.31 313 ARG A CA 1
ATOM 2511 C C . ARG A 1 313 ? -6.437 0.533 -16.889 1.00 96.31 313 ARG A C 1
ATOM 2513 O O . ARG A 1 313 ? -5.967 1.019 -15.865 1.00 96.31 313 ARG A O 1
ATOM 2520 N N . PHE A 1 314 ? -6.521 1.198 -18.036 1.00 96.75 314 PHE A N 1
ATOM 2521 C CA . PHE A 1 314 ? -6.077 2.577 -18.202 1.00 96.75 314 PHE A CA 1
ATOM 2522 C C . PHE A 1 314 ? -6.886 3.547 -17.328 1.00 96.75 314 PHE A C 1
ATOM 2524 O O . PHE A 1 314 ? -6.301 4.340 -16.589 1.00 96.75 314 PHE A O 1
ATOM 2531 N N . ASP A 1 315 ? -8.216 3.421 -17.307 1.00 97.25 315 ASP A N 1
ATOM 2532 C CA . ASP A 1 315 ? -9.088 4.202 -16.421 1.00 97.25 315 ASP A CA 1
ATOM 2533 C C . ASP A 1 315 ? -8.747 3.981 -14.939 1.00 97.25 315 ASP A C 1
ATOM 2535 O O . ASP A 1 315 ? -8.744 4.927 -14.143 1.00 97.25 315 ASP A O 1
ATOM 2539 N N . ILE A 1 316 ? -8.398 2.745 -14.563 1.00 98.38 316 ILE A N 1
ATOM 2540 C CA . ILE A 1 316 ? -7.912 2.415 -13.221 1.00 98.38 316 ILE A CA 1
ATOM 2541 C C . ILE A 1 316 ? -6.578 3.119 -12.936 1.00 98.38 316 ILE A C 1
ATOM 2543 O O . ILE A 1 316 ? -6.451 3.774 -11.901 1.00 98.38 316 ILE A O 1
ATOM 2547 N N . VAL A 1 317 ? -5.597 3.046 -13.842 1.00 98.50 317 VAL A N 1
ATOM 2548 C CA . VAL A 1 317 ? -4.305 3.746 -13.700 1.00 98.50 317 VAL A CA 1
ATOM 2549 C C . VAL A 1 317 ? -4.529 5.247 -13.492 1.00 98.50 317 VAL A C 1
ATOM 2551 O O . VAL A 1 317 ? -4.015 5.832 -12.534 1.00 98.50 317 VAL A O 1
ATOM 2554 N N . LEU A 1 318 ? -5.344 5.867 -14.345 1.00 98.38 318 LEU A N 1
ATOM 2555 C CA . LEU A 1 318 ? -5.625 7.297 -14.290 1.00 98.38 318 LEU A CA 1
ATOM 2556 C C . LEU A 1 318 ? -6.398 7.685 -13.021 1.00 98.38 318 LEU A C 1
ATOM 2558 O O . LEU A 1 318 ? -6.122 8.722 -12.414 1.00 98.38 318 LEU A O 1
ATOM 2562 N N . GLY A 1 319 ? -7.347 6.855 -12.587 1.00 98.44 319 GLY A N 1
ATOM 2563 C CA . GLY A 1 319 ? -8.102 7.065 -11.356 1.00 98.44 319 GLY A CA 1
ATOM 2564 C C . GLY A 1 319 ? -7.232 6.972 -10.099 1.00 98.44 319 GLY A C 1
ATOM 2565 O O . GLY A 1 319 ? -7.352 7.823 -9.217 1.00 98.44 319 GLY A O 1
ATOM 2566 N N . ILE A 1 320 ? -6.307 6.007 -10.028 1.00 98.69 320 ILE A N 1
ATOM 2567 C CA . ILE A 1 320 ? -5.331 5.920 -8.928 1.00 98.69 320 ILE A CA 1
ATOM 2568 C C . ILE A 1 320 ? -4.432 7.163 -8.933 1.00 98.69 320 ILE A C 1
ATOM 2570 O O . ILE A 1 320 ? -4.234 7.777 -7.884 1.00 98.69 320 ILE A O 1
ATOM 2574 N N . ALA A 1 321 ? -3.942 7.581 -10.106 1.00 98.62 321 ALA A N 1
ATOM 2575 C CA . ALA A 1 321 ? -3.087 8.758 -10.228 1.00 98.62 321 ALA A CA 1
ATOM 2576 C C . ALA A 1 321 ? -3.783 10.039 -9.734 1.00 98.62 321 ALA A C 1
ATOM 2578 O O . ALA A 1 321 ? -3.191 10.816 -8.987 1.00 98.62 321 ALA A O 1
ATOM 2579 N N . ARG A 1 322 ? -5.064 10.225 -10.083 1.00 98.50 322 ARG A N 1
ATOM 2580 C CA . ARG A 1 322 ? -5.902 11.334 -9.589 1.00 98.50 322 ARG A CA 1
ATOM 2581 C C . ARG A 1 322 ? -6.141 11.259 -8.081 1.00 98.50 322 ARG A C 1
ATOM 2583 O O . ARG A 1 322 ? -6.081 12.280 -7.405 1.00 98.50 322 ARG A O 1
ATOM 2590 N N . GLY A 1 323 ? -6.387 10.063 -7.542 1.00 97.88 323 GLY A N 1
ATOM 2591 C CA . GLY A 1 323 ? -6.526 9.857 -6.098 1.00 97.88 323 GLY A CA 1
ATOM 2592 C C . GLY A 1 323 ? -5.263 10.245 -5.323 1.00 97.88 323 GLY A C 1
ATOM 2593 O O . GLY A 1 323 ? -5.355 10.939 -4.315 1.00 97.88 323 GLY A O 1
ATOM 2594 N N . LEU A 1 324 ? -4.085 9.855 -5.816 1.00 97.81 324 LEU A N 1
ATOM 2595 C CA . LEU A 1 324 ? -2.804 10.231 -5.211 1.00 97.81 324 LEU A CA 1
ATOM 2596 C C . LEU A 1 324 ? -2.484 11.718 -5.367 1.00 97.81 324 LEU A C 1
ATOM 2598 O O . LEU A 1 324 ? -2.010 12.330 -4.415 1.00 97.81 324 LEU A O 1
ATOM 2602 N N . LEU A 1 325 ? -2.768 12.308 -6.533 1.00 97.62 325 LEU A N 1
ATOM 2603 C CA . LEU A 1 325 ? -2.630 13.749 -6.752 1.00 97.62 325 LEU A CA 1
ATOM 2604 C C . LEU A 1 325 ? -3.409 14.537 -5.692 1.00 97.62 325 LEU A C 1
ATOM 2606 O O . LEU A 1 325 ? -2.847 15.423 -5.049 1.00 97.62 325 LEU A O 1
ATOM 2610 N N . TYR A 1 326 ? -4.657 14.137 -5.440 1.00 96.44 326 TYR A N 1
ATOM 2611 C CA . TYR A 1 326 ? -5.472 14.751 -4.400 1.00 96.44 326 TYR A CA 1
ATOM 2612 C C . TYR A 1 326 ? -4.824 14.646 -3.012 1.00 96.44 326 TYR A C 1
ATOM 2614 O O . TYR A 1 326 ? -4.733 15.642 -2.302 1.00 96.44 326 TYR A O 1
ATOM 2622 N N . LEU A 1 327 ? -4.312 13.471 -2.630 1.00 94.69 327 LEU A N 1
ATOM 2623 C CA . LEU A 1 327 ? -3.643 13.291 -1.334 1.00 94.69 327 LEU A CA 1
ATOM 2624 C C . LEU A 1 327 ? -2.369 14.140 -1.202 1.00 94.69 327 LEU A C 1
ATOM 2626 O O . LEU A 1 327 ? -2.071 14.647 -0.121 1.00 94.69 327 LEU A O 1
ATOM 2630 N N . HIS A 1 328 ? -1.604 14.290 -2.283 1.00 94.25 328 HIS A N 1
ATOM 2631 C CA . HIS A 1 328 ? -0.298 14.953 -2.253 1.00 94.25 328 HIS A CA 1
ATOM 2632 C C . HIS A 1 328 ? -0.378 16.478 -2.379 1.00 94.25 328 HIS A C 1
ATOM 2634 O O . HIS A 1 328 ? 0.497 17.164 -1.840 1.00 94.25 328 HIS A O 1
ATOM 2640 N N . GLN A 1 329 ? -1.363 17.002 -3.119 1.00 91.00 329 GLN A N 1
ATOM 2641 C CA . GLN A 1 329 ? -1.406 18.412 -3.530 1.00 91.00 329 GLN A CA 1
ATOM 2642 C C . GLN A 1 329 ? -2.766 19.093 -3.332 1.00 91.00 329 GLN A C 1
ATOM 2644 O O . GLN A 1 329 ? -2.775 20.218 -2.842 1.00 91.00 329 GLN A O 1
ATOM 2649 N N . ASP A 1 330 ? -3.887 18.452 -3.688 1.00 87.94 330 ASP A N 1
ATOM 2650 C CA . ASP A 1 330 ? -5.191 19.151 -3.720 1.00 87.94 330 ASP A CA 1
ATOM 2651 C C . ASP A 1 330 ? -5.947 19.120 -2.379 1.00 87.94 330 ASP A C 1
ATOM 2653 O O . ASP A 1 330 ? -6.870 19.903 -2.150 1.00 87.94 330 ASP A O 1
ATOM 2657 N N . SER A 1 331 ? -5.580 18.210 -1.478 1.00 86.44 331 SER A N 1
ATOM 2658 C CA . SER A 1 331 ? -6.088 18.167 -0.109 1.00 86.44 331 SER A CA 1
ATOM 2659 C C . SER A 1 331 ? -5.515 19.324 0.718 1.00 86.44 331 SER A C 1
ATOM 2661 O O . SER A 1 331 ? -4.346 19.684 0.585 1.00 86.44 331 SER A O 1
ATOM 2663 N N . ARG A 1 332 ? -6.314 19.857 1.659 1.00 82.88 332 ARG A N 1
ATOM 2664 C CA . ARG A 1 332 ? -5.874 20.882 2.632 1.00 82.88 332 ARG A CA 1
ATOM 2665 C C . ARG A 1 332 ? -4.602 20.463 3.372 1.00 82.88 332 ARG A C 1
ATOM 2667 O O . ARG A 1 332 ? -3.784 21.303 3.734 1.00 82.88 332 ARG A O 1
ATOM 2674 N N . LEU A 1 333 ? -4.472 19.167 3.629 1.00 83.69 333 LEU A N 1
ATOM 2675 C CA . LEU A 1 333 ? -3.304 18.564 4.246 1.00 83.69 333 LEU A CA 1
ATOM 2676 C C . LEU A 1 333 ? -2.607 17.668 3.229 1.00 83.69 333 LEU A C 1
ATOM 2678 O O . LEU A 1 333 ? -3.263 16.857 2.572 1.00 83.69 333 LEU A O 1
ATOM 2682 N N . ARG A 1 334 ? -1.278 17.765 3.156 1.00 90.25 334 ARG A N 1
ATOM 2683 C CA . ARG A 1 334 ? -0.459 16.840 2.372 1.00 90.25 334 ARG A CA 1
ATOM 2684 C C . ARG A 1 334 ? -0.407 15.497 3.089 1.00 90.25 334 ARG A C 1
ATOM 2686 O O . ARG A 1 334 ? 0.047 15.422 4.229 1.00 90.25 334 ARG A O 1
ATOM 2693 N N . ILE A 1 335 ? -0.853 14.440 2.425 1.00 91.75 335 ILE A N 1
ATOM 2694 C CA . ILE A 1 335 ? -0.970 13.100 3.001 1.00 91.75 335 ILE A CA 1
ATOM 2695 C C . ILE A 1 335 ? -0.131 12.122 2.189 1.00 91.75 335 ILE A C 1
ATOM 2697 O O . ILE A 1 335 ? -0.263 12.047 0.973 1.00 91.75 335 ILE A O 1
ATOM 2701 N N . ILE A 1 336 ? 0.707 11.342 2.870 1.00 93.50 336 ILE A N 1
ATOM 2702 C CA . ILE A 1 336 ? 1.476 10.246 2.268 1.00 93.50 336 ILE A CA 1
ATOM 2703 C C . ILE A 1 336 ? 0.885 8.929 2.754 1.00 93.50 336 ILE A C 1
ATOM 2705 O O . ILE A 1 336 ? 0.770 8.713 3.963 1.00 93.50 336 ILE A O 1
ATOM 2709 N N . HIS A 1 337 ? 0.524 8.043 1.831 1.00 94.44 337 HIS A N 1
ATOM 2710 C CA . HIS A 1 337 ? -0.180 6.798 2.122 1.00 94.44 337 HIS A CA 1
ATOM 2711 C C . HIS A 1 337 ? 0.733 5.726 2.737 1.00 94.44 337 HIS A C 1
ATOM 2713 O O . HIS A 1 337 ? 0.375 5.095 3.737 1.00 94.44 337 HIS A O 1
ATOM 2719 N N . ARG A 1 338 ? 1.930 5.532 2.162 1.00 92.81 338 ARG A N 1
ATOM 2720 C CA . ARG A 1 338 ? 2.999 4.600 2.591 1.00 92.81 338 ARG A CA 1
ATOM 2721 C C . ARG A 1 338 ? 2.714 3.092 2.498 1.00 92.81 338 ARG A C 1
ATOM 2723 O O . ARG A 1 338 ? 3.606 2.303 2.789 1.00 92.81 338 ARG A O 1
ATOM 2730 N N . ASP A 1 339 ? 1.513 2.679 2.103 1.00 93.00 339 ASP A N 1
ATOM 2731 C CA . ASP A 1 339 ? 1.165 1.262 1.869 1.00 93.00 339 ASP A CA 1
ATOM 2732 C C . ASP A 1 339 ? 0.248 1.119 0.648 1.00 93.00 339 ASP A C 1
ATOM 2734 O O . ASP A 1 339 ? -0.784 0.450 0.674 1.00 93.00 339 ASP A O 1
ATOM 2738 N N . LEU A 1 340 ? 0.599 1.820 -0.429 1.00 95.94 340 LEU A N 1
ATOM 2739 C CA . LEU A 1 340 ? -0.126 1.722 -1.685 1.00 95.94 340 LEU A CA 1
ATOM 2740 C C . LEU A 1 340 ? 0.238 0.404 -2.389 1.00 95.94 340 LEU A C 1
ATOM 2742 O O . LEU A 1 340 ? 1.407 0.131 -2.649 1.00 95.94 340 LEU A O 1
ATOM 2746 N N . LYS A 1 341 ? -0.774 -0.408 -2.696 1.00 94.94 341 LYS A N 1
ATOM 2747 C CA . LYS A 1 341 ? -0.657 -1.720 -3.356 1.00 94.94 341 LYS A CA 1
ATOM 2748 C C . LYS A 1 341 ? -1.985 -2.107 -3.994 1.00 94.94 341 LYS A C 1
ATOM 2750 O O . LYS A 1 341 ? -3.026 -1.565 -3.628 1.00 94.94 341 LYS A O 1
ATOM 2755 N N . THR A 1 342 ? -1.976 -3.095 -4.883 1.00 95.94 342 THR A N 1
ATOM 2756 C CA . THR A 1 342 ? -3.184 -3.567 -5.586 1.00 95.94 342 THR A CA 1
ATOM 2757 C C . THR A 1 342 ? -4.292 -4.063 -4.646 1.00 95.94 342 THR A C 1
ATOM 2759 O O . THR A 1 342 ? -5.465 -3.830 -4.927 1.00 95.94 342 THR A O 1
ATOM 2762 N N . SER A 1 343 ? -3.967 -4.654 -3.489 1.00 94.00 343 SER A N 1
ATOM 2763 C CA . SER A 1 343 ? -4.978 -5.063 -2.495 1.00 94.00 343 SER A CA 1
ATOM 2764 C C . SER A 1 343 ? -5.666 -3.886 -1.786 1.00 94.00 343 SER A C 1
ATOM 2766 O O . SER A 1 343 ? -6.740 -4.059 -1.218 1.00 94.00 343 SER A O 1
ATOM 2768 N N . ASN A 1 344 ? -5.058 -2.694 -1.823 1.00 95.69 344 ASN A N 1
ATOM 2769 C CA . ASN A 1 344 ? -5.580 -1.468 -1.212 1.00 95.69 344 ASN A CA 1
ATOM 2770 C C . ASN A 1 344 ? -6.284 -0.559 -2.236 1.00 95.69 344 ASN A C 1
ATOM 2772 O O . ASN A 1 344 ? -6.788 0.503 -1.868 1.00 95.69 344 ASN A O 1
ATOM 2776 N N . ILE A 1 345 ? -6.367 -0.975 -3.505 1.00 98.00 345 ILE A N 1
ATOM 2777 C CA . ILE A 1 345 ? -7.195 -0.329 -4.527 1.00 98.00 345 ILE A CA 1
ATOM 2778 C C . ILE A 1 345 ? -8.499 -1.111 -4.644 1.00 98.00 345 ILE A C 1
ATOM 2780 O O . ILE A 1 345 ? -8.510 -2.216 -5.181 1.00 98.00 345 ILE A O 1
ATOM 2784 N N . LEU A 1 346 ? -9.595 -0.553 -4.141 1.00 97.38 346 LEU A N 1
ATOM 2785 C CA . LEU A 1 346 ? -10.925 -1.146 -4.258 1.00 97.38 346 LEU A CA 1
ATOM 2786 C C . LEU A 1 346 ? -11.634 -0.667 -5.527 1.00 97.38 346 LEU A C 1
ATOM 2788 O O . LEU A 1 346 ? -11.336 0.408 -6.041 1.00 97.38 346 LEU A O 1
ATOM 2792 N N . LEU A 1 347 ? -12.578 -1.459 -6.027 1.00 97.62 347 LEU A N 1
ATOM 2793 C CA . LEU A 1 347 ? -13.316 -1.191 -7.256 1.00 97.62 347 LEU A CA 1
ATOM 2794 C C . LEU A 1 347 ? -14.809 -1.028 -6.959 1.00 97.62 347 LEU A C 1
ATOM 2796 O O . LEU A 1 347 ? -15.436 -1.885 -6.327 1.00 97.62 347 LEU A O 1
ATOM 2800 N N . ASP A 1 348 ? -15.389 0.076 -7.426 1.00 95.88 348 ASP A N 1
ATOM 2801 C CA . ASP A 1 348 ? -16.836 0.290 -7.358 1.00 95.88 348 ASP A CA 1
ATOM 2802 C C . ASP A 1 348 ? -17.592 -0.569 -8.388 1.00 95.88 348 ASP A C 1
ATOM 2804 O O . ASP A 1 348 ? -16.993 -1.300 -9.179 1.00 95.88 348 ASP A O 1
ATOM 2808 N N . ILE A 1 349 ? -18.928 -0.484 -8.400 1.00 94.75 349 ILE A N 1
ATOM 2809 C CA . ILE A 1 349 ? -19.787 -1.254 -9.319 1.00 94.75 349 ILE A CA 1
ATOM 2810 C C . ILE A 1 349 ? -19.491 -1.001 -10.809 1.00 94.75 349 ILE A C 1
ATOM 2812 O O . ILE A 1 349 ? -19.788 -1.852 -11.643 1.00 94.75 349 ILE A O 1
ATOM 2816 N N . LYS A 1 350 ? -18.888 0.144 -11.147 1.00 96.00 350 LYS A N 1
ATOM 2817 C CA . LYS A 1 350 ? -18.506 0.542 -12.507 1.00 96.00 350 LYS A CA 1
ATOM 2818 C C . LYS A 1 350 ? -17.018 0.301 -12.795 1.00 96.00 350 LYS A C 1
ATOM 2820 O O . LYS A 1 350 ? -16.537 0.764 -13.821 1.00 96.00 350 LYS A O 1
ATOM 2825 N N . MET A 1 351 ? -16.305 -0.414 -11.920 1.00 95.62 351 MET A N 1
ATOM 2826 C CA . MET A 1 351 ? -14.860 -0.672 -12.003 1.00 95.62 351 MET A CA 1
ATOM 2827 C C . MET A 1 351 ? -13.976 0.575 -11.827 1.00 95.62 351 MET A C 1
ATOM 2829 O O . MET A 1 351 ? -12.798 0.541 -12.178 1.00 95.62 351 MET A O 1
ATOM 2833 N N . ASN A 1 352 ? -14.491 1.661 -11.236 1.00 97.56 352 ASN A N 1
ATOM 2834 C CA . ASN A 1 352 ? -13.644 2.806 -10.897 1.00 97.56 352 ASN A CA 1
ATOM 2835 C C . ASN A 1 352 ? -12.793 2.499 -9.655 1.00 97.56 352 ASN A C 1
ATOM 2837 O O . ASN A 1 352 ? -13.319 1.944 -8.682 1.00 97.56 352 ASN A O 1
ATOM 2841 N N . PRO A 1 353 ? -11.514 2.915 -9.632 1.00 98.19 353 PRO A N 1
ATOM 2842 C CA . PRO A 1 353 ? -10.628 2.668 -8.505 1.00 98.19 353 PRO A CA 1
ATOM 2843 C C . PRO A 1 353 ? -10.882 3.633 -7.349 1.00 98.19 353 PRO A C 1
ATOM 2845 O O . PRO A 1 353 ? -11.080 4.837 -7.552 1.00 98.19 353 PRO A O 1
ATOM 2848 N N . LYS A 1 354 ? -10.782 3.104 -6.131 1.00 98.25 354 LYS A N 1
ATOM 2849 C CA . LYS A 1 354 ? -10.830 3.836 -4.868 1.00 98.25 354 LYS A CA 1
ATOM 2850 C C . LYS A 1 354 ? -9.702 3.384 -3.945 1.00 98.25 354 LYS A C 1
ATOM 2852 O O . LYS A 1 354 ? -9.645 2.223 -3.549 1.00 98.25 354 LYS A O 1
ATOM 2857 N N . ILE A 1 355 ? -8.809 4.306 -3.596 1.00 97.62 355 ILE A N 1
ATOM 2858 C CA . ILE A 1 355 ? -7.701 4.060 -2.666 1.00 97.62 355 ILE A CA 1
ATOM 2859 C C . ILE A 1 355 ? -8.261 3.897 -1.247 1.00 97.62 355 ILE A C 1
ATOM 2861 O O . ILE A 1 355 ? -9.111 4.682 -0.814 1.00 97.62 355 ILE A O 1
ATOM 2865 N N . SER A 1 356 ? -7.792 2.871 -0.542 1.00 93.88 356 SER A N 1
ATOM 2866 C CA . SER A 1 356 ? -8.258 2.453 0.782 1.00 93.88 356 SER A CA 1
ATOM 2867 C C . SER A 1 356 ? -7.092 2.164 1.734 1.00 93.88 3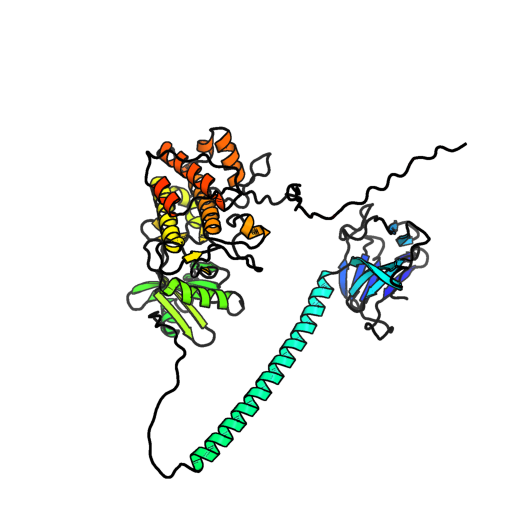56 SER A C 1
ATOM 2869 O O . SER A 1 356 ? -5.954 2.061 1.294 1.00 93.88 356 SER A O 1
ATOM 2871 N N . ASP A 1 357 ? -7.406 1.958 3.017 1.00 89.25 357 ASP A N 1
ATOM 2872 C CA . ASP A 1 357 ? -6.465 1.570 4.084 1.00 89.25 357 ASP A CA 1
ATOM 2873 C C . ASP A 1 357 ? -5.426 2.650 4.444 1.00 89.25 357 ASP A C 1
ATOM 2875 O O . ASP A 1 357 ? -4.228 2.546 4.187 1.00 89.25 357 ASP A O 1
ATOM 2879 N N . PHE A 1 358 ? -5.901 3.704 5.111 1.00 89.56 358 PHE A N 1
ATOM 2880 C CA . PHE A 1 358 ? -5.092 4.859 5.521 1.00 89.56 358 PHE A CA 1
ATOM 2881 C C . PHE A 1 358 ? -4.435 4.676 6.899 1.00 89.56 358 PHE A C 1
ATOM 2883 O O . PHE A 1 358 ? -3.846 5.615 7.436 1.00 89.56 358 PHE A O 1
ATOM 2890 N N . GLY A 1 359 ? -4.495 3.480 7.495 1.00 84.19 359 GLY A N 1
ATOM 2891 C CA . GLY A 1 359 ? -3.948 3.214 8.833 1.00 84.19 359 GLY A CA 1
ATOM 2892 C C . GLY A 1 359 ? -2.459 3.542 8.978 1.00 84.19 359 GLY A C 1
ATOM 2893 O O . GLY A 1 359 ? -1.998 3.958 10.051 1.00 84.19 359 GLY A O 1
ATOM 2894 N N . THR A 1 360 ? -1.701 3.420 7.887 1.00 84.06 360 THR A N 1
ATOM 2895 C CA . THR A 1 360 ? -0.268 3.727 7.834 1.00 84.06 360 THR A CA 1
ATOM 2896 C C . THR A 1 360 ? 0.052 5.138 7.363 1.00 84.06 360 THR A C 1
ATOM 2898 O O . THR A 1 360 ? 1.229 5.500 7.389 1.00 84.06 360 THR A O 1
ATOM 2901 N N . ALA A 1 361 ? -0.936 5.922 6.936 1.00 89.25 361 ALA A N 1
ATOM 2902 C CA . ALA A 1 361 ? -0.711 7.211 6.300 1.00 89.25 361 ALA A CA 1
ATOM 2903 C C . ALA A 1 361 ? -0.203 8.282 7.287 1.00 89.25 361 ALA A C 1
ATOM 2905 O O . ALA A 1 361 ? -0.264 8.134 8.516 1.00 89.25 361 ALA A O 1
ATOM 2906 N N . ARG A 1 362 ? 0.393 9.349 6.749 1.00 88.62 362 ARG A N 1
ATOM 2907 C CA . ARG A 1 362 ? 1.014 10.443 7.512 1.00 88.62 362 ARG A CA 1
ATOM 2908 C C . ARG A 1 362 ? 0.642 11.801 6.937 1.00 88.62 362 ARG A C 1
ATOM 2910 O O . ARG A 1 362 ? 0.612 11.957 5.722 1.00 88.62 362 ARG A O 1
ATOM 2917 N N . ILE A 1 363 ? 0.394 12.757 7.831 1.00 84.31 363 ILE A N 1
ATOM 2918 C CA . ILE A 1 363 ? 0.130 14.162 7.508 1.00 84.31 363 ILE A CA 1
ATOM 2919 C C . ILE A 1 363 ? 1.454 14.909 7.532 1.00 84.31 363 ILE A C 1
ATOM 2921 O O . ILE A 1 363 ? 2.162 14.851 8.536 1.00 84.31 363 ILE A O 1
ATOM 2925 N N . PHE A 1 364 ? 1.761 15.625 6.460 1.00 83.12 364 PHE A N 1
ATOM 2926 C CA . PHE A 1 364 ? 2.842 16.601 6.421 1.00 83.12 364 PHE A CA 1
ATOM 2927 C C . PHE A 1 364 ? 2.244 18.001 6.562 1.00 83.12 364 PHE A C 1
ATOM 2929 O O . PHE A 1 364 ? 1.276 18.345 5.880 1.00 83.12 364 PHE A O 1
ATOM 2936 N N . GLY A 1 365 ? 2.806 18.792 7.476 1.00 69.00 365 GLY A N 1
ATOM 2937 C CA . GLY A 1 365 ? 2.423 20.185 7.707 1.00 69.00 365 GLY A CA 1
ATOM 2938 C C . GLY A 1 365 ? 3.462 21.162 7.154 1.00 69.00 365 GLY A C 1
ATOM 2939 O O . GLY A 1 365 ? 4.653 20.854 7.115 1.00 69.00 365 GLY A O 1
ATOM 2940 N N . GLY A 1 366 ? 3.014 22.357 6.758 1.00 67.94 366 GLY A N 1
ATOM 2941 C CA . GLY A 1 366 ? 3.893 23.451 6.329 1.00 67.94 366 GLY A CA 1
ATOM 2942 C C . GLY A 1 366 ? 4.778 23.097 5.126 1.00 67.94 366 GLY A C 1
ATOM 2943 O O . GLY A 1 366 ? 4.310 22.521 4.145 1.00 67.94 366 GLY A O 1
ATOM 2944 N N . GLU A 1 367 ? 6.066 23.443 5.205 1.00 67.44 367 GLU A N 1
ATOM 2945 C CA . GLU A 1 367 ? 7.060 23.221 4.140 1.00 67.44 367 GLU A CA 1
ATOM 2946 C C . GLU A 1 367 ? 7.666 21.807 4.133 1.00 67.44 367 GLU A C 1
ATOM 2948 O O . GLU A 1 367 ? 8.530 21.508 3.310 1.00 67.44 367 GLU A O 1
ATOM 2953 N N . GLN A 1 368 ? 7.228 20.906 5.019 1.00 73.44 368 GLN A N 1
ATOM 2954 C CA . GLN A 1 368 ? 7.815 19.573 5.124 1.00 73.44 368 GLN A CA 1
ATOM 2955 C C . GLN A 1 368 ? 7.575 18.748 3.845 1.00 73.44 368 GLN A C 1
ATOM 2957 O O . GLN A 1 368 ? 6.439 18.540 3.399 1.00 73.44 368 GLN A O 1
ATOM 2962 N N . THR A 1 369 ? 8.661 18.263 3.241 1.00 75.75 369 THR A N 1
ATOM 2963 C CA . THR A 1 369 ? 8.654 17.467 1.999 1.00 75.75 369 THR A CA 1
ATOM 2964 C C . THR A 1 369 ? 9.079 16.016 2.212 1.00 75.75 369 THR A C 1
ATOM 2966 O O . THR A 1 369 ? 8.676 15.151 1.433 1.00 75.75 369 THR A O 1
ATOM 2969 N N . GLU A 1 370 ? 9.809 15.727 3.292 1.00 80.88 370 GLU A N 1
ATOM 2970 C CA . GLU A 1 370 ? 10.286 14.393 3.666 1.00 80.88 370 GLU A CA 1
ATOM 2971 C C . GLU A 1 370 ? 10.308 14.180 5.191 1.00 80.88 370 GLU A C 1
ATOM 2973 O O . GLU A 1 370 ? 10.340 15.127 5.981 1.00 80.88 370 GLU A O 1
ATOM 2978 N N . GLU A 1 371 ? 10.271 12.917 5.622 1.00 84.56 371 GLU A N 1
ATOM 2979 C CA . GLU A 1 371 ? 10.413 12.527 7.027 1.00 84.56 371 GLU A CA 1
ATOM 2980 C C . GLU A 1 371 ? 11.168 11.195 7.141 1.00 84.56 371 GLU A C 1
ATOM 2982 O O . GLU A 1 371 ? 11.075 10.324 6.273 1.00 84.56 371 GLU A O 1
ATOM 2987 N N . LYS A 1 372 ? 11.901 11.008 8.243 1.00 85.56 372 LYS A N 1
ATOM 2988 C CA . LYS A 1 372 ? 12.595 9.758 8.564 1.00 85.56 372 LYS A CA 1
ATOM 2989 C C . LYS A 1 372 ? 11.915 9.050 9.724 1.00 85.56 372 LYS A C 1
ATOM 2991 O O . LYS A 1 372 ? 11.791 9.601 10.816 1.00 85.56 372 LYS A O 1
ATOM 2996 N N . THR A 1 373 ? 11.554 7.784 9.538 1.00 81.62 373 THR A N 1
ATOM 2997 C CA . THR A 1 373 ? 10.993 6.953 10.607 1.00 81.62 373 THR A CA 1
ATOM 2998 C C . THR A 1 373 ? 11.905 5.791 10.981 1.00 81.62 373 THR A C 1
ATOM 3000 O O . THR A 1 373 ? 12.523 5.155 10.136 1.00 81.62 373 THR A O 1
ATOM 3003 N N . ARG A 1 374 ? 11.953 5.461 12.277 1.00 75.12 374 ARG A N 1
ATOM 3004 C CA . ARG A 1 374 ? 12.626 4.245 12.774 1.00 75.12 374 ARG A CA 1
ATOM 3005 C C . ARG A 1 374 ? 11.792 2.978 12.566 1.00 75.12 374 ARG A C 1
ATOM 3007 O O . ARG A 1 374 ? 12.302 1.881 12.753 1.00 75.12 374 ARG A O 1
ATOM 3014 N N . ARG A 1 375 ? 10.500 3.123 12.248 1.00 79.69 375 ARG A N 1
ATOM 3015 C CA . ARG A 1 375 ? 9.571 2.009 12.040 1.00 79.69 375 ARG A CA 1
ATOM 3016 C C . ARG A 1 375 ? 9.109 2.021 10.586 1.00 79.69 375 ARG A C 1
ATOM 3018 O O . ARG A 1 375 ? 8.141 2.703 10.252 1.00 79.69 375 ARG A O 1
ATOM 3025 N N . VAL A 1 376 ? 9.812 1.262 9.752 1.00 81.88 376 VAL A N 1
ATOM 3026 C CA . VAL A 1 376 ? 9.409 0.987 8.368 1.00 81.88 376 VAL A CA 1
ATOM 3027 C C . VAL A 1 376 ? 8.151 0.117 8.409 1.00 81.88 376 VAL A C 1
ATOM 3029 O O . VAL A 1 376 ? 8.122 -0.904 9.096 1.00 81.88 376 VAL A O 1
ATOM 3032 N N . ILE A 1 377 ? 7.078 0.579 7.768 1.00 81.12 377 ILE A N 1
ATOM 3033 C CA . ILE A 1 377 ? 5.787 -0.111 7.684 1.00 81.12 377 ILE A CA 1
ATOM 3034 C C . ILE A 1 377 ? 5.309 0.036 6.248 1.00 81.12 377 ILE A C 1
ATOM 3036 O O . ILE A 1 377 ? 5.219 1.153 5.759 1.00 81.12 377 ILE A O 1
ATOM 3040 N N . GLY A 1 378 ? 4.972 -1.070 5.609 1.00 82.56 378 GLY A N 1
ATOM 3041 C CA . GLY A 1 378 ? 4.504 -1.100 4.234 1.00 82.56 378 GLY A CA 1
ATOM 3042 C C . GLY A 1 378 ? 4.672 -2.503 3.679 1.00 82.56 378 GLY A C 1
ATOM 3043 O O . GLY A 1 378 ? 5.178 -3.402 4.359 1.00 82.56 378 GLY A O 1
ATOM 3044 N N . THR A 1 379 ? 4.242 -2.695 2.443 1.00 84.50 379 THR A N 1
ATOM 3045 C CA . THR A 1 379 ? 4.297 -3.999 1.786 1.00 84.50 379 THR A CA 1
ATOM 3046 C C . THR A 1 379 ? 5.553 -4.114 0.931 1.00 84.50 379 THR A C 1
ATOM 3048 O O . THR A 1 379 ? 5.793 -3.300 0.035 1.00 84.50 379 THR A O 1
ATOM 3051 N N . TYR A 1 380 ? 6.371 -5.134 1.206 1.00 82.56 380 TYR A N 1
ATOM 3052 C CA . TYR A 1 380 ? 7.561 -5.434 0.407 1.00 82.56 380 TYR A CA 1
ATOM 3053 C C . TYR A 1 380 ? 7.190 -5.634 -1.071 1.00 82.56 380 TYR A C 1
ATOM 3055 O O . TYR A 1 380 ? 6.123 -6.153 -1.390 1.00 82.56 380 TYR A O 1
ATOM 3063 N N . GLY A 1 381 ? 8.050 -5.159 -1.972 1.00 85.38 381 GLY A N 1
ATOM 3064 C CA . GLY A 1 381 ? 7.774 -5.095 -3.411 1.00 85.38 381 GLY A CA 1
ATOM 3065 C C . GLY A 1 381 ? 7.091 -3.801 -3.873 1.00 85.38 381 GLY A C 1
ATOM 3066 O O . GLY A 1 381 ? 7.248 -3.439 -5.031 1.00 85.38 381 GLY A O 1
ATOM 3067 N N . TYR A 1 382 ? 6.407 -3.062 -2.995 1.00 91.88 382 TYR A N 1
ATOM 3068 C CA . TYR A 1 382 ? 5.835 -1.743 -3.325 1.00 91.88 382 TYR A CA 1
ATOM 3069 C C . TYR A 1 382 ? 6.602 -0.583 -2.684 1.00 91.88 382 TYR A C 1
ATOM 3071 O O . TYR A 1 382 ? 6.469 0.559 -3.119 1.00 91.88 382 TYR A O 1
ATOM 3079 N N . MET A 1 383 ? 7.391 -0.855 -1.640 1.00 91.31 383 MET A N 1
ATOM 3080 C CA . MET A 1 383 ? 8.186 0.160 -0.946 1.00 91.31 383 MET A CA 1
ATOM 3081 C C . MET A 1 383 ? 9.327 0.679 -1.822 1.00 91.31 383 MET A C 1
ATOM 3083 O O . MET A 1 383 ? 10.058 -0.109 -2.421 1.00 91.31 383 MET A O 1
ATOM 3087 N N . SER A 1 384 ? 9.522 1.999 -1.825 1.00 93.06 384 SER A N 1
ATOM 3088 C CA . SER A 1 384 ? 10.686 2.606 -2.465 1.00 93.06 384 SER A CA 1
ATOM 3089 C C . SER A 1 384 ? 11.993 2.228 -1.747 1.00 93.06 384 SER A C 1
ATOM 3091 O O . SER A 1 384 ? 11.978 1.998 -0.529 1.00 93.06 384 SER A O 1
ATOM 3093 N N . PRO A 1 385 ? 13.139 2.179 -2.456 1.00 91.44 385 PRO A N 1
ATOM 3094 C CA . PRO A 1 385 ? 14.417 1.773 -1.871 1.00 91.44 385 PRO A CA 1
ATOM 3095 C C . PRO A 1 385 ? 14.822 2.616 -0.660 1.00 91.44 385 PRO A C 1
ATOM 3097 O O . PRO A 1 385 ? 15.184 2.074 0.383 1.00 91.44 385 PRO A O 1
ATOM 3100 N N . GLU A 1 386 ? 14.701 3.943 -0.748 1.00 91.06 386 GLU A N 1
ATOM 3101 C CA . GLU A 1 386 ? 15.078 4.843 0.342 1.00 91.06 386 GLU A CA 1
ATOM 3102 C C . GLU A 1 386 ? 14.216 4.631 1.596 1.00 91.06 386 GLU A C 1
ATOM 3104 O O . GLU A 1 386 ? 14.729 4.687 2.723 1.00 91.06 386 GLU A O 1
ATOM 3109 N N . TYR A 1 387 ? 12.936 4.288 1.413 1.00 90.19 387 TYR A N 1
ATOM 3110 C CA . TYR A 1 387 ? 12.039 3.984 2.519 1.00 90.19 387 TYR A CA 1
ATOM 3111 C C . TYR A 1 387 ? 12.361 2.635 3.155 1.00 90.19 387 TYR A C 1
ATOM 3113 O O . TYR A 1 387 ? 12.496 2.548 4.377 1.00 90.19 387 TYR A O 1
ATOM 3121 N N . ALA A 1 388 ? 12.555 1.604 2.333 1.00 87.56 388 ALA A N 1
ATOM 3122 C CA . ALA A 1 388 ? 12.867 0.260 2.798 1.00 87.56 388 ALA A CA 1
ATOM 3123 C C . ALA A 1 388 ? 14.220 0.190 3.528 1.00 87.56 388 ALA A C 1
ATOM 3125 O O . ALA A 1 388 ? 14.327 -0.465 4.564 1.00 87.56 388 ALA A O 1
ATOM 3126 N N . MET A 1 389 ? 15.244 0.882 3.016 1.00 83.62 389 MET A N 1
ATOM 3127 C CA . MET A 1 389 ? 16.614 0.802 3.537 1.00 83.62 389 MET A CA 1
ATOM 3128 C C . MET A 1 389 ? 16.858 1.714 4.738 1.00 83.62 389 MET A C 1
ATOM 3130 O O . MET A 1 389 ? 17.591 1.355 5.657 1.00 83.62 389 MET A O 1
ATOM 3134 N N . SER A 1 390 ? 16.285 2.919 4.727 1.00 81.62 390 SER A N 1
ATOM 3135 C CA . SER A 1 390 ? 16.670 3.977 5.672 1.00 81.62 390 SER A CA 1
ATOM 3136 C C . SER A 1 390 ? 15.496 4.653 6.379 1.00 81.62 390 SER A C 1
ATOM 3138 O O . SER A 1 390 ? 15.710 5.522 7.231 1.00 81.62 390 SER A O 1
ATOM 3140 N N . GLY A 1 391 ? 14.265 4.238 6.063 1.00 86.81 391 GLY A N 1
ATOM 3141 C CA . GLY A 1 391 ? 13.042 4.766 6.658 1.00 86.81 391 GLY A CA 1
ATOM 3142 C C . GLY A 1 391 ? 12.682 6.181 6.212 1.00 86.81 391 GLY A C 1
ATOM 3143 O O . GLY A 1 391 ? 11.820 6.788 6.847 1.00 86.81 391 GLY A O 1
ATOM 3144 N N . HIS A 1 392 ? 13.315 6.714 5.162 1.00 88.06 392 HIS A N 1
ATOM 3145 C CA . HIS A 1 392 ? 12.946 8.009 4.586 1.00 88.06 392 HIS A CA 1
ATOM 3146 C C . HIS A 1 392 ? 11.723 7.845 3.694 1.00 88.06 392 HIS A C 1
ATOM 3148 O O . HIS A 1 392 ? 11.736 7.035 2.773 1.00 88.06 392 HIS A O 1
ATOM 3154 N N . PHE A 1 393 ? 10.665 8.600 3.967 1.00 92.25 393 PHE A N 1
ATOM 3155 C CA . PHE A 1 393 ? 9.476 8.610 3.127 1.00 92.25 393 PHE A CA 1
ATOM 3156 C C . PHE A 1 393 ? 9.067 10.031 2.760 1.00 92.25 393 PHE A C 1
ATOM 3158 O O . PHE A 1 393 ? 9.258 10.983 3.517 1.00 92.25 393 PHE A O 1
ATOM 3165 N N . SER A 1 394 ? 8.486 10.150 1.575 1.00 94.12 394 SER A N 1
ATOM 3166 C CA . SER A 1 394 ? 7.942 11.387 1.026 1.00 94.12 394 SER A CA 1
ATOM 3167 C C . SER A 1 394 ? 6.788 11.054 0.079 1.00 94.12 394 SER A C 1
ATOM 3169 O O . SER A 1 394 ? 6.464 9.884 -0.144 1.00 94.12 394 SER A O 1
ATOM 3171 N N . ILE A 1 395 ? 6.206 12.073 -0.553 1.00 95.44 395 ILE A N 1
ATOM 3172 C CA . ILE A 1 395 ? 5.264 11.872 -1.665 1.00 95.44 395 ILE A CA 1
ATOM 3173 C C . ILE A 1 395 ? 5.870 11.003 -2.785 1.00 95.44 395 ILE A C 1
ATOM 3175 O O . ILE A 1 395 ? 5.156 10.256 -3.446 1.00 95.44 395 ILE A O 1
ATOM 3179 N N . LYS A 1 396 ? 7.202 11.024 -2.960 1.00 96.69 396 LYS A N 1
ATOM 3180 C CA . LYS A 1 396 ? 7.913 10.234 -3.979 1.00 96.69 396 LYS A CA 1
ATOM 3181 C C . LYS A 1 396 ? 7.983 8.744 -3.640 1.00 96.69 396 LYS A C 1
ATOM 3183 O O . LYS A 1 396 ? 8.245 7.935 -4.530 1.00 96.69 396 LYS A O 1
ATOM 3188 N N . SER A 1 397 ? 7.755 8.372 -2.382 1.00 95.81 397 SER A N 1
ATOM 3189 C CA . SER A 1 397 ? 7.629 6.971 -1.977 1.00 95.81 397 SER A CA 1
ATOM 3190 C C . SER A 1 397 ? 6.314 6.378 -2.491 1.00 95.81 397 SER A C 1
ATOM 3192 O O . SER A 1 397 ? 6.330 5.296 -3.064 1.00 95.81 397 SER A O 1
ATOM 3194 N N . ASP A 1 398 ? 5.204 7.121 -2.397 1.00 97.44 398 ASP A N 1
ATOM 3195 C CA . ASP A 1 398 ? 3.918 6.709 -2.983 1.00 97.44 398 ASP A CA 1
ATOM 3196 C C . ASP A 1 398 ? 3.970 6.688 -4.521 1.00 97.44 398 ASP A C 1
ATOM 3198 O O . ASP A 1 398 ? 3.381 5.804 -5.140 1.00 97.44 398 ASP A O 1
ATOM 3202 N N . VAL A 1 399 ? 4.702 7.626 -5.148 1.00 98.38 399 VAL A N 1
ATOM 3203 C CA . VAL A 1 399 ? 4.937 7.630 -6.609 1.00 98.38 399 VAL A CA 1
ATOM 3204 C C . VAL A 1 399 ? 5.620 6.334 -7.052 1.00 98.38 399 VAL A C 1
ATOM 3206 O O . VAL A 1 399 ? 5.213 5.733 -8.043 1.00 98.38 399 VAL A O 1
ATOM 3209 N N . PHE A 1 400 ? 6.618 5.860 -6.302 1.00 97.75 400 PHE A N 1
ATOM 3210 C CA . PHE A 1 400 ? 7.268 4.581 -6.590 1.00 97.75 400 PHE A CA 1
ATOM 3211 C C . PHE A 1 400 ? 6.268 3.421 -6.518 1.00 97.75 400 PHE A C 1
ATOM 3213 O O . PHE A 1 400 ? 6.159 2.644 -7.465 1.00 97.75 400 PHE A O 1
ATOM 3220 N N . SER A 1 401 ? 5.485 3.337 -5.437 1.00 97.56 401 SER A N 1
ATOM 3221 C CA . SER A 1 401 ? 4.456 2.301 -5.283 1.00 97.56 401 SER A CA 1
ATOM 3222 C C . SER A 1 401 ? 3.412 2.343 -6.404 1.00 97.56 401 SER A C 1
ATOM 3224 O O . SER A 1 401 ? 2.992 1.295 -6.892 1.00 97.56 401 SER A O 1
ATOM 3226 N N . PHE A 1 402 ? 3.027 3.540 -6.859 1.00 98.62 402 PHE A N 1
ATOM 3227 C CA . PHE A 1 402 ? 2.157 3.722 -8.020 1.00 98.62 402 PHE A CA 1
ATOM 3228 C C . PHE A 1 402 ? 2.774 3.128 -9.286 1.00 98.62 402 PHE A C 1
ATOM 3230 O O . PHE A 1 402 ? 2.111 2.351 -9.969 1.00 98.62 402 PHE A O 1
ATOM 3237 N N . GLY A 1 403 ? 4.044 3.431 -9.571 1.00 98.19 403 GLY A N 1
ATOM 3238 C CA . GLY A 1 403 ? 4.748 2.871 -10.723 1.00 98.19 403 GLY A CA 1
ATOM 3239 C C . GLY A 1 403 ? 4.737 1.340 -10.726 1.00 98.19 403 GLY A C 1
ATOM 3240 O O . GLY A 1 403 ? 4.422 0.737 -11.749 1.00 98.19 403 GLY A O 1
ATOM 3241 N N . VAL A 1 404 ? 4.956 0.708 -9.567 1.00 96.94 404 VAL A N 1
ATOM 3242 C CA . VAL A 1 404 ? 4.842 -0.755 -9.420 1.00 96.94 404 VAL A CA 1
ATOM 3243 C C . VAL A 1 404 ? 3.438 -1.250 -9.774 1.00 96.94 404 VAL A C 1
ATOM 3245 O O . VAL A 1 404 ? 3.308 -2.182 -10.562 1.00 96.94 404 VAL A O 1
ATOM 3248 N N . ILE A 1 405 ? 2.383 -0.613 -9.255 1.00 98.12 405 ILE A N 1
ATOM 3249 C CA . ILE A 1 405 ? 0.988 -0.992 -9.549 1.00 98.12 405 ILE A CA 1
ATOM 3250 C C . ILE A 1 405 ? 0.681 -0.880 -11.047 1.00 98.12 405 ILE A C 1
ATOM 3252 O O . ILE A 1 405 ? -0.022 -1.734 -11.587 1.00 98.12 405 ILE A O 1
ATOM 3256 N N . VAL A 1 406 ? 1.210 0.139 -11.731 1.00 98.38 406 VAL A N 1
ATOM 3257 C CA . VAL A 1 406 ? 1.041 0.292 -13.185 1.00 98.38 406 VAL A CA 1
ATOM 3258 C C . VAL A 1 406 ? 1.711 -0.860 -13.938 1.00 98.38 406 VAL A C 1
ATOM 3260 O O . VAL A 1 406 ? 1.094 -1.431 -14.834 1.00 98.38 406 VAL A O 1
ATOM 3263 N N . LEU A 1 407 ? 2.927 -1.260 -13.555 1.00 97.00 407 LEU A N 1
ATOM 3264 C CA . LEU A 1 407 ? 3.600 -2.415 -14.167 1.00 97.00 407 LEU A CA 1
ATOM 3265 C C . LEU A 1 407 ? 2.839 -3.724 -13.928 1.00 97.00 407 LEU A C 1
ATOM 3267 O O . LEU A 1 407 ? 2.717 -4.546 -14.840 1.00 97.00 407 LEU A O 1
ATOM 3271 N N . GLU A 1 408 ? 2.280 -3.913 -12.731 1.00 96.06 408 GLU A N 1
ATOM 3272 C CA . GLU A 1 408 ? 1.409 -5.057 -12.447 1.00 96.06 408 GLU A CA 1
ATOM 3273 C C . GLU A 1 408 ? 0.160 -5.023 -13.339 1.00 96.06 408 GLU A C 1
ATOM 3275 O O . GLU A 1 408 ? -0.149 -6.035 -13.960 1.00 96.06 408 GLU A O 1
ATOM 3280 N N . LEU A 1 409 ? -0.498 -3.859 -13.480 1.00 96.25 409 LEU A N 1
ATOM 3281 C CA . LEU A 1 409 ? -1.658 -3.623 -14.360 1.00 96.25 409 LEU A CA 1
ATOM 3282 C C . LEU A 1 409 ? -1.396 -3.979 -15.822 1.00 96.25 409 LEU A C 1
ATOM 3284 O O . LEU A 1 409 ? -2.228 -4.639 -16.447 1.00 96.25 409 LEU A O 1
ATOM 3288 N N . ILE A 1 410 ? -0.248 -3.575 -16.356 1.00 95.81 410 ILE A N 1
ATOM 3289 C CA . ILE A 1 410 ? 0.114 -3.831 -17.753 1.00 95.81 410 ILE A CA 1
ATOM 3290 C C . ILE A 1 410 ? 0.430 -5.311 -17.972 1.00 95.81 410 ILE A C 1
ATOM 3292 O O . ILE A 1 410 ? -0.027 -5.887 -18.957 1.00 95.81 410 ILE A O 1
ATOM 3296 N N . SER A 1 411 ? 1.164 -5.932 -17.047 1.00 93.75 411 SER A N 1
ATOM 3297 C CA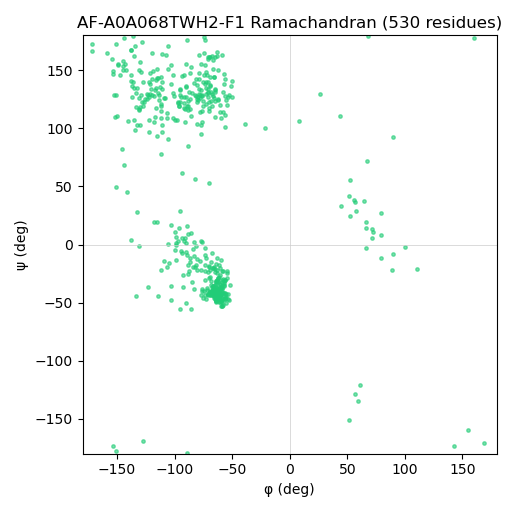 . SER A 1 411 ? 1.666 -7.302 -17.214 1.00 93.75 411 SER A CA 1
ATOM 3298 C C . SER A 1 411 ? 0.713 -8.403 -16.763 1.00 93.75 411 SER A C 1
ATOM 3300 O O . SER A 1 411 ? 0.849 -9.553 -17.177 1.00 93.75 411 SER A O 1
ATOM 3302 N N . GLY A 1 412 ? -0.227 -8.096 -15.868 1.00 91.88 412 GLY A N 1
ATOM 3303 C CA . GLY A 1 412 ? -1.023 -9.117 -15.190 1.00 91.88 412 GLY A CA 1
ATOM 3304 C C . GLY A 1 412 ? -0.199 -10.008 -14.246 1.00 91.88 412 GLY A C 1
ATOM 3305 O O . GLY A 1 412 ? -0.668 -11.077 -13.844 1.00 91.88 412 GLY A O 1
ATOM 3306 N N . ARG A 1 413 ? 1.037 -9.609 -13.906 1.00 90.50 413 ARG A N 1
ATOM 3307 C CA . ARG A 1 413 ? 1.992 -10.371 -13.083 1.00 90.50 413 ARG A CA 1
ATOM 3308 C C . ARG A 1 413 ? 2.267 -9.632 -11.775 1.00 90.50 413 ARG A C 1
ATOM 3310 O O . ARG A 1 413 ? 2.314 -8.407 -11.749 1.00 90.50 413 ARG A O 1
ATOM 3317 N N . LYS A 1 414 ? 2.439 -10.379 -10.681 1.00 87.88 414 LYS A N 1
ATOM 3318 C CA . LYS A 1 414 ? 2.827 -9.812 -9.379 1.00 87.88 414 LYS A CA 1
ATOM 3319 C C . LYS A 1 414 ? 4.289 -9.387 -9.419 1.00 87.88 414 LYS A C 1
ATOM 3321 O O . LYS A 1 414 ? 5.113 -10.143 -9.921 1.00 87.88 414 LYS A O 1
ATOM 3326 N N . ASN A 1 415 ? 4.623 -8.242 -8.828 1.00 81.44 415 ASN A N 1
ATOM 3327 C CA . ASN A 1 415 ? 6.020 -7.843 -8.658 1.00 81.44 415 ASN A CA 1
ATOM 3328 C C . ASN A 1 415 ? 6.755 -8.762 -7.667 1.00 81.44 415 ASN A C 1
ATOM 3330 O O . ASN A 1 415 ? 7.903 -9.139 -7.888 1.00 81.44 415 ASN A O 1
ATOM 3334 N N . TRP A 1 416 ? 6.082 -9.153 -6.581 1.00 67.44 416 TRP A N 1
ATOM 3335 C CA . TRP A 1 416 ? 6.638 -10.051 -5.569 1.00 67.44 416 TRP A CA 1
ATOM 3336 C C . TRP A 1 416 ? 6.573 -11.520 -6.011 1.00 67.44 416 TRP A C 1
ATOM 3338 O O . TRP A 1 416 ? 5.495 -12.019 -6.346 1.00 67.44 416 TRP A O 1
ATOM 3348 N N . GLY A 1 417 ? 7.712 -12.221 -5.966 1.00 58.81 417 GLY A N 1
ATOM 3349 C CA . GLY A 1 417 ? 7.838 -13.626 -6.375 1.00 58.81 417 GLY A CA 1
ATOM 3350 C C . GLY A 1 417 ? 7.941 -13.852 -7.889 1.00 58.81 417 GLY A C 1
ATOM 3351 O O . GLY A 1 417 ? 7.884 -14.999 -8.331 1.00 58.81 417 GLY A O 1
ATOM 3352 N N . PHE A 1 418 ? 8.076 -12.785 -8.685 1.00 60.78 418 PHE A N 1
ATOM 3353 C CA . PHE A 1 418 ? 8.470 -12.885 -10.089 1.00 60.78 418 PHE A CA 1
ATOM 3354 C C . PHE A 1 418 ? 9.990 -13.034 -10.183 1.00 60.78 418 PHE A C 1
ATOM 3356 O O . PHE A 1 418 ? 10.717 -12.210 -9.631 1.00 60.78 418 PHE A O 1
ATOM 3363 N N . TYR A 1 419 ? 10.443 -14.055 -10.909 1.00 59.19 419 TYR A N 1
ATOM 3364 C CA . TYR A 1 419 ? 11.850 -14.262 -11.237 1.00 59.19 419 TYR A CA 1
ATOM 3365 C C . TYR A 1 419 ? 11.975 -14.439 -12.747 1.00 59.19 419 TYR A C 1
ATOM 3367 O O . TYR A 1 419 ? 11.393 -15.366 -13.317 1.00 59.19 419 TYR A O 1
ATOM 3375 N N . ASP A 1 420 ? 12.724 -13.542 -13.388 1.00 54.59 420 ASP A N 1
ATOM 3376 C CA . ASP A 1 420 ? 13.120 -13.715 -14.786 1.00 54.59 420 ASP A CA 1
ATOM 3377 C C . ASP A 1 420 ? 14.051 -14.936 -14.906 1.00 54.59 420 ASP A C 1
ATOM 3379 O O . ASP A 1 420 ? 15.062 -14.993 -14.191 1.00 54.59 420 ASP A O 1
ATOM 3383 N N . PRO A 1 421 ? 13.764 -15.916 -15.784 1.00 48.22 421 PRO A N 1
ATOM 3384 C CA . PRO A 1 421 ? 14.657 -17.045 -16.000 1.00 48.22 421 PRO A CA 1
ATOM 3385 C C . PRO A 1 421 ? 16.060 -16.565 -16.413 1.00 48.22 421 PRO A C 1
ATOM 3387 O O . PRO A 1 421 ? 16.263 -16.039 -17.506 1.00 48.22 421 PRO A O 1
ATOM 3390 N N . GLY A 1 422 ? 17.042 -16.754 -15.527 1.00 50.38 422 GLY A N 1
ATOM 3391 C CA . GLY A 1 422 ? 18.464 -16.531 -15.807 1.00 50.38 422 GLY A CA 1
ATOM 3392 C C . GLY A 1 422 ? 19.082 -15.219 -15.311 1.00 50.38 422 GLY A C 1
ATOM 3393 O O . GLY A 1 422 ? 20.285 -15.062 -15.499 1.00 50.38 422 GLY A O 1
ATOM 3394 N N . HIS A 1 423 ? 18.329 -14.300 -14.686 1.00 55.56 423 HIS A N 1
ATOM 3395 C CA . HIS A 1 423 ? 18.886 -13.000 -14.259 1.00 55.56 423 HIS A CA 1
ATOM 3396 C C . HIS A 1 423 ? 18.459 -12.500 -12.858 1.00 55.56 423 HIS A C 1
ATOM 3398 O O . HIS A 1 423 ? 18.843 -11.396 -12.481 1.00 55.56 423 HIS A O 1
ATOM 3404 N N . ASP A 1 424 ? 17.687 -13.270 -12.077 1.00 61.53 424 ASP A N 1
ATOM 3405 C CA . ASP A 1 424 ? 17.232 -12.914 -10.711 1.00 61.53 424 ASP A CA 1
ATOM 3406 C C . ASP A 1 424 ? 16.534 -11.532 -10.583 1.00 61.53 424 ASP A C 1
ATOM 3408 O O . ASP A 1 424 ? 16.497 -10.929 -9.507 1.00 61.53 424 ASP A O 1
ATOM 3412 N N . TYR A 1 425 ? 15.954 -11.005 -11.670 1.00 66.19 425 TYR A N 1
ATOM 3413 C CA . TYR A 1 425 ? 15.233 -9.727 -11.655 1.00 66.19 425 TYR A CA 1
ATOM 3414 C C . TYR A 1 425 ? 13.784 -9.878 -11.174 1.00 66.19 425 TYR A C 1
ATOM 3416 O O . TYR A 1 425 ? 13.066 -10.784 -11.600 1.00 66.19 425 TYR A O 1
ATOM 3424 N N . ASN A 1 426 ? 13.332 -8.917 -10.357 1.00 80.81 426 ASN A N 1
ATOM 3425 C CA . ASN A 1 426 ? 11.909 -8.677 -10.091 1.00 80.81 426 ASN A CA 1
ATOM 3426 C C . ASN A 1 426 ? 11.221 -8.016 -11.312 1.00 80.81 426 ASN A C 1
ATOM 3428 O O . ASN A 1 426 ? 11.880 -7.688 -12.304 1.00 80.81 426 ASN A O 1
ATOM 3432 N N . LEU A 1 427 ? 9.899 -7.796 -11.260 1.00 89.25 427 LEU A N 1
ATOM 3433 C CA . LEU A 1 427 ? 9.130 -7.263 -12.402 1.00 89.25 427 LEU A CA 1
ATOM 3434 C C . LEU A 1 427 ? 9.661 -5.908 -12.900 1.00 89.25 427 LEU A C 1
ATOM 3436 O O . LEU A 1 427 ? 9.653 -5.645 -14.103 1.00 89.25 427 LEU A O 1
ATOM 3440 N N . ILE A 1 428 ? 10.159 -5.067 -11.990 1.00 91.31 428 ILE A N 1
ATOM 3441 C CA . ILE A 1 428 ? 10.761 -3.771 -12.327 1.00 91.31 428 ILE A CA 1
ATOM 3442 C C . ILE A 1 428 ? 12.025 -3.973 -13.176 1.00 91.31 428 ILE A C 1
ATOM 3444 O O . ILE A 1 428 ? 12.153 -3.357 -14.232 1.00 91.31 428 ILE A O 1
ATOM 3448 N N . GLY A 1 429 ? 12.934 -4.859 -12.751 1.00 88.94 429 GLY A N 1
ATOM 3449 C CA . GLY A 1 429 ? 14.168 -5.165 -13.489 1.00 88.94 429 GLY A CA 1
ATOM 3450 C C . GLY A 1 429 ? 13.918 -5.811 -14.843 1.00 88.94 429 GLY A C 1
ATOM 3451 O O . GLY A 1 429 ? 14.524 -5.409 -15.835 1.00 88.94 429 GLY A O 1
ATOM 3452 N N . HIS A 1 430 ? 12.961 -6.734 -14.918 1.00 89.88 430 HIS A N 1
ATOM 3453 C CA . HIS A 1 430 ? 12.554 -7.322 -16.192 1.00 89.88 430 HIS A CA 1
ATOM 3454 C C . HIS A 1 430 ? 11.973 -6.267 -17.146 1.00 89.88 430 HIS A C 1
ATOM 3456 O O . HIS A 1 430 ? 12.348 -6.216 -18.315 1.00 89.88 430 HIS A O 1
ATOM 3462 N N . THR A 1 431 ? 11.131 -5.362 -16.637 1.00 93.06 431 THR A N 1
ATOM 3463 C CA . THR A 1 431 ? 10.593 -4.253 -17.439 1.00 93.06 431 THR A CA 1
ATOM 3464 C C . THR A 1 431 ? 11.700 -3.324 -17.936 1.00 93.06 431 THR A C 1
ATOM 3466 O O . THR A 1 431 ? 11.692 -2.933 -19.099 1.00 93.06 431 THR A O 1
ATOM 3469 N N . TRP A 1 432 ? 12.666 -2.985 -17.079 1.00 93.94 432 TRP A N 1
ATOM 3470 C CA . TRP A 1 432 ? 13.804 -2.136 -17.440 1.00 93.94 432 TRP A CA 1
ATOM 3471 C C . TRP A 1 432 ? 14.658 -2.740 -18.554 1.00 93.94 432 TRP A C 1
ATOM 3473 O O . TRP A 1 432 ? 15.026 -2.048 -19.500 1.00 93.94 432 TRP A O 1
ATOM 3483 N N . LYS A 1 433 ? 14.926 -4.048 -18.475 1.00 91.81 433 LYS A N 1
ATOM 3484 C CA . LYS A 1 433 ? 15.619 -4.793 -19.528 1.00 91.81 433 LYS A CA 1
ATOM 3485 C C . LYS A 1 433 ? 14.861 -4.710 -20.852 1.00 91.81 433 LYS A C 1
ATOM 3487 O O . LYS A 1 433 ? 15.437 -4.291 -21.849 1.00 91.81 433 LYS A O 1
ATOM 3492 N N . LEU A 1 434 ? 13.568 -5.042 -20.849 1.00 94.00 434 LEU A N 1
ATOM 3493 C CA . LEU A 1 434 ? 12.736 -4.970 -22.054 1.00 94.00 434 LEU A CA 1
ATOM 3494 C C . LEU A 1 434 ? 12.657 -3.549 -22.625 1.00 94.00 434 LEU A C 1
ATOM 3496 O O . LEU A 1 434 ? 12.609 -3.389 -23.838 1.00 94.00 434 LEU A O 1
ATOM 3500 N N . TRP A 1 435 ? 12.650 -2.521 -21.775 1.00 95.38 435 TRP A N 1
ATOM 3501 C CA . TRP A 1 435 ? 12.675 -1.124 -22.210 1.00 95.38 435 TRP A CA 1
ATOM 3502 C C . TRP A 1 435 ? 13.968 -0.776 -22.951 1.00 95.38 435 TRP A C 1
ATOM 3504 O O . TRP A 1 435 ? 13.907 -0.243 -24.051 1.00 95.38 435 TRP A O 1
ATOM 3514 N N . ASN A 1 436 ? 15.126 -1.134 -22.391 1.00 93.00 436 ASN A N 1
ATOM 3515 C CA . ASN A 1 436 ? 16.428 -0.852 -23.006 1.00 93.00 436 ASN A CA 1
ATOM 3516 C C . ASN A 1 436 ? 16.696 -1.666 -24.280 1.00 93.00 436 ASN A C 1
ATOM 3518 O O . ASN A 1 436 ? 17.536 -1.279 -25.086 1.00 93.00 436 ASN A O 1
ATOM 3522 N N . GLU A 1 437 ? 16.014 -2.799 -24.447 1.00 94.81 437 GLU A N 1
ATOM 3523 C CA . GLU A 1 437 ? 16.089 -3.642 -25.644 1.00 94.81 437 GLU A CA 1
ATOM 3524 C C . GLU A 1 437 ? 15.030 -3.280 -26.707 1.00 94.81 437 GLU A C 1
ATOM 3526 O O . GLU A 1 437 ? 14.899 -4.010 -27.685 1.00 94.81 437 GLU A O 1
ATOM 3531 N N . ASP A 1 438 ? 14.246 -2.205 -26.524 1.00 94.00 438 ASP A N 1
ATOM 3532 C CA . ASP A 1 438 ? 13.115 -1.818 -27.392 1.00 94.00 438 ASP A CA 1
ATOM 3533 C C . ASP A 1 438 ? 12.028 -2.911 -27.537 1.00 94.00 438 ASP A C 1
ATOM 3535 O O . ASP A 1 438 ? 11.295 -2.995 -28.524 1.00 94.00 438 ASP A O 1
ATOM 3539 N N . ARG A 1 439 ? 11.878 -3.751 -26.505 1.00 94.38 439 ARG A N 1
ATOM 3540 C CA . ARG A 1 439 ? 10.975 -4.918 -26.439 1.00 94.38 439 ARG A CA 1
ATOM 3541 C C . ARG A 1 439 ? 9.875 -4.777 -25.385 1.00 94.38 439 ARG A C 1
ATOM 3543 O O . ARG A 1 439 ? 9.267 -5.760 -24.966 1.00 94.38 439 ARG A O 1
ATOM 3550 N N . CYS A 1 440 ? 9.577 -3.554 -24.943 1.00 92.12 440 CYS A N 1
ATOM 3551 C CA . CYS A 1 440 ? 8.636 -3.296 -23.845 1.00 92.12 440 CYS A CA 1
ATOM 3552 C C . CYS A 1 440 ? 7.210 -3.842 -24.068 1.00 92.12 440 CYS A C 1
ATOM 3554 O O . CYS A 1 440 ? 6.511 -4.118 -23.096 1.00 92.12 440 CYS A O 1
ATOM 3556 N N . LEU A 1 441 ? 6.785 -4.061 -25.317 1.00 93.56 441 LEU A N 1
ATOM 3557 C CA . LEU A 1 441 ? 5.484 -4.666 -25.629 1.00 93.56 441 LEU A CA 1
ATOM 3558 C C . LEU A 1 441 ? 5.369 -6.136 -25.198 1.00 93.56 441 LEU A C 1
ATOM 3560 O O . LEU A 1 441 ? 4.256 -6.609 -24.991 1.00 93.56 441 LEU A O 1
ATOM 3564 N N . GLU A 1 442 ? 6.484 -6.840 -24.988 1.00 93.56 442 GLU A N 1
ATOM 3565 C CA . GLU A 1 442 ? 6.478 -8.204 -24.436 1.00 93.56 442 GLU A CA 1
ATOM 3566 C C . GLU A 1 442 ? 6.038 -8.249 -22.966 1.00 93.56 442 GLU A C 1
ATOM 3568 O O . GLU A 1 442 ? 5.687 -9.310 -22.452 1.00 93.56 442 GLU A O 1
ATOM 3573 N N . LEU A 1 443 ? 6.024 -7.098 -22.282 1.00 93.25 443 LEU A N 1
ATOM 3574 C CA . LEU A 1 443 ? 5.493 -6.993 -20.928 1.00 93.25 443 LEU A CA 1
ATOM 3575 C C . LEU A 1 443 ? 3.971 -7.169 -20.897 1.00 93.25 443 LEU A C 1
ATOM 3577 O O . LEU A 1 443 ? 3.437 -7.558 -19.862 1.00 93.25 443 LEU A O 1
ATOM 3581 N N . VAL A 1 444 ? 3.277 -6.826 -21.985 1.00 93.88 444 VAL A N 1
ATOM 3582 C CA . VAL A 1 444 ? 1.818 -6.702 -22.012 1.00 93.88 444 VAL A CA 1
ATOM 3583 C C . VAL A 1 444 ? 1.157 -8.051 -21.761 1.00 93.88 444 VAL A C 1
ATOM 3585 O O . VAL A 1 444 ? 1.524 -9.066 -22.345 1.00 93.88 444 VAL A O 1
ATOM 3588 N N . ASP A 1 445 ? 0.154 -8.044 -20.889 1.00 91.12 445 ASP A N 1
ATOM 3589 C CA . ASP A 1 445 ? -0.631 -9.221 -20.544 1.00 91.12 445 ASP A CA 1
ATOM 3590 C C . ASP A 1 445 ? -1.231 -9.883 -21.794 1.00 91.12 445 ASP A C 1
ATOM 3592 O O . ASP A 1 445 ? -2.051 -9.293 -22.500 1.00 91.12 445 ASP A O 1
ATOM 3596 N N . GLU A 1 446 ? -0.862 -11.145 -22.019 1.00 89.19 446 GLU A N 1
ATOM 3597 C CA . GLU A 1 446 ? -1.318 -11.983 -23.136 1.00 89.19 446 GLU A CA 1
ATOM 3598 C C . GLU A 1 446 ? -2.853 -12.063 -23.223 1.00 89.19 446 GLU A C 1
ATOM 3600 O O . GLU A 1 446 ? -3.421 -12.279 -24.291 1.00 89.19 446 GLU A O 1
ATOM 3605 N N . MET A 1 447 ? -3.548 -11.838 -22.102 1.00 86.00 447 MET A N 1
ATOM 3606 C CA . MET A 1 447 ? -5.009 -11.867 -22.016 1.00 86.00 447 MET A CA 1
ATOM 3607 C C . MET A 1 447 ? -5.702 -10.649 -22.649 1.00 86.00 447 MET A C 1
ATOM 3609 O O . MET A 1 447 ? -6.930 -10.646 -22.729 1.00 86.00 447 MET A O 1
ATOM 3613 N N . LEU A 1 448 ? -4.957 -9.612 -23.051 1.00 85.00 448 LEU A N 1
ATOM 3614 C CA . LEU A 1 448 ? -5.497 -8.398 -23.678 1.00 85.00 448 LEU A CA 1
ATOM 3615 C C . LEU A 1 448 ? -5.725 -8.530 -25.198 1.00 85.00 448 LEU A C 1
ATOM 3617 O O . LEU A 1 448 ? -6.239 -7.589 -25.795 1.00 85.00 448 LEU A O 1
ATOM 3621 N N . ASP A 1 449 ? -5.355 -9.665 -25.809 1.00 73.50 449 ASP A N 1
ATOM 3622 C CA . ASP A 1 449 ? -5.663 -10.075 -27.200 1.00 73.50 449 ASP A CA 1
ATOM 3623 C C . ASP A 1 449 ? -5.483 -8.974 -28.273 1.00 73.50 449 ASP A C 1
ATOM 3625 O O . ASP A 1 449 ? -6.232 -8.869 -29.241 1.00 73.50 449 ASP A O 1
ATOM 3629 N N . GLY A 1 450 ? -4.508 -8.080 -28.075 1.00 72.56 450 GLY A N 1
ATOM 3630 C CA . GLY A 1 450 ? -4.209 -6.979 -28.998 1.00 72.56 450 GLY A CA 1
ATOM 3631 C C . GLY A 1 450 ? -5.235 -5.836 -29.039 1.00 72.56 450 GLY A C 1
ATOM 3632 O O . GLY A 1 450 ? -5.081 -4.922 -29.847 1.00 72.56 450 GLY A O 1
ATOM 3633 N N . SER A 1 451 ? -6.260 -5.826 -28.178 1.00 79.44 451 SER A N 1
ATOM 3634 C CA . SER A 1 451 ? -7.290 -4.776 -28.147 1.00 79.44 451 SER A CA 1
ATOM 3635 C C . SER A 1 451 ? -6.836 -3.536 -27.356 1.00 79.44 451 SER A C 1
ATOM 3637 O O . SER A 1 451 ? -7.466 -3.149 -26.367 1.00 79.44 451 SER A O 1
ATOM 3639 N N . PHE A 1 452 ? -5.709 -2.935 -27.740 1.00 88.06 452 PHE A N 1
ATOM 3640 C CA . PHE A 1 452 ? -5.137 -1.767 -27.065 1.00 88.06 452 PHE A CA 1
ATOM 3641 C C . PHE A 1 452 ? -4.369 -0.850 -28.019 1.00 88.06 452 PHE A C 1
ATOM 3643 O O . PHE A 1 452 ? -3.845 -1.273 -29.049 1.00 88.06 452 PHE A O 1
ATOM 3650 N N . SER A 1 453 ? -4.266 0.427 -27.652 1.00 91.31 453 SER A N 1
ATOM 3651 C CA . SER A 1 453 ? -3.400 1.375 -28.351 1.00 91.31 453 SER A CA 1
ATOM 3652 C C . SER A 1 453 ? -1.945 1.131 -27.951 1.00 91.31 453 SER A C 1
ATOM 3654 O O . SER A 1 453 ? -1.566 1.352 -26.803 1.00 91.31 453 SER A O 1
ATOM 3656 N N . ILE A 1 454 ? -1.109 0.710 -28.905 1.00 91.75 454 ILE A N 1
ATOM 3657 C CA . ILE A 1 454 ? 0.335 0.497 -28.691 1.00 91.75 454 ILE A CA 1
ATOM 3658 C C . ILE A 1 454 ? 0.994 1.751 -28.100 1.00 91.75 454 ILE A C 1
ATOM 3660 O O . ILE A 1 454 ? 1.786 1.656 -27.166 1.00 91.75 454 ILE A O 1
ATOM 3664 N N . LYS A 1 455 ? 0.635 2.937 -28.613 1.00 92.19 455 LYS A N 1
ATOM 3665 C CA . LYS A 1 455 ? 1.174 4.216 -28.127 1.00 92.19 455 LYS A CA 1
ATOM 3666 C C . LYS A 1 455 ? 0.813 4.462 -26.665 1.00 92.19 455 LYS A C 1
ATOM 3668 O O . LYS A 1 455 ? 1.666 4.893 -25.896 1.00 92.19 455 LYS A O 1
ATOM 3673 N N . GLU A 1 456 ? -0.429 4.175 -26.286 1.00 93.38 456 GLU A N 1
ATOM 3674 C CA . GLU A 1 456 ? -0.912 4.356 -24.917 1.00 93.38 456 GLU A CA 1
ATOM 3675 C C . GLU A 1 456 ? -0.219 3.392 -23.949 1.00 93.38 456 GLU A C 1
ATOM 3677 O O . GLU A 1 456 ? 0.263 3.812 -22.900 1.00 93.38 456 GLU A O 1
ATOM 3682 N N . VAL A 1 457 ? -0.072 2.122 -24.340 1.00 94.81 457 VAL A N 1
ATOM 3683 C CA . VAL A 1 457 ? 0.646 1.115 -23.548 1.00 94.81 457 VAL A CA 1
ATOM 3684 C C . VAL A 1 457 ? 2.099 1.519 -23.321 1.00 94.81 457 VAL A C 1
ATOM 3686 O O . VAL A 1 457 ? 2.540 1.573 -22.174 1.00 94.81 457 VAL A O 1
ATOM 3689 N N . ILE A 1 458 ? 2.841 1.835 -24.389 1.00 94.88 458 ILE A N 1
ATOM 3690 C CA . ILE A 1 458 ? 4.252 2.245 -24.291 1.00 94.88 458 ILE A CA 1
ATOM 3691 C C . ILE A 1 458 ? 4.379 3.470 -23.385 1.00 94.88 458 ILE A C 1
ATOM 3693 O O . ILE A 1 458 ? 5.257 3.522 -22.523 1.00 94.88 458 ILE A O 1
ATOM 3697 N N . ARG A 1 459 ? 3.456 4.427 -23.517 1.00 95.62 459 ARG A N 1
ATOM 3698 C CA . ARG A 1 459 ? 3.399 5.614 -22.665 1.00 95.62 459 ARG A CA 1
ATOM 3699 C C . ARG A 1 459 ? 3.178 5.259 -21.195 1.00 95.62 459 ARG A C 1
ATOM 3701 O O . ARG A 1 459 ? 3.872 5.800 -20.337 1.00 95.62 459 ARG A O 1
ATOM 3708 N N . CYS A 1 460 ? 2.260 4.344 -20.883 1.00 97.25 460 CYS A N 1
ATOM 3709 C CA . CYS A 1 460 ? 2.053 3.870 -19.515 1.00 97.25 460 CYS A CA 1
ATOM 3710 C C . CYS A 1 460 ? 3.295 3.166 -18.952 1.00 97.25 460 CYS A C 1
ATOM 3712 O O . CYS A 1 460 ? 3.645 3.424 -17.801 1.00 97.25 460 CYS A O 1
ATOM 3714 N N . ILE A 1 461 ? 3.988 2.342 -19.749 1.00 97.56 461 ILE A N 1
ATOM 3715 C CA . ILE A 1 461 ? 5.253 1.704 -19.343 1.00 97.56 461 ILE A CA 1
ATOM 3716 C C . ILE A 1 461 ? 6.311 2.772 -19.045 1.00 97.56 461 ILE A C 1
ATOM 3718 O O . ILE A 1 461 ? 6.940 2.733 -17.988 1.00 97.56 461 ILE A O 1
ATOM 3722 N N . GLN A 1 462 ? 6.468 3.766 -19.920 1.00 97.69 462 GLN A N 1
ATOM 3723 C CA . GLN A 1 462 ? 7.435 4.848 -19.732 1.00 97.69 462 GLN A CA 1
ATOM 3724 C C . GLN A 1 462 ? 7.150 5.658 -18.463 1.00 97.69 462 GLN A C 1
ATOM 3726 O O . GLN A 1 462 ? 8.051 5.911 -17.664 1.00 97.69 462 GLN A O 1
ATOM 3731 N N . VAL A 1 463 ? 5.888 6.039 -18.240 1.00 98.38 463 VAL A N 1
ATOM 3732 C CA . VAL A 1 463 ? 5.470 6.750 -17.023 1.00 98.38 463 VAL A CA 1
ATOM 3733 C C . VAL A 1 463 ? 5.714 5.894 -15.781 1.00 98.38 463 VAL A C 1
ATOM 3735 O O . VAL A 1 463 ? 6.204 6.413 -14.778 1.00 98.38 463 VAL A O 1
ATOM 3738 N N . ALA A 1 464 ? 5.425 4.592 -15.837 1.00 98.25 464 ALA A N 1
ATOM 3739 C CA . ALA A 1 464 ? 5.699 3.678 -14.736 1.00 98.25 464 ALA A CA 1
ATOM 3740 C C . ALA A 1 464 ? 7.199 3.609 -14.421 1.00 98.25 464 ALA A C 1
ATOM 3742 O O . ALA A 1 464 ? 7.571 3.736 -13.255 1.00 98.25 464 ALA A O 1
ATOM 3743 N N . LEU A 1 465 ? 8.056 3.510 -15.444 1.00 97.81 465 LEU A N 1
ATOM 3744 C CA . LEU A 1 465 ? 9.515 3.521 -15.302 1.00 97.81 465 LEU A CA 1
ATOM 3745 C C . LEU A 1 465 ? 10.034 4.827 -14.692 1.00 97.81 465 LEU A C 1
ATOM 3747 O O . LEU A 1 465 ? 10.838 4.783 -13.764 1.00 97.81 465 LEU A O 1
ATOM 3751 N N . LEU A 1 466 ? 9.513 5.981 -15.122 1.00 98.38 466 LEU A N 1
ATOM 3752 C CA . LEU A 1 466 ? 9.821 7.279 -14.508 1.00 98.38 466 LEU A CA 1
ATOM 3753 C C . LEU A 1 466 ? 9.447 7.315 -13.016 1.00 98.38 466 LEU A C 1
ATOM 3755 O O . LEU A 1 466 ? 10.154 7.920 -12.205 1.00 98.38 466 LEU A O 1
ATOM 3759 N N . CYS A 1 467 ? 8.355 6.651 -12.635 1.00 98.44 467 CYS A N 1
ATOM 3760 C CA . CYS A 1 467 ? 7.899 6.578 -11.249 1.00 98.44 467 CYS A CA 1
ATOM 3761 C C . CYS A 1 467 ? 8.762 5.656 -10.373 1.00 98.44 467 CYS A C 1
ATOM 3763 O O . CYS A 1 467 ? 8.908 5.935 -9.185 1.00 98.44 467 CYS A O 1
ATOM 3765 N N . VAL A 1 468 ? 9.360 4.596 -10.927 1.00 97.12 468 VAL A N 1
ATOM 3766 C CA . VAL A 1 468 ? 10.158 3.610 -10.166 1.00 97.12 468 VAL A CA 1
ATOM 3767 C C . VAL A 1 468 ? 11.669 3.869 -10.183 1.00 97.12 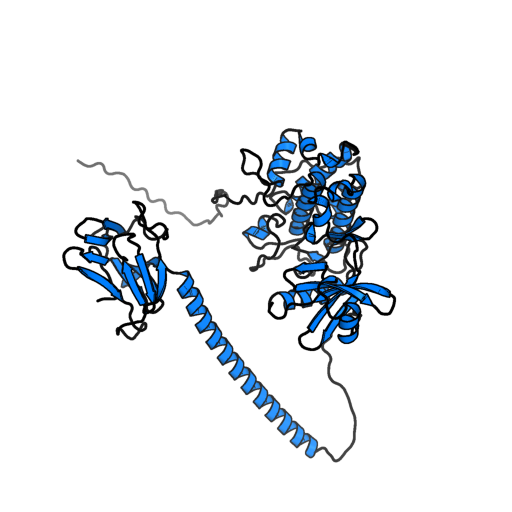468 VAL A C 1
ATOM 3769 O O . VAL A 1 468 ? 12.439 3.001 -9.783 1.00 97.12 468 VAL A O 1
ATOM 3772 N N . GLN A 1 469 ? 12.120 5.053 -10.604 1.00 96.56 469 GLN A N 1
ATOM 3773 C CA . GLN A 1 469 ? 13.547 5.414 -10.624 1.00 96.56 469 GLN A CA 1
ATOM 3774 C C . GLN A 1 469 ? 14.209 5.304 -9.237 1.00 96.56 469 GLN A C 1
ATOM 3776 O O . GLN A 1 469 ? 13.582 5.580 -8.205 1.00 96.56 469 GLN A O 1
ATOM 3781 N N . GLN A 1 470 ? 15.494 4.927 -9.208 1.00 93.31 470 GLN A N 1
ATOM 3782 C CA . GLN A 1 470 ? 16.256 4.687 -7.975 1.00 93.31 470 GLN A CA 1
ATOM 3783 C C . GLN A 1 470 ? 16.257 5.909 -7.048 1.00 93.31 470 GLN A C 1
ATOM 3785 O O . GLN A 1 470 ? 15.973 5.775 -5.856 1.00 93.31 470 GLN A O 1
ATOM 3790 N N . ARG A 1 471 ? 16.525 7.109 -7.577 1.00 93.25 471 ARG A N 1
ATOM 3791 C CA . ARG A 1 471 ? 16.536 8.345 -6.783 1.00 93.25 471 ARG A CA 1
ATOM 3792 C C . ARG A 1 471 ? 15.141 8.957 -6.708 1.00 93.25 471 ARG A C 1
ATOM 3794 O O . ARG A 1 471 ? 14.485 9.172 -7.724 1.00 93.25 471 ARG A O 1
ATOM 3801 N N . ALA A 1 472 ? 14.703 9.308 -5.500 1.00 94.81 472 ALA A N 1
ATOM 3802 C CA . ALA A 1 472 ? 13.393 9.921 -5.273 1.00 94.81 472 ALA A CA 1
ATOM 3803 C C . ALA A 1 472 ? 13.227 11.283 -5.978 1.00 94.81 472 ALA A C 1
ATOM 3805 O O . ALA A 1 472 ? 12.121 11.644 -6.386 1.00 94.81 472 ALA A O 1
ATOM 3806 N N . GLU A 1 473 ? 14.311 12.042 -6.139 1.00 94.75 473 GLU A N 1
ATOM 3807 C CA . GLU A 1 473 ? 14.321 13.337 -6.832 1.00 94.75 473 GLU A CA 1
ATOM 3808 C C . GLU A 1 473 ? 13.990 13.218 -8.325 1.00 94.75 473 GLU A C 1
ATOM 3810 O O . GLU A 1 473 ? 13.258 14.061 -8.839 1.00 94.75 473 GLU A O 1
ATOM 3815 N N . ASP A 1 474 ? 14.415 12.129 -8.972 1.00 96.31 474 ASP A N 1
ATOM 3816 C CA . ASP A 1 474 ? 14.201 11.883 -10.401 1.00 96.31 474 ASP A CA 1
ATOM 3817 C C . ASP A 1 474 ? 12.748 11.510 -10.725 1.00 96.31 474 ASP A C 1
ATOM 3819 O O . ASP A 1 474 ? 12.285 11.688 -11.853 1.00 96.31 474 ASP A O 1
ATOM 3823 N N . ARG A 1 475 ? 12.004 11.004 -9.733 1.00 97.62 475 ARG A N 1
ATOM 3824 C CA . ARG A 1 475 ? 10.605 10.595 -9.904 1.00 97.62 475 ARG A CA 1
ATOM 3825 C C . ARG A 1 475 ? 9.708 11.821 -10.128 1.00 97.62 475 ARG A C 1
ATOM 3827 O O . ARG A 1 475 ? 9.842 12.805 -9.395 1.00 97.62 475 ARG A O 1
ATOM 3834 N N . PRO A 1 476 ? 8.752 11.784 -11.067 1.00 97.81 476 PRO A N 1
ATOM 3835 C CA . PRO A 1 476 ? 7.843 12.901 -11.314 1.00 97.81 476 PRO A CA 1
ATOM 3836 C C . PRO A 1 476 ? 6.902 13.153 -10.124 1.00 97.81 476 PRO A C 1
ATOM 3838 O O . PRO A 1 476 ? 6.648 12.271 -9.304 1.00 97.81 476 PRO A O 1
ATOM 3841 N N . ALA A 1 477 ? 6.354 14.366 -10.027 1.00 97.38 477 ALA A N 1
ATOM 3842 C CA . ALA A 1 477 ? 5.213 14.628 -9.150 1.00 97.38 477 ALA A CA 1
ATOM 3843 C C . ALA A 1 477 ? 3.934 14.016 -9.745 1.00 97.38 477 ALA A C 1
ATOM 3845 O O . ALA A 1 477 ? 3.815 13.892 -10.965 1.00 97.38 477 ALA A O 1
ATOM 3846 N N . MET A 1 478 ? 2.942 13.689 -8.908 1.00 98.00 478 MET A N 1
ATOM 3847 C CA . MET A 1 478 ? 1.694 13.082 -9.393 1.00 98.00 478 MET A CA 1
ATOM 3848 C C . MET A 1 478 ? 0.913 13.978 -10.366 1.00 98.00 478 MET A C 1
ATOM 3850 O O . MET A 1 478 ? 0.255 13.459 -11.264 1.00 98.00 478 MET A O 1
ATOM 3854 N N . SER A 1 479 ? 1.032 15.305 -10.269 1.00 97.19 479 SER A N 1
ATOM 3855 C CA . SER A 1 479 ? 0.448 16.229 -11.252 1.00 97.19 479 SER A CA 1
ATOM 3856 C C . SER A 1 479 ? 1.071 16.052 -12.633 1.00 97.19 479 SER A C 1
ATOM 3858 O O . SER A 1 479 ? 0.356 15.953 -13.630 1.00 97.19 479 SER A O 1
ATOM 3860 N N . THR A 1 480 ? 2.398 15.920 -12.693 1.00 97.62 480 THR A N 1
ATOM 3861 C CA . THR A 1 480 ? 3.124 15.585 -13.920 1.00 97.62 480 THR A CA 1
ATOM 3862 C C . THR A 1 480 ? 2.731 14.201 -14.425 1.00 97.62 480 THR A C 1
ATOM 3864 O O . THR A 1 480 ? 2.502 14.049 -15.615 1.00 97.62 480 THR A O 1
ATOM 3867 N N . VAL A 1 481 ? 2.581 13.200 -13.550 1.00 98.19 481 VAL A N 1
ATOM 3868 C CA . VAL A 1 481 ? 2.121 11.850 -13.934 1.00 98.19 481 VAL A CA 1
ATOM 3869 C C . VAL A 1 481 ? 0.744 11.895 -14.599 1.00 98.19 481 VAL A C 1
ATOM 3871 O O . VAL A 1 481 ? 0.581 11.358 -15.692 1.00 98.19 481 VAL A O 1
ATOM 3874 N N . VAL A 1 482 ? -0.232 12.574 -13.989 1.00 97.81 482 VAL A N 1
ATOM 3875 C CA . VAL A 1 482 ? -1.580 12.735 -14.561 1.00 97.81 482 VAL A CA 1
ATOM 3876 C C . VAL A 1 482 ? -1.525 13.483 -15.894 1.00 97.81 482 VAL A C 1
ATOM 3878 O O . VAL A 1 482 ? -2.190 13.077 -16.849 1.00 97.81 482 VAL A O 1
ATOM 3881 N N . PHE A 1 483 ? -0.713 14.541 -15.985 1.00 96.81 483 PHE A N 1
ATOM 3882 C CA . PHE A 1 483 ? -0.510 15.290 -17.224 1.00 96.81 483 PHE A CA 1
ATOM 3883 C C . PHE A 1 483 ? 0.090 14.416 -18.330 1.00 96.81 483 PHE A C 1
ATOM 3885 O O . PHE A 1 483 ? -0.436 14.404 -19.441 1.00 96.81 483 PHE A O 1
ATOM 3892 N N . MET A 1 484 ? 1.139 13.648 -18.023 1.00 97.38 484 MET A N 1
ATOM 3893 C CA . MET A 1 484 ? 1.757 12.716 -18.959 1.00 97.38 484 MET A CA 1
ATOM 3894 C C . MET A 1 484 ? 0.723 11.694 -19.430 1.00 97.38 484 MET A C 1
ATOM 3896 O O . MET A 1 484 ? 0.494 11.597 -20.627 1.00 97.38 484 MET A O 1
ATOM 3900 N N . LEU A 1 485 ? 0.015 11.010 -18.533 1.00 96.06 485 LEU A N 1
ATOM 3901 C CA . LEU A 1 485 ? -0.985 10.005 -18.917 1.00 96.06 485 LEU A CA 1
ATOM 3902 C C . LEU A 1 485 ? -2.139 10.577 -19.759 1.00 96.06 485 LEU A C 1
ATOM 3904 O O . LEU A 1 485 ? -2.622 9.893 -20.651 1.00 96.06 485 LEU A O 1
ATOM 3908 N N . SER A 1 486 ? -2.557 11.822 -19.517 1.00 93.94 486 SER A N 1
ATOM 3909 C CA . SER A 1 486 ? -3.730 12.414 -20.185 1.00 93.94 486 SER A CA 1
ATOM 3910 C C . SER A 1 486 ? -3.429 13.075 -21.537 1.00 93.94 486 SER A C 1
ATOM 3912 O O . SER A 1 486 ? -4.363 13.443 -22.242 1.00 93.94 486 SER A O 1
ATOM 3914 N N . ASN A 1 487 ? -2.156 13.286 -21.893 1.00 91.88 487 ASN A N 1
ATOM 3915 C CA . ASN A 1 487 ? -1.774 14.033 -23.097 1.00 91.88 487 ASN A CA 1
ATOM 3916 C C . ASN A 1 487 ? -0.899 13.190 -24.023 1.00 91.88 487 ASN A C 1
ATOM 3918 O O . ASN A 1 487 ? 0.317 13.157 -23.863 1.00 91.88 487 ASN A O 1
ATOM 3922 N N . GLU A 1 488 ? -1.493 12.558 -25.031 1.00 82.44 488 GLU A N 1
ATOM 3923 C CA . GLU A 1 488 ? -0.792 11.629 -25.933 1.00 82.44 488 GLU A CA 1
ATOM 3924 C C . GLU A 1 488 ? 0.345 12.267 -26.751 1.00 82.44 488 GLU A C 1
ATOM 3926 O O . GLU A 1 488 ? 1.320 11.593 -27.073 1.00 82.44 488 GLU A O 1
ATOM 3931 N N . ASN A 1 489 ? 0.250 13.566 -27.051 1.00 83.44 489 ASN A N 1
ATOM 3932 C CA . ASN A 1 489 ? 1.164 14.265 -27.966 1.00 83.44 489 ASN A CA 1
ATOM 3933 C C . ASN A 1 489 ? 2.405 14.873 -27.292 1.00 83.44 489 ASN A C 1
ATOM 3935 O O . ASN A 1 489 ? 3.198 15.534 -27.956 1.00 83.44 489 ASN A O 1
ATOM 3939 N N . VAL A 1 490 ? 2.565 14.707 -25.978 1.00 89.50 490 VAL A N 1
ATOM 3940 C CA . VAL A 1 490 ? 3.704 15.276 -25.243 1.00 89.50 490 VAL A CA 1
ATOM 3941 C C . VAL A 1 490 ? 4.857 14.281 -25.220 1.00 89.50 490 VAL A C 1
ATOM 3943 O O . VAL A 1 490 ? 4.677 13.147 -24.762 1.00 89.50 490 VAL A O 1
ATOM 3946 N N . GLU A 1 491 ? 6.038 14.725 -25.648 1.00 89.88 491 GLU A N 1
ATOM 3947 C CA . GLU A 1 491 ? 7.282 13.971 -25.496 1.00 89.88 491 GLU A CA 1
ATOM 3948 C C . GLU A 1 491 ? 7.639 13.802 -24.018 1.00 89.88 491 GLU A C 1
ATOM 3950 O O . GLU A 1 491 ? 7.613 14.751 -23.230 1.00 89.88 491 GLU A O 1
ATOM 3955 N N . LEU A 1 492 ? 7.951 12.565 -23.639 1.00 93.81 492 LEU A N 1
ATOM 3956 C CA . LEU A 1 492 ? 8.269 12.199 -22.267 1.00 93.81 492 LEU A CA 1
ATOM 3957 C C . LEU A 1 492 ? 9.781 12.060 -22.074 1.00 93.81 492 LEU A C 1
ATOM 3959 O O . LEU A 1 492 ? 10.467 11.579 -22.979 1.00 93.81 492 LEU A O 1
ATOM 3963 N N . PRO A 1 493 ? 10.310 12.420 -20.891 1.00 94.19 493 PRO A N 1
ATOM 3964 C CA . PRO A 1 493 ? 11.717 12.206 -20.587 1.00 94.19 493 PRO A CA 1
ATOM 3965 C C . PRO A 1 493 ? 12.055 10.711 -20.600 1.00 94.19 493 PRO A C 1
ATOM 3967 O O . PRO A 1 493 ? 11.221 9.858 -20.277 1.00 94.19 493 PRO A O 1
ATOM 3970 N N . GLN A 1 494 ? 13.300 10.394 -20.953 1.00 94.81 494 GLN A N 1
ATOM 3971 C CA . GLN A 1 494 ? 13.791 9.022 -20.877 1.00 94.81 494 GLN A CA 1
ATOM 3972 C C . GLN A 1 494 ? 13.975 8.614 -19.408 1.00 94.81 494 GLN A C 1
ATOM 3974 O O . GLN A 1 494 ? 14.575 9.378 -18.642 1.00 94.81 494 GLN A O 1
ATOM 3979 N N . PRO A 1 495 ? 13.451 7.449 -18.991 1.00 95.44 495 PRO A N 1
ATOM 3980 C CA . PRO A 1 495 ? 13.636 6.966 -17.631 1.00 95.44 495 PRO A CA 1
ATOM 3981 C C . PRO A 1 495 ? 15.108 6.644 -17.353 1.00 95.44 495 PRO A C 1
ATOM 3983 O O . PRO A 1 495 ? 15.829 6.166 -18.224 1.00 95.44 495 PRO A O 1
ATOM 3986 N N . LYS A 1 496 ? 15.548 6.907 -16.121 1.00 93.50 496 LYS A N 1
ATOM 3987 C CA . LYS A 1 496 ? 16.829 6.445 -15.570 1.00 93.50 496 LYS A CA 1
ATOM 3988 C C . LYS A 1 496 ? 16.658 5.079 -14.903 1.00 93.50 496 LYS A C 1
ATOM 3990 O O . LYS A 1 496 ? 15.544 4.572 -14.773 1.00 93.50 496 LYS A O 1
ATOM 3995 N N . GLU A 1 497 ? 17.769 4.518 -14.433 1.00 90.00 497 GLU A N 1
ATOM 3996 C CA . GLU A 1 497 ? 17.797 3.218 -13.764 1.00 90.00 497 GLU A CA 1
ATOM 3997 C C . GLU A 1 497 ? 16.789 3.131 -12.591 1.00 90.00 497 GLU A C 1
ATOM 3999 O O . GLU A 1 497 ? 16.757 4.010 -11.713 1.00 90.00 497 GLU A O 1
ATOM 4004 N N . PRO A 1 498 ? 15.939 2.087 -12.567 1.00 89.19 498 PRO A N 1
ATOM 4005 C CA . PRO A 1 498 ? 14.990 1.853 -11.489 1.00 89.19 498 PRO A CA 1
ATOM 4006 C C . PRO A 1 498 ? 15.615 1.489 -10.148 1.00 89.19 498 PRO A C 1
ATOM 4008 O O . PRO A 1 498 ? 16.752 1.044 -10.045 1.00 89.19 498 PRO A O 1
ATOM 4011 N N . GLY A 1 499 ? 14.807 1.633 -9.102 1.00 79.38 499 GLY A N 1
ATOM 4012 C CA . GLY A 1 499 ? 15.150 1.203 -7.761 1.00 79.38 499 GLY A CA 1
ATOM 4013 C C . GLY A 1 499 ? 15.047 -0.306 -7.575 1.00 79.38 499 GLY A C 1
ATOM 4014 O O . GLY A 1 499 ? 13.934 -0.816 -7.438 1.00 79.38 499 GLY A O 1
ATOM 4015 N N . PHE A 1 500 ? 16.170 -1.026 -7.513 1.00 69.75 500 PHE A N 1
ATOM 4016 C CA . PHE A 1 500 ? 16.155 -2.474 -7.274 1.00 69.75 500 PHE A CA 1
ATOM 4017 C C . PHE A 1 500 ? 16.258 -2.805 -5.783 1.00 69.75 500 PHE A C 1
ATOM 4019 O O . PHE A 1 500 ? 17.240 -2.486 -5.119 1.00 69.75 500 PHE A O 1
ATOM 4026 N N . ILE A 1 501 ? 15.263 -3.526 -5.264 1.00 55.78 501 ILE A N 1
ATOM 4027 C CA . ILE A 1 501 ? 15.394 -4.285 -4.017 1.00 55.78 501 ILE A CA 1
ATOM 4028 C C . ILE A 1 501 ? 15.488 -5.757 -4.424 1.00 55.78 501 ILE A C 1
ATOM 4030 O O . ILE A 1 501 ? 14.471 -6.420 -4.619 1.00 55.78 501 ILE A O 1
ATOM 4034 N N . THR A 1 502 ? 16.706 -6.251 -4.641 1.00 47.72 502 THR A N 1
ATOM 4035 C CA . THR A 1 502 ? 16.970 -7.681 -4.868 1.00 47.72 502 THR A CA 1
ATOM 4036 C C . THR A 1 502 ? 17.012 -8.411 -3.530 1.00 47.72 502 THR A C 1
ATOM 4038 O O . THR A 1 502 ? 17.671 -7.935 -2.605 1.00 47.72 502 THR A O 1
ATOM 4041 N N . GLU A 1 503 ? 16.406 -9.595 -3.437 1.00 39.75 503 GLU A N 1
ATOM 4042 C CA . GLU A 1 503 ? 16.462 -10.442 -2.232 1.00 39.75 503 GLU A CA 1
ATOM 4043 C C . GLU A 1 503 ? 17.892 -10.923 -1.882 1.00 39.75 503 GLU A C 1
ATOM 4045 O O . GLU A 1 503 ? 18.111 -11.373 -0.762 1.00 39.75 503 GLU A O 1
ATOM 4050 N N . ASN A 1 504 ? 18.876 -10.753 -2.784 1.00 33.53 504 ASN A N 1
ATOM 4051 C CA . ASN A 1 504 ? 20.237 -11.304 -2.673 1.00 33.53 504 ASN A CA 1
ATOM 4052 C C . ASN A 1 504 ? 21.405 -10.325 -2.957 1.00 33.53 504 ASN A C 1
ATOM 4054 O O . ASN A 1 504 ? 22.475 -10.771 -3.359 1.00 33.53 504 ASN A O 1
ATOM 4058 N N . SER A 1 505 ? 21.284 -9.009 -2.744 1.00 28.72 505 SER A N 1
ATOM 4059 C CA . SER A 1 505 ? 22.466 -8.125 -2.876 1.00 28.72 505 SER A CA 1
ATOM 4060 C C . SER A 1 505 ? 23.279 -8.058 -1.572 1.00 28.72 505 SER A C 1
ATOM 4062 O O . SER A 1 505 ? 22.816 -7.453 -0.600 1.00 28.72 505 SER A O 1
ATOM 4064 N N . PRO A 1 506 ? 24.503 -8.626 -1.509 1.00 32.22 506 PRO A N 1
ATOM 4065 C CA . PRO A 1 506 ? 25.506 -8.154 -0.574 1.00 32.22 506 PRO A CA 1
ATOM 4066 C C . PRO A 1 506 ? 25.971 -6.773 -1.043 1.00 32.22 506 PRO A C 1
ATOM 4068 O O . PRO A 1 506 ? 26.437 -6.609 -2.168 1.00 32.22 506 PRO A O 1
ATOM 4071 N N . PHE A 1 507 ? 25.831 -5.798 -0.149 1.00 31.78 507 PHE A N 1
ATOM 4072 C CA . PHE A 1 507 ? 26.381 -4.447 -0.209 1.00 31.78 507 PHE A CA 1
ATOM 4073 C C . PHE A 1 507 ? 27.591 -4.306 -1.149 1.00 31.78 507 PHE A C 1
ATOM 4075 O O . PHE A 1 507 ? 28.729 -4.587 -0.767 1.00 31.78 507 PHE A O 1
ATOM 4082 N N . LYS A 1 508 ? 27.364 -3.787 -2.359 1.00 27.25 508 LYS A N 1
ATOM 4083 C CA . LYS A 1 508 ? 28.402 -3.017 -3.037 1.00 27.25 508 LYS A CA 1
ATOM 4084 C C . LYS A 1 508 ? 28.411 -1.643 -2.381 1.00 27.25 508 LYS A C 1
ATOM 4086 O O . LYS A 1 508 ? 27.514 -0.835 -2.593 1.00 27.25 508 LYS A O 1
ATOM 4091 N N . ASN A 1 509 ? 29.396 -1.425 -1.518 1.00 27.45 509 ASN A N 1
ATOM 4092 C CA . ASN A 1 509 ? 29.782 -0.081 -1.122 1.00 27.45 509 ASN A CA 1
ATOM 4093 C C . ASN A 1 509 ? 30.328 0.615 -2.372 1.00 27.45 509 ASN A C 1
ATOM 4095 O O . ASN A 1 509 ? 31.414 0.258 -2.827 1.00 27.45 509 ASN A O 1
ATOM 4099 N N . ASP A 1 510 ? 29.598 1.585 -2.916 1.00 27.27 510 ASP A N 1
ATOM 4100 C CA . ASP A 1 510 ? 30.208 2.561 -3.815 1.00 27.27 510 ASP A CA 1
ATOM 4101 C C . ASP A 1 510 ? 31.109 3.499 -2.993 1.00 27.27 510 ASP A C 1
ATOM 4103 O O . ASP A 1 510 ? 30.657 4.081 -1.998 1.00 27.27 510 ASP A O 1
ATOM 4107 N N . PRO A 1 511 ? 32.390 3.664 -3.365 1.00 36.56 511 PRO A N 1
ATOM 4108 C CA . PRO A 1 511 ? 33.298 4.581 -2.707 1.00 36.56 511 PRO A CA 1
ATOM 4109 C C . PRO A 1 511 ? 33.175 5.951 -3.375 1.00 36.56 511 PRO A C 1
ATOM 4111 O O . PRO A 1 511 ? 33.944 6.285 -4.270 1.00 36.56 511 PRO A O 1
ATOM 4114 N N . SER A 1 512 ? 32.211 6.771 -2.965 1.00 32.56 512 SER A N 1
ATOM 4115 C CA . SER A 1 512 ? 32.178 8.155 -3.452 1.00 32.56 512 SER A CA 1
ATOM 4116 C C . SER A 1 512 ? 31.542 9.135 -2.478 1.00 32.56 512 SER A C 1
ATOM 4118 O O . SER A 1 512 ? 30.689 9.916 -2.870 1.00 32.56 512 SER A O 1
ATOM 4120 N N . TRP A 1 513 ? 31.969 9.116 -1.215 1.00 25.48 513 TRP A N 1
ATOM 4121 C CA . TRP A 1 513 ? 31.789 10.240 -0.287 1.00 25.48 513 TRP A CA 1
ATOM 4122 C C . TRP A 1 513 ? 33.020 10.343 0.624 1.00 25.48 513 TRP A C 1
ATOM 4124 O O . TRP A 1 513 ? 32.963 10.067 1.819 1.00 25.48 513 TRP A O 1
ATOM 4134 N N . SER A 1 514 ? 34.170 10.718 0.056 1.00 29.02 514 SER A N 1
ATOM 4135 C CA . SER A 1 514 ? 35.254 11.291 0.857 1.00 29.02 514 SER A CA 1
ATOM 4136 C C . SER A 1 514 ? 34.884 12.740 1.161 1.00 29.02 514 SER A C 1
ATOM 4138 O O . SER A 1 514 ? 35.099 13.634 0.340 1.00 29.02 514 SER A O 1
ATOM 4140 N N . GLY A 1 515 ? 34.276 12.951 2.328 1.00 28.81 515 GLY A N 1
ATOM 4141 C CA . GLY A 1 515 ? 34.184 14.272 2.929 1.00 28.81 515 GLY A CA 1
ATOM 4142 C C . GLY A 1 515 ? 35.587 14.850 3.080 1.00 28.81 515 GLY A C 1
ATOM 4143 O O . GLY A 1 515 ? 36.489 14.190 3.596 1.00 28.81 515 GLY A O 1
ATOM 4144 N N . GLN A 1 516 ? 35.764 16.062 2.564 1.00 30.94 516 GLN A N 1
ATOM 4145 C CA . GLN A 1 516 ? 36.906 16.907 2.864 1.00 30.94 516 GLN A CA 1
ATOM 4146 C C . GLN A 1 516 ? 36.924 17.167 4.369 1.00 30.94 516 GLN A C 1
ATOM 4148 O O . GLN A 1 516 ? 36.110 17.941 4.858 1.00 30.94 516 GLN A O 1
ATOM 4153 N N . ASP A 1 517 ? 37.879 16.567 5.070 1.00 29.55 517 ASP A N 1
ATOM 4154 C CA . ASP A 1 517 ? 38.369 17.118 6.324 1.00 29.55 517 ASP A CA 1
ATOM 4155 C C . ASP A 1 517 ? 39.798 17.596 6.093 1.00 29.55 517 ASP A C 1
ATOM 4157 O O . ASP A 1 517 ? 40.764 16.840 5.989 1.00 29.55 517 ASP A O 1
ATOM 4161 N N . SER A 1 518 ? 39.896 18.912 5.964 1.00 29.00 518 SER A N 1
ATOM 4162 C CA . SER A 1 518 ? 41.117 19.672 6.127 1.00 29.00 518 SER A CA 1
ATOM 4163 C C . SER A 1 518 ? 41.678 19.434 7.528 1.00 29.00 518 SER A C 1
ATOM 4165 O O . SER A 1 518 ? 41.099 19.911 8.504 1.00 29.00 518 SER A O 1
ATOM 4167 N N . ASN A 1 519 ? 42.843 18.797 7.640 1.00 28.30 519 ASN A N 1
ATOM 4168 C CA . ASN A 1 519 ? 43.758 19.167 8.708 1.00 28.30 519 ASN A CA 1
ATOM 4169 C C . ASN A 1 519 ? 45.226 18.940 8.330 1.00 28.30 519 ASN A C 1
ATOM 4171 O O . ASN A 1 519 ? 45.668 17.817 8.125 1.00 28.30 519 ASN A O 1
ATOM 4175 N N . THR A 1 520 ? 45.893 20.085 8.181 1.00 30.22 520 THR A N 1
ATOM 4176 C CA . THR A 1 520 ? 47.283 20.454 8.493 1.00 30.22 520 THR A CA 1
ATOM 4177 C C . THR A 1 520 ? 48.374 19.378 8.516 1.00 30.22 520 THR A C 1
ATOM 4179 O O . THR A 1 520 ? 48.288 18.334 9.154 1.00 30.22 520 THR A O 1
ATOM 4182 N N . GLY A 1 521 ? 49.450 19.697 7.797 1.00 30.33 521 GLY A N 1
ATOM 4183 C CA . GLY A 1 521 ? 50.552 18.802 7.525 1.00 30.33 521 GLY A CA 1
ATOM 4184 C C . GLY A 1 521 ? 51.537 18.634 8.670 1.00 30.33 521 GLY A C 1
ATOM 4185 O O . GLY A 1 521 ? 51.631 19.447 9.582 1.00 30.33 521 GLY A O 1
ATOM 4186 N N . ASN A 1 522 ? 52.311 17.566 8.529 1.00 30.28 522 ASN A N 1
ATOM 4187 C CA . ASN A 1 522 ? 53.734 17.538 8.814 1.00 30.28 522 ASN A CA 1
ATOM 4188 C C . ASN A 1 522 ? 54.350 16.466 7.913 1.00 30.28 522 ASN A C 1
ATOM 4190 O O . ASN A 1 522 ? 54.097 15.273 8.075 1.00 30.28 522 ASN A O 1
ATOM 4194 N N . GLU A 1 523 ? 55.125 16.921 6.932 1.00 31.44 523 GLU A N 1
ATOM 4195 C CA . GLU A 1 523 ? 56.071 16.093 6.195 1.00 31.44 523 GLU A CA 1
ATOM 4196 C C . GLU A 1 523 ? 57.127 15.569 7.173 1.00 31.44 523 GLU A C 1
ATOM 4198 O O . GLU A 1 523 ? 57.799 16.347 7.851 1.00 31.44 523 GLU A O 1
ATOM 4203 N N . LEU A 1 524 ? 57.288 14.249 7.238 1.00 29.31 524 LEU A N 1
ATOM 4204 C CA . LEU A 1 524 ? 58.442 13.608 7.858 1.00 29.31 524 LEU A CA 1
ATOM 4205 C C . LEU A 1 524 ? 58.941 12.502 6.929 1.00 29.31 524 LEU A C 1
ATOM 4207 O O . LEU A 1 524 ? 58.406 11.398 6.866 1.00 29.31 524 LEU A O 1
ATOM 4211 N N . THR A 1 525 ? 59.979 12.862 6.184 1.00 28.69 525 THR A N 1
ATOM 4212 C CA . THR A 1 525 ? 60.842 12.001 5.379 1.00 28.69 525 THR A CA 1
ATOM 4213 C C . THR A 1 525 ? 61.567 11.007 6.286 1.00 28.69 525 THR A C 1
ATOM 4215 O O . THR A 1 525 ? 62.265 11.421 7.210 1.00 28.69 525 THR A O 1
ATOM 4218 N N . ILE A 1 526 ? 61.454 9.704 6.014 1.00 31.12 526 ILE A N 1
ATOM 4219 C CA . ILE A 1 526 ? 62.330 8.686 6.609 1.00 31.12 526 ILE A CA 1
ATOM 4220 C C . ILE A 1 526 ? 63.019 7.930 5.478 1.00 31.12 526 ILE A C 1
ATOM 4222 O O . ILE A 1 526 ? 62.415 7.155 4.739 1.00 31.12 526 ILE A O 1
ATOM 4226 N N . THR A 1 527 ? 64.305 8.227 5.348 1.00 35.09 527 THR A N 1
ATOM 4227 C CA . THR A 1 527 ? 65.278 7.621 4.447 1.00 35.09 527 THR A CA 1
ATOM 4228 C C . THR A 1 527 ? 65.495 6.151 4.810 1.00 35.09 527 THR A C 1
ATOM 4230 O O . THR A 1 527 ? 65.705 5.822 5.978 1.00 35.09 527 THR A O 1
ATOM 4233 N N . ALA A 1 528 ? 65.472 5.269 3.811 1.00 30.27 528 ALA A N 1
ATOM 4234 C CA . ALA A 1 528 ? 65.861 3.873 3.962 1.00 30.27 528 ALA A CA 1
ATOM 4235 C C . ALA A 1 528 ? 67.373 3.766 4.232 1.00 30.27 528 ALA A C 1
ATOM 4237 O O . ALA A 1 528 ? 68.182 4.335 3.499 1.00 30.27 528 ALA A O 1
ATOM 4238 N N . VAL A 1 529 ? 67.743 3.029 5.279 1.00 32.91 529 VAL A N 1
ATOM 4239 C CA . VAL A 1 529 ? 69.120 2.603 5.548 1.00 32.91 529 VAL A CA 1
ATOM 4240 C C . VAL A 1 529 ? 69.234 1.146 5.105 1.00 32.91 529 VAL A C 1
ATOM 4242 O O . VAL A 1 529 ? 68.665 0.261 5.741 1.00 32.91 529 VAL A O 1
ATOM 4245 N N . GLU A 1 530 ? 69.945 0.899 4.006 1.00 34.00 530 GLU A N 1
ATOM 4246 C CA . GLU A 1 530 ? 70.454 -0.431 3.663 1.00 34.00 530 GLU A CA 1
ATOM 4247 C C . GLU A 1 530 ? 71.699 -0.721 4.506 1.00 34.00 530 GLU A C 1
ATOM 4249 O O . GLU A 1 530 ? 72.624 0.091 4.580 1.00 34.00 530 GLU A O 1
ATOM 4254 N N . GLY A 1 531 ? 71.706 -1.875 5.171 1.00 39.88 531 GLY A N 1
ATOM 4255 C CA . GLY A 1 531 ? 72.837 -2.333 5.966 1.00 39.88 531 GLY A CA 1
ATOM 4256 C C . GLY A 1 531 ? 73.958 -2.929 5.114 1.00 39.88 531 GLY A C 1
ATOM 4257 O O . GLY A 1 531 ? 73.720 -3.604 4.111 1.00 39.88 531 GLY A O 1
ATOM 4258 N N . ARG A 1 532 ? 75.185 -2.745 5.595 1.00 33.66 532 ARG A N 1
ATOM 4259 C CA . ARG A 1 532 ? 76.142 -3.847 5.692 1.00 33.66 532 ARG A CA 1
ATOM 4260 C C . ARG A 1 532 ? 76.269 -4.243 7.149 1.00 33.66 532 ARG A C 1
ATOM 4262 O O . ARG A 1 532 ? 76.254 -3.313 7.987 1.00 33.66 532 ARG A O 1
#

Solvent-accessible surface area (backbone atoms only — not comparable to full-atom values): 30165 Å² total; per-residue (Å²): 120,51,31,58,48,48,64,72,46,67,34,15,36,34,64,80,79,70,48,69,39,51,35,32,6,23,52,41,98,88,42,83,51,85,29,59,26,36,41,35,46,47,65,84,95,65,46,25,48,35,38,24,51,68,93,44,79,75,46,68,27,41,48,70,76,87,71,31,30,75,59,41,87,74,57,39,73,55,99,59,37,37,70,42,79,47,79,58,94,52,36,38,34,40,34,34,39,59,77,46,91,87,56,54,53,40,33,36,39,38,56,73,59,31,41,37,34,29,35,59,38,84,91,78,73,43,75,45,79,79,40,68,44,59,62,69,58,47,59,53,55,53,49,54,53,56,50,54,53,54,52,54,55,50,53,55,52,53,52,53,50,50,53,51,50,52,52,50,52,51,52,48,53,57,51,46,71,72,48,78,70,78,81,93,81,89,84,84,83,86,74,81,91,67,82,86,76,91,59,47,76,48,55,66,67,60,52,33,61,24,21,58,71,67,34,74,90,30,53,77,49,71,57,88,44,25,46,26,28,42,28,42,44,97,89,66,51,58,28,29,39,41,36,55,44,93,88,35,83,61,23,59,51,20,50,55,36,28,59,72,55,42,68,78,54,86,52,92,19,38,59,48,61,65,28,35,28,80,56,91,89,49,43,34,40,33,27,63,54,47,84,55,39,31,46,44,68,28,46,69,31,88,70,46,30,64,77,52,47,48,69,53,49,50,52,28,53,55,28,46,37,52,34,50,28,34,32,55,66,73,38,99,55,32,41,36,49,55,50,60,47,47,72,32,27,31,18,36,90,86,58,49,28,17,48,48,76,48,41,70,36,46,79,44,64,91,85,59,66,68,50,76,40,98,71,73,70,63,50,85,75,30,59,28,56,56,28,73,76,66,20,39,44,34,63,45,33,45,36,17,11,50,16,45,45,47,50,26,66,47,31,44,45,61,49,65,91,40,66,46,92,92,70,76,27,37,48,68,51,51,49,51,51,27,50,78,68,78,42,50,74,76,51,48,32,80,82,48,77,78,66,63,58,66,70,57,52,53,48,53,52,49,54,19,41,28,22,30,25,46,51,57,83,74,25,62,55,46,64,55,50,46,50,55,76,74,37,88,87,61,89,72,84,82,60,62,71,58,48,79,84,61,99,79,71,79,82,79,79,78,93,80,80,83,76,89,74,90,75,83,88,80,93,76,90,80,82,88,79,84,84,131

Nearest PDB structures (foldseek):
  4q5j-assembly1_A  TM=8.932E-01  e=1.558E-28  Arabidopsis thaliana
  4oh4-assembly1_A  TM=8.823E-01  e=2.552E-28  Arabidopsis thaliana
  4oh4-assembly2_B  TM=9.034E-01  e=2.697E-27  Arabidopsis thaliana
  4q5j-assembly2_B  TM=8.994E-01  e=4.417E-27  Arabidopsis thaliana
  6kyw-assembly1_B  TM=9.249E-01  e=1.257E-12  Brassica rapa

Secondary structure (DSSP, 8-state):
--SEE-TT--EEEETTTTEEE-EEEESSSS--SEEEEEEEEPPTTS-EEEEEETTEEEEEEEEB-SSSBTT-SSSS--SSEEEEEEE-SSEEEEEEEESSTTS-EEEEE-TTS-EEEEEEETTTTEEEEEEEESHHHHHHHHHHHHHHHHHHHHHHHHHHHHHHHHHHHHHHHHHHTTS-SS----------------PPBPPHHHHHHHTTTT-GGGEEEEETTEEEEEEE-TTS-EEEEEEPPTT-TTHHHHHHHHHHHHTT---TTBPPEEEEEEETTEEEEEEE--TT-BTHHHHTSTTGGGG--HHHHHHHHHHHHHHHHIIIIISSSEEE-S---GGGEEE-TT--EEE--GGG-EEE-TT--EEE-SS--S-TTTS-HHHHHH-EEEHHHHHHHHHHHHHHHHHS--STT---TTT---HHHHHHHHHHTT-GGGGS-GGGTT-S-HHHHHHHHHHHHHHTBSSTTTSPPHHHHHHHHH-TTSPPPPP--B----TT----------------------------